Protein AF-0000000072903191 (afdb_homodimer)

Foldseek 3Di:
DQPLQVVVCVLPVHRDPVLVVCCVVPVVSSVVLSVLCCVLLPDDLHHNLLLLLLQLLLCLLVLNQPSNQSSLVVNVVVPDDLVNSVLSQCLSCLRRNPSSLVSSLSNSVSNCVVVVHDDDDDPDPDDDSLRSLVRSLVSCVPHDSPLSVVLSVVVVVVPPVVSNDSSLDDDVDHNLSSLLSVLLNCLLVLVLVVSLVSVVVSVVRPDDLRSLVSSQSSSCSVRNVSSNVSSVVNRDDD/DQPLQVVVCVLPVHRDPVLVVCCVVPVVSSVVLSVLCCVLLPDDLHHNLLLLLLQLLLCLLVLNQPSNQSSLVVNVVVPDDLVNSVLSQCLSCLRRNPSSLVSSLVNSVSNCVVVVHDDDDDPDPDDDSLRSLVRSLVSCVPHDSPLSVVLSVVVVVVPPVVSNVSSLDDDVDHNLSSLLSVLLNCLLVLVLVVSLVSVVVSVVRPDDLRSLVSSQSSSCSVRNVSSNVSSVVNRDDD

Radius of gyration: 23.2 Å; Cα contacts (8 Å, |Δi|>4): 721; chains: 2; bounding box: 51×61×58 Å

Organism: NCBI:txid1402861

Secondary structure (DSSP, 8-state):
--HHHHHHHHHHSS--HHHHHHHHH-HHHHHHHHHHHHHHHSSSSS-HHHHHHHHHHHHHHHT-HHHHHHHHHHHHHTT--HHHHHHHHHTTHHHHHHHHHHHHHHHHHHHHHHHT--------SS--HHHHHHHHHHHTTTS--HHHHHHHHHHHHT-HHHHHHHHTS-SSS-HHHHHHHHHHHHHHTT-HHHHHHHHHHHHHTT--HHHHHHHHHHHHHHH-HHHHHHHHTTPPP-/--HHHHHHHHHHSS--HHHHHHHHH-HHHHHHHHHHHHHHHSSSSS-HHHHHHHHHHHHHHHT-HHHHHHHHHHHHHTT--HHHHHHHHHTTHHHHHHHHHHHHHHHHHHHHHHHT--------SS--HHHHHHHHHHHTTTS--HHHHHHHHHHHHT-HHHHHHHHTS-SSS-HHHHHHHHHHHHHHTT-HHHHHHHHHHHHHTT--HHHHHHHHHHHHHHH-HHHHHHHHTTPPP-

Nearest PDB structures (foldseek):
  4g9q-assembly1_A  TM=7.150E-01  e=7.291E-06  Sinorhizobium meliloti 1021
  5dik-assembly1_A  TM=8.479E-01  e=5.073E-02  Legionella pneumophila
  1p8c-assembly1_B  TM=8.306E-01  e=2.037E-01  Thermotoga maritima
  1vke-assembly1_A  TM=7.966E-01  e=4.349E-01  Thermotoga maritima MSB8
  5crv-assembly1_A  TM=1.616E-01  e=3.575E+00  Homo sapiens

Structure (mmCIF, N/CA/C/O backbone):
data_AF-0000000072903191-model_v1
#
loop_
_entity.id
_entity.type
_entity.pdbx_description
1 polymer 'Carboxymuconolactone decarboxylase'
#
loop_
_atom_site.group_PDB
_atom_site.id
_atom_site.type_symbol
_atom_site.label_atom_id
_atom_site.label_alt_id
_atom_site.label_comp_id
_atom_site.label_asym_id
_atom_site.label_entity_id
_atom_site.label_seq_id
_atom_site.pdbx_PDB_ins_code
_atom_site.Cartn_x
_atom_site.Cartn_y
_atom_site.Cartn_z
_atom_site.occupancy
_atom_site.B_iso_or_equiv
_atom_site.auth_seq_id
_atom_site.auth_comp_id
_atom_site.auth_asym_id
_atom_site.auth_atom_id
_atom_site.pdbx_PDB_model_num
ATOM 1 N N . MET A 1 1 ? 23.125 4.395 -19.391 1 66.5 1 MET A N 1
ATOM 2 C CA . MET A 1 1 ? 21.812 4.219 -18.766 1 66.5 1 MET A CA 1
ATOM 3 C C . MET A 1 1 ? 21.969 3.854 -17.297 1 66.5 1 MET A C 1
ATOM 5 O O . MET A 1 1 ? 22.891 3.129 -16.922 1 66.5 1 MET A O 1
ATOM 9 N N . SER A 1 2 ? 21.25 4.594 -16.547 1 80 2 SER A N 1
ATOM 10 C CA . SER A 1 2 ? 21.375 4.332 -15.109 1 80 2 SER A CA 1
ATOM 11 C C . SER A 1 2 ? 21.109 2.865 -14.789 1 80 2 SER A C 1
ATOM 13 O O . SER A 1 2 ? 20.453 2.164 -15.57 1 80 2 SER A O 1
ATOM 15 N N . LYS A 1 3 ? 21.719 2.281 -13.875 1 85.38 3 LYS A N 1
ATOM 16 C CA . LYS A 1 3 ? 21.562 0.898 -13.438 1 85.38 3 LYS A CA 1
ATOM 17 C C . LYS A 1 3 ? 20.078 0.523 -13.328 1 85.38 3 LYS A C 1
ATOM 19 O O . LYS A 1 3 ? 19.688 -0.574 -13.727 1 85.38 3 LYS A O 1
ATOM 24 N N . GLY A 1 4 ? 19.312 1.479 -12.922 1 90.19 4 GLY A N 1
ATOM 25 C CA . GLY A 1 4 ? 17.891 1.23 -12.789 1 90.19 4 GLY A CA 1
ATOM 26 C C . GLY A 1 4 ? 17.188 1.052 -14.117 1 90.19 4 GLY A C 1
ATOM 27 O O . GLY A 1 4 ? 16.391 0.132 -14.289 1 90.19 4 GLY A O 1
ATOM 28 N N . LEU A 1 5 ? 17.516 1.91 -15.078 1 92.88 5 LEU A N 1
ATOM 29 C CA . LEU A 1 5 ? 16.891 1.827 -16.391 1 92.88 5 LEU A CA 1
ATOM 30 C C . LEU A 1 5 ? 17.25 0.522 -17.094 1 92.88 5 LEU A C 1
ATOM 32 O O . LEU A 1 5 ? 16.391 -0.139 -17.672 1 92.88 5 LEU A O 1
ATOM 36 N N . THR A 1 6 ? 18.5 0.123 -16.969 1 91.75 6 THR A N 1
ATOM 37 C CA . THR A 1 6 ? 18.969 -1.109 -17.594 1 91.75 6 THR A CA 1
ATOM 38 C C . THR A 1 6 ? 18.297 -2.324 -16.969 1 91.75 6 THR A C 1
ATOM 40 O O . THR A 1 6 ? 17.875 -3.238 -17.672 1 91.75 6 THR A O 1
ATOM 43 N N . TYR A 1 7 ? 18.141 -2.293 -15.695 1 90.62 7 TYR A N 1
ATOM 44 C CA . TYR A 1 7 ? 17.516 -3.389 -14.961 1 90.62 7 TYR A CA 1
ATOM 45 C C . TYR A 1 7 ? 16.078 -3.609 -15.43 1 90.62 7 TYR A C 1
ATOM 47 O O . TYR A 1 7 ? 15.695 -4.73 -15.766 1 90.62 7 TYR A O 1
ATOM 55 N N . PHE A 1 8 ? 15.328 -2.582 -15.523 1 92.19 8 PHE A N 1
ATOM 56 C CA . PHE A 1 8 ? 13.914 -2.727 -15.828 1 92.19 8 PHE A CA 1
ATOM 57 C C . PHE A 1 8 ? 13.703 -2.996 -17.312 1 92.19 8 PHE A C 1
ATOM 59 O O . PHE A 1 8 ? 12.734 -3.641 -17.703 1 92.19 8 PHE A O 1
ATOM 66 N N . LYS A 1 9 ? 14.641 -2.52 -18.125 1 90.44 9 LYS A N 1
ATOM 67 C CA . LYS A 1 9 ? 14.602 -2.906 -19.531 1 90.44 9 LYS A CA 1
ATOM 68 C C . LYS A 1 9 ? 14.781 -4.414 -19.703 1 90.44 9 LYS A C 1
ATOM 70 O O . LYS A 1 9 ? 14.125 -5.035 -20.531 1 90.44 9 LYS A O 1
ATOM 75 N N . GLU A 1 10 ? 15.625 -4.941 -18.906 1 86.56 10 GLU A N 1
ATOM 76 C CA . GLU A 1 10 ? 15.844 -6.383 -18.953 1 86.56 10 GLU A CA 1
ATOM 77 C C . GLU A 1 10 ? 14.617 -7.145 -18.453 1 86.56 10 GLU A C 1
ATOM 79 O O . GLU A 1 10 ? 14.258 -8.18 -19.016 1 86.56 10 GLU A O 1
ATOM 84 N N . VAL A 1 11 ? 13.977 -6.625 -17.469 1 83.94 11 VAL A N 1
ATOM 85 C CA . VAL A 1 11 ? 12.852 -7.297 -16.828 1 83.94 11 VAL A CA 1
ATOM 86 C C . VAL A 1 11 ? 11.625 -7.223 -17.75 1 83.94 11 VAL A C 1
ATOM 88 O O . VAL A 1 11 ? 10.875 -8.188 -17.875 1 83.94 11 VAL A O 1
ATOM 91 N N . TYR A 1 12 ? 11.445 -6.09 -18.469 1 87.06 12 TYR A N 1
ATOM 92 C CA . TYR A 1 12 ? 10.18 -5.859 -19.156 1 87.06 12 TYR A CA 1
ATOM 93 C C . TYR A 1 12 ? 10.398 -5.758 -20.672 1 87.06 12 TYR A C 1
ATOM 95 O O . TYR A 1 12 ? 9.461 -5.504 -21.422 1 87.06 12 TYR A O 1
ATOM 103 N N . ASP A 1 13 ? 11.648 -5.863 -21.125 1 86.81 13 ASP A N 1
ATOM 104 C CA . ASP A 1 13 ? 12.055 -5.801 -22.516 1 86.81 13 ASP A CA 1
ATOM 105 C C . ASP A 1 13 ? 12.047 -4.359 -23.031 1 86.81 13 ASP A C 1
ATOM 107 O O . ASP A 1 13 ? 12.617 -4.066 -24.078 1 86.81 13 ASP A O 1
ATOM 111 N N . VAL A 1 14 ? 11.328 -3.48 -22.391 1 91.25 14 VAL A N 1
ATOM 112 C CA . VAL A 1 14 ? 11.32 -2.043 -22.641 1 91.25 14 VAL A CA 1
ATOM 113 C C . VAL A 1 14 ? 11.352 -1.288 -21.312 1 91.25 14 VAL A C 1
ATOM 115 O O . VAL A 1 14 ? 11.086 -1.865 -20.25 1 91.25 14 VAL A O 1
ATOM 118 N N . VAL A 1 15 ? 11.742 -0.031 -21.375 1 93.5 15 VAL A N 1
ATOM 119 C CA . VAL A 1 15 ? 11.641 0.789 -20.172 1 93.5 15 VAL A CA 1
ATOM 120 C C . VAL A 1 15 ? 10.203 1.271 -20 1 93.5 15 VAL A C 1
ATOM 122 O O . VAL A 1 15 ? 9.734 2.131 -20.75 1 93.5 15 VAL A O 1
ATOM 125 N N . PRO A 1 16 ? 9.602 0.774 -19 1 93.75 16 PRO A N 1
ATOM 126 C CA . PRO A 1 16 ? 8.234 1.249 -18.781 1 93.75 16 PRO A CA 1
ATOM 127 C C . PRO A 1 16 ? 8.164 2.742 -18.469 1 93.75 16 PRO A C 1
ATOM 129 O O . PRO A 1 16 ? 9.117 3.303 -17.922 1 93.75 16 PRO A O 1
ATOM 132 N N . GLY A 1 17 ? 7.066 3.41 -18.797 1 94.19 17 GLY A N 1
ATOM 133 C CA . GLY A 1 17 ? 6.887 4.836 -18.562 1 94.19 17 GLY A CA 1
ATOM 134 C C . GLY A 1 17 ? 7.09 5.234 -17.109 1 94.19 17 GLY A C 1
ATOM 135 O O . GLY A 1 17 ? 7.691 6.27 -16.828 1 94.19 17 GLY A O 1
ATOM 136 N N . TRP A 1 18 ? 6.562 4.418 -16.172 1 95.38 18 TRP A N 1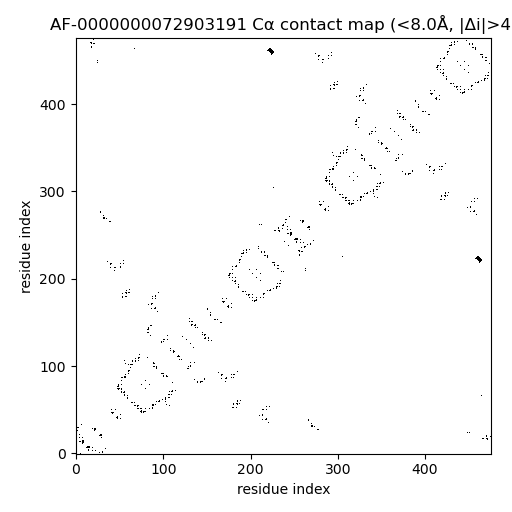
ATOM 137 C CA . TRP A 1 18 ? 6.672 4.738 -14.758 1 95.38 18 TRP A CA 1
ATOM 138 C C . TRP A 1 18 ? 8.125 4.711 -14.305 1 95.38 18 TRP A C 1
ATOM 140 O O . TRP A 1 18 ? 8.523 5.457 -13.406 1 95.38 18 TRP A O 1
ATOM 150 N N . VAL A 1 19 ? 8.969 3.832 -14.898 1 96.44 19 VAL A N 1
ATOM 151 C CA . VAL A 1 19 ? 10.398 3.781 -14.586 1 96.44 19 VAL A CA 1
ATOM 152 C C . VAL A 1 19 ? 11.086 5.047 -15.094 1 96.44 19 VAL A C 1
ATOM 154 O O . VAL A 1 19 ? 11.875 5.66 -14.375 1 96.44 19 VAL A O 1
ATOM 157 N N . GLN A 1 20 ? 10.773 5.402 -16.328 1 95.5 20 GLN A N 1
ATOM 158 C CA . GLN A 1 20 ? 11.352 6.609 -16.922 1 95.5 20 GLN A CA 1
ATOM 159 C C . GLN A 1 20 ? 11.016 7.84 -16.078 1 95.5 20 GLN A C 1
ATOM 161 O O . GLN A 1 20 ? 11.875 8.695 -15.852 1 95.5 20 GLN A O 1
ATOM 166 N N . LYS A 1 21 ? 9.766 7.922 -15.656 1 96.31 21 LYS A N 1
ATOM 167 C CA . LYS A 1 21 ? 9.344 9.062 -14.844 1 96.31 21 LYS A CA 1
ATOM 168 C C . LYS A 1 21 ? 10.078 9.078 -13.5 1 96.31 21 LYS A C 1
ATOM 170 O O . LYS A 1 21 ? 10.477 10.141 -13.023 1 96.31 21 LYS A O 1
ATOM 175 N N . MET A 1 22 ? 10.18 7.926 -12.875 1 96.62 22 MET A N 1
ATOM 176 C CA . MET A 1 22 ? 10.93 7.855 -11.625 1 96.62 22 MET A CA 1
ATOM 177 C C . MET A 1 22 ? 12.352 8.383 -11.812 1 96.62 22 MET A C 1
ATOM 179 O O . MET A 1 22 ? 12.836 9.172 -11 1 96.62 22 MET A O 1
ATOM 183 N N . HIS A 1 23 ? 13.008 7.938 -12.844 1 96 23 HIS A N 1
ATOM 184 C CA . HIS A 1 23 ? 14.367 8.367 -13.156 1 96 23 HIS A CA 1
ATOM 185 C C . HIS A 1 23 ? 14.43 9.867 -13.414 1 96 23 HIS A C 1
ATOM 187 O O . HIS A 1 23 ? 15.336 10.547 -12.938 1 96 23 HIS A O 1
ATOM 193 N N . ASP A 1 24 ? 13.492 10.352 -14.211 1 95.81 24 ASP A N 1
ATOM 194 C CA . ASP A 1 24 ? 13.5 11.758 -14.602 1 95.81 24 ASP A CA 1
ATOM 195 C C . ASP A 1 24 ? 13.375 12.672 -13.375 1 95.81 24 ASP A C 1
ATOM 197 O O . ASP A 1 24 ? 14.016 13.727 -13.32 1 95.81 24 ASP A O 1
ATOM 201 N N . TYR A 1 25 ? 12.609 12.297 -12.43 1 95.88 25 TYR A N 1
ATOM 202 C CA . TYR A 1 25 ? 12.375 13.156 -11.273 1 95.88 25 TYR A CA 1
ATOM 203 C C . TYR A 1 25 ? 13.43 12.914 -10.195 1 95.88 25 TYR A C 1
ATOM 205 O O . TYR A 1 25 ? 13.758 13.82 -9.422 1 95.88 25 TYR A O 1
ATOM 213 N N . SER A 1 26 ? 13.945 11.672 -10.164 1 96.56 26 SER A N 1
ATOM 214 C CA . SER A 1 26 ? 15.039 11.391 -9.242 1 96.56 26 SER A CA 1
ATOM 215 C C . SER A 1 26 ? 15.781 10.117 -9.625 1 96.56 26 SER A C 1
ATOM 217 O O . SER A 1 26 ? 15.375 9.016 -9.258 1 96.56 26 SER A O 1
ATOM 219 N N . PRO A 1 27 ? 16.891 10.211 -10.258 1 96.75 27 PRO A N 1
ATOM 220 C CA . PRO A 1 27 ? 17.688 9.016 -10.562 1 96.75 27 PRO A CA 1
ATOM 221 C C . PRO A 1 27 ? 18.094 8.242 -9.312 1 96.75 27 PRO A C 1
ATOM 223 O O . PRO A 1 27 ? 18.203 7.012 -9.359 1 96.75 27 PRO A O 1
ATOM 226 N N . ASN A 1 28 ? 18.328 8.953 -8.219 1 97 28 ASN A N 1
ATOM 227 C CA . ASN A 1 28 ? 18.719 8.297 -6.977 1 97 28 ASN A CA 1
ATOM 228 C C . ASN A 1 28 ? 17.594 7.426 -6.426 1 97 28 ASN A C 1
ATOM 230 O O . ASN A 1 28 ? 17.844 6.312 -5.953 1 97 28 ASN A O 1
ATOM 234 N N . VAL A 1 29 ? 16.359 7.926 -6.461 1 97.88 29 VAL A N 1
ATOM 235 C CA . VAL A 1 29 ? 15.211 7.148 -5.984 1 97.88 29 VAL A CA 1
ATOM 236 C C . VAL A 1 29 ? 15.07 5.879 -6.816 1 97.88 29 VAL A C 1
ATOM 238 O O . VAL A 1 29 ? 14.852 4.793 -6.273 1 97.88 29 VAL A O 1
ATOM 241 N N . LEU A 1 30 ? 15.25 6.008 -8.164 1 97.75 30 LEU A N 1
ATOM 242 C CA . LEU A 1 30 ? 15.18 4.82 -9.008 1 97.75 30 LEU A CA 1
ATOM 243 C C . LEU A 1 30 ? 16.25 3.812 -8.617 1 97.75 30 LEU A C 1
ATOM 245 O O . LEU A 1 30 ? 15.977 2.613 -8.516 1 97.75 30 LEU A O 1
ATOM 249 N N . ASN A 1 31 ? 17.453 4.281 -8.383 1 97.38 31 ASN A N 1
ATOM 250 C CA . ASN A 1 31 ? 18.562 3.398 -8.023 1 97.38 31 ASN A CA 1
ATOM 251 C C . ASN A 1 31 ? 18.312 2.68 -6.703 1 97.38 31 ASN A C 1
ATOM 253 O O . ASN A 1 31 ? 18.547 1.475 -6.59 1 97.38 31 ASN A O 1
ATOM 257 N N . HIS A 1 32 ? 17.875 3.412 -5.668 1 97.69 32 HIS A N 1
ATOM 258 C CA . HIS A 1 32 ? 17.609 2.814 -4.363 1 97.69 32 HIS A CA 1
ATOM 259 C C . HIS A 1 32 ? 16.453 1.82 -4.441 1 97.69 32 HIS A C 1
ATOM 261 O O . HIS A 1 32 ? 16.516 0.756 -3.82 1 97.69 32 HIS A O 1
ATOM 267 N N . TYR A 1 33 ? 15.398 2.164 -5.234 1 98.25 33 TYR A N 1
ATOM 268 C CA . TYR A 1 33 ? 14.273 1.244 -5.383 1 98.25 33 TYR A CA 1
ATOM 269 C C . TYR A 1 33 ? 14.711 -0.033 -6.094 1 98.25 33 TYR A C 1
ATOM 271 O O . TYR A 1 33 ? 14.297 -1.132 -5.719 1 98.25 33 TYR A O 1
ATOM 279 N N . THR A 1 34 ? 15.445 0.132 -7.16 1 97.38 34 THR A N 1
ATOM 280 C CA . THR A 1 34 ? 15.945 -1.009 -7.918 1 97.38 34 THR A CA 1
ATOM 281 C C . THR A 1 34 ? 16.75 -1.943 -7.02 1 97.38 34 THR A C 1
ATOM 283 O O . THR A 1 34 ? 16.594 -3.164 -7.082 1 97.38 34 THR A O 1
ATOM 286 N N . SER A 1 35 ? 17.625 -1.386 -6.156 1 97.31 35 SER A N 1
ATOM 287 C CA . SER A 1 35 ? 18.438 -2.189 -5.242 1 97.31 35 SER A CA 1
ATOM 288 C C . SER A 1 35 ? 17.562 -2.922 -4.23 1 97.31 35 SER A C 1
ATOM 290 O O . SER A 1 35 ? 17.797 -4.098 -3.939 1 97.31 35 SER A O 1
ATOM 292 N N . LEU A 1 36 ? 16.578 -2.24 -3.674 1 98.31 36 LEU A N 1
ATOM 293 C CA . LEU A 1 36 ? 15.648 -2.838 -2.723 1 98.31 36 LEU A CA 1
ATOM 294 C C . LEU A 1 36 ? 14.891 -4 -3.361 1 98.31 36 LEU A C 1
ATOM 296 O O . LEU A 1 36 ? 14.859 -5.102 -2.809 1 98.31 36 LEU A O 1
ATOM 300 N N . ARG A 1 37 ? 14.289 -3.748 -4.531 1 98 37 ARG A N 1
ATOM 301 C CA . ARG A 1 37 ? 13.508 -4.758 -5.242 1 98 37 ARG A CA 1
ATOM 302 C C . ARG A 1 37 ? 14.383 -5.953 -5.621 1 98 37 ARG A C 1
ATOM 304 O O . ARG A 1 37 ? 13.961 -7.102 -5.477 1 98 37 ARG A O 1
ATOM 311 N N . SER A 1 38 ? 15.594 -5.656 -6.16 1 96.44 38 SER A N 1
ATOM 312 C CA . SER A 1 38 ? 16.5 -6.723 -6.574 1 96.44 38 SER A CA 1
ATOM 313 C C . SER A 1 38 ? 16.828 -7.648 -5.406 1 96.44 38 SER A C 1
ATOM 315 O O . SER A 1 38 ? 16.859 -8.867 -5.562 1 96.44 38 SER A O 1
ATOM 317 N N . ASP A 1 39 ? 17.094 -7.055 -4.266 1 97.25 39 ASP A N 1
ATOM 318 C CA . ASP A 1 39 ? 17.438 -7.859 -3.098 1 97.25 39 ASP A CA 1
ATOM 319 C C . ASP A 1 39 ? 16.234 -8.68 -2.625 1 97.25 39 ASP A C 1
ATOM 321 O O . ASP A 1 39 ? 16.375 -9.859 -2.301 1 97.25 39 ASP A O 1
ATOM 325 N N . ILE A 1 40 ? 15.086 -8.133 -2.586 1 98.5 40 ILE A N 1
ATOM 326 C CA . ILE A 1 40 ? 13.891 -8.789 -2.072 1 98.5 40 ILE A CA 1
ATOM 327 C C . ILE A 1 40 ? 13.469 -9.914 -3.018 1 98.5 40 ILE A C 1
ATOM 329 O O . ILE A 1 40 ? 13.047 -10.984 -2.57 1 98.5 40 ILE A O 1
ATOM 333 N N . MET A 1 41 ? 13.664 -9.703 -4.324 1 97.81 41 MET A N 1
ATOM 334 C CA . MET A 1 41 ? 13.117 -10.648 -5.305 1 97.81 41 MET A CA 1
ATOM 335 C C . MET A 1 41 ? 14.117 -11.758 -5.602 1 97.81 41 MET A C 1
ATOM 337 O O . MET A 1 41 ? 13.789 -12.734 -6.273 1 97.81 41 MET A O 1
ATOM 341 N N . GLN A 1 42 ? 15.305 -11.609 -5.047 1 95.56 42 GLN A N 1
ATOM 342 C CA . GLN A 1 42 ? 16.297 -12.648 -5.293 1 95.56 42 GLN A CA 1
ATOM 343 C C . GLN A 1 42 ? 15.898 -13.953 -4.598 1 95.56 42 GLN A C 1
ATOM 345 O O . GLN A 1 42 ? 15.094 -13.945 -3.668 1 95.56 42 GLN A O 1
ATOM 350 N N . GLU A 1 43 ? 16.453 -15.047 -5.055 1 96.38 43 GLU A N 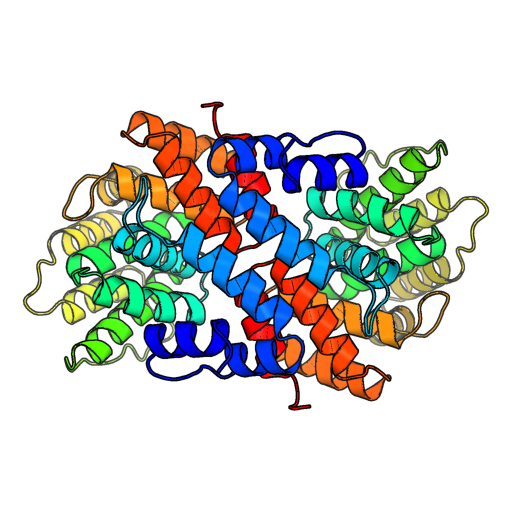1
ATOM 351 C CA . GLU A 1 43 ? 16.203 -16.359 -4.453 1 96.38 43 GLU A CA 1
ATOM 352 C C . GLU A 1 43 ? 16.609 -16.375 -2.982 1 96.38 43 GLU A C 1
ATOM 354 O O . GLU A 1 43 ? 17.672 -15.859 -2.621 1 96.38 43 GLU A O 1
ATOM 359 N N . GLY A 1 44 ? 15.797 -16.844 -2.133 1 96.25 44 GLY A N 1
ATOM 360 C CA . GLY A 1 44 ? 15.984 -17.047 -0.706 1 96.25 44 GLY A CA 1
ATOM 361 C C . GLY A 1 44 ? 15.227 -18.25 -0.162 1 96.25 44 GLY A C 1
ATOM 362 O O . GLY A 1 44 ? 15.344 -19.359 -0.69 1 96.25 44 GLY A O 1
ATOM 363 N N . ALA A 1 45 ? 14.484 -18.062 0.931 1 98.19 45 ALA A N 1
ATOM 364 C CA . ALA A 1 45 ? 13.633 -19.141 1.416 1 98.19 45 ALA A CA 1
ATOM 365 C C . ALA A 1 45 ? 12.531 -19.469 0.412 1 98.19 45 ALA A C 1
ATOM 367 O O . ALA A 1 45 ? 12.039 -20.594 0.36 1 98.19 45 ALA A O 1
ATOM 368 N N . LEU A 1 46 ? 12.164 -18.453 -0.336 1 98.75 46 LEU A N 1
ATOM 369 C CA . LEU A 1 46 ? 11.297 -18.609 -1.498 1 98.75 46 LEU A CA 1
ATOM 370 C C . LEU A 1 46 ? 12.062 -18.344 -2.789 1 98.75 46 LEU A C 1
ATOM 372 O O . LEU A 1 46 ? 12.93 -17.469 -2.836 1 98.75 46 LEU A O 1
ATOM 376 N N . THR A 1 47 ? 11.75 -19.109 -3.807 1 98.62 47 THR A N 1
ATOM 377 C CA . THR A 1 47 ? 12.352 -18.859 -5.113 1 98.62 47 THR A CA 1
ATOM 378 C C . THR A 1 47 ? 11.781 -17.594 -5.742 1 98.62 47 THR A C 1
ATOM 380 O O . THR A 1 47 ? 10.734 -17.094 -5.309 1 98.62 47 THR A O 1
ATOM 383 N N . ARG A 1 48 ? 12.469 -17.078 -6.75 1 98 48 ARG A N 1
ATOM 384 C CA . ARG A 1 48 ? 11.969 -15.914 -7.473 1 98 48 ARG A CA 1
ATOM 385 C C . ARG A 1 48 ? 10.602 -16.203 -8.094 1 98 48 ARG A C 1
ATOM 387 O O . ARG A 1 48 ? 9.711 -15.359 -8.055 1 98 48 ARG A O 1
ATOM 394 N N . LYS A 1 49 ? 10.43 -17.391 -8.656 1 98.38 49 LYS A N 1
ATOM 395 C CA . LYS A 1 49 ? 9.148 -17.797 -9.234 1 98.38 49 LYS A CA 1
ATOM 396 C C . LYS A 1 49 ? 8.039 -17.766 -8.18 1 98.38 49 LYS A C 1
ATOM 398 O O . LYS A 1 49 ? 6.961 -17.219 -8.422 1 98.38 49 LYS A O 1
ATOM 403 N N . GLU A 1 50 ? 8.359 -18.312 -6.988 1 98.88 50 GLU A N 1
ATOM 404 C CA . GLU A 1 50 ? 7.375 -18.359 -5.91 1 98.88 50 GLU A CA 1
ATOM 405 C C . GLU A 1 50 ? 7 -16.953 -5.453 1 98.88 50 GLU A C 1
ATOM 407 O O . GLU A 1 50 ? 5.824 -16.656 -5.211 1 98.88 50 GLU A O 1
ATOM 412 N N . LYS A 1 51 ? 7.988 -16.062 -5.359 1 98.88 51 LYS A N 1
ATOM 413 C CA . LYS A 1 51 ? 7.711 -14.688 -4.965 1 98.88 51 LYS A CA 1
ATOM 414 C C . LYS A 1 51 ? 6.82 -13.992 -5.992 1 98.88 51 LYS A C 1
ATOM 416 O O . LYS A 1 51 ? 5.844 -13.336 -5.629 1 98.88 51 LYS A O 1
ATOM 421 N N . ASP A 1 52 ? 7.066 -14.172 -7.254 1 98.69 52 ASP A N 1
ATOM 422 C CA . ASP A 1 52 ? 6.254 -13.562 -8.305 1 98.69 52 ASP A CA 1
ATOM 423 C C . ASP A 1 52 ? 4.832 -14.117 -8.289 1 98.69 52 ASP A C 1
ATOM 425 O O . ASP A 1 52 ? 3.863 -13.352 -8.359 1 98.69 52 ASP A O 1
ATOM 429 N N . ILE A 1 53 ? 4.719 -15.43 -8.18 1 98.88 53 ILE A N 1
ATOM 430 C CA . ILE A 1 53 ? 3.391 -16.016 -8.352 1 98.88 53 ILE A CA 1
ATOM 431 C C . ILE A 1 53 ? 2.549 -15.758 -7.105 1 98.88 53 ILE A C 1
ATOM 433 O O . ILE A 1 53 ? 1.33 -15.594 -7.191 1 98.88 53 ILE A O 1
ATOM 437 N N . LEU A 1 54 ? 3.186 -15.609 -5.883 1 98.94 54 LEU A N 1
ATOM 438 C CA . LEU A 1 54 ? 2.484 -15.156 -4.688 1 98.94 54 LEU A CA 1
ATOM 439 C C . LEU A 1 54 ? 1.934 -13.742 -4.887 1 98.94 54 LEU A C 1
ATOM 441 O O . LEU A 1 54 ? 0.783 -13.469 -4.539 1 98.94 54 LEU A O 1
ATOM 445 N N . LEU A 1 55 ? 2.73 -12.875 -5.516 1 98.94 55 LEU A N 1
ATOM 446 C CA . LEU A 1 55 ? 2.299 -11.508 -5.77 1 98.94 55 LEU A CA 1
ATOM 447 C C . LEU A 1 55 ? 1.129 -11.477 -6.746 1 98.94 55 LEU A C 1
ATOM 449 O O . LEU A 1 55 ? 0.251 -10.617 -6.648 1 98.94 55 LEU A O 1
ATOM 453 N N . VAL A 1 56 ? 1.074 -12.453 -7.691 1 98.94 56 VAL A N 1
ATOM 454 C CA . VAL A 1 56 ? -0.08 -12.578 -8.57 1 98.94 56 VAL A CA 1
ATOM 455 C C . VAL A 1 56 ? -1.34 -12.828 -7.75 1 98.94 56 VAL A C 1
ATOM 457 O O . VAL A 1 56 ? -2.332 -12.109 -7.887 1 98.94 56 VAL A O 1
ATOM 460 N N . GLY A 1 57 ? -1.261 -13.805 -6.875 1 98.94 57 GLY A N 1
ATOM 461 C CA . GLY A 1 57 ? -2.412 -14.141 -6.055 1 98.94 57 GLY A CA 1
ATOM 462 C C . GLY A 1 57 ? -2.838 -13.008 -5.137 1 98.94 57 GLY A C 1
ATOM 463 O O . GLY A 1 57 ? -4.035 -12.742 -4.98 1 98.94 57 GLY A O 1
ATOM 464 N N . MET A 1 58 ? -1.853 -12.312 -4.52 1 98.94 58 MET A N 1
ATOM 465 C CA . MET A 1 58 ? -2.15 -11.195 -3.627 1 98.94 58 MET A CA 1
ATOM 466 C C . MET A 1 58 ? -2.881 -10.086 -4.371 1 98.94 58 MET A C 1
ATOM 468 O O . MET A 1 58 ? -3.85 -9.516 -3.863 1 98.94 58 MET A O 1
ATOM 472 N N . ASN A 1 59 ? -2.422 -9.773 -5.555 1 98.88 59 ASN A N 1
ATOM 473 C CA . ASN A 1 59 ? -3.021 -8.672 -6.309 1 98.88 59 ASN A CA 1
ATOM 474 C C . ASN A 1 59 ? -4.383 -9.062 -6.879 1 98.88 59 ASN A C 1
ATOM 476 O O . ASN A 1 59 ? -5.262 -8.211 -7.035 1 98.88 59 ASN A O 1
ATOM 480 N N . ALA A 1 60 ? -4.613 -10.391 -7.164 1 98.88 60 ALA A N 1
ATOM 481 C CA . ALA A 1 60 ? -5.961 -10.852 -7.492 1 98.88 60 ALA A CA 1
ATOM 482 C C . ALA A 1 60 ? -6.922 -10.609 -6.328 1 98.88 60 ALA A C 1
ATOM 484 O O . ALA A 1 60 ? -8.031 -10.117 -6.527 1 98.88 60 ALA A O 1
ATOM 485 N N . ALA A 1 61 ? -6.488 -10.922 -5.109 1 98.88 61 ALA A N 1
ATOM 486 C CA . ALA A 1 61 ? -7.309 -10.742 -3.914 1 98.88 61 ALA A CA 1
ATOM 487 C C . ALA A 1 61 ? -7.629 -9.266 -3.689 1 98.88 61 ALA A C 1
ATOM 489 O O . ALA A 1 61 ? -8.742 -8.922 -3.291 1 98.88 61 ALA A O 1
ATOM 490 N N . ARG A 1 62 ? -6.617 -8.391 -4.004 1 97.69 62 ARG A N 1
ATOM 491 C CA . ARG A 1 62 ? -6.754 -6.957 -3.764 1 97.69 62 ARG A CA 1
ATOM 492 C C . ARG A 1 62 ? -7.449 -6.27 -4.934 1 97.69 62 ARG A C 1
ATOM 494 O O . ARG A 1 62 ? -7.73 -5.07 -4.879 1 97.69 62 ARG A O 1
ATOM 501 N N . LEU A 1 63 ? -7.754 -7.055 -6 1 98.19 63 LEU A N 1
ATOM 502 C CA . LEU A 1 63 ? -8.43 -6.586 -7.211 1 98.19 63 LEU A CA 1
ATOM 503 C C . LEU A 1 63 ? -7.59 -5.531 -7.926 1 98.19 63 LEU A C 1
ATOM 505 O O . LEU A 1 63 ? -8.125 -4.527 -8.398 1 98.19 63 LEU A O 1
ATOM 509 N N . TYR A 1 64 ? -6.262 -5.695 -7.895 1 98.25 64 TYR A N 1
ATOM 510 C CA . TYR A 1 64 ? -5.371 -4.77 -8.586 1 98.25 64 TYR A CA 1
ATOM 511 C C . TYR A 1 64 ? -4.707 -5.441 -9.781 1 98.25 64 TYR A C 1
ATOM 513 O O . TYR A 1 64 ? -3.615 -6 -9.664 1 98.25 64 TYR A O 1
ATOM 521 N N . GLU A 1 65 ? -5.234 -5.223 -10.969 1 97.75 65 GLU A N 1
ATOM 522 C CA . GLU A 1 65 ? -4.926 -5.961 -12.188 1 97.75 65 GLU A CA 1
ATOM 523 C C . GLU A 1 65 ? -3.531 -5.617 -12.703 1 97.75 65 GLU A C 1
ATOM 525 O O . GLU A 1 65 ? -2.801 -6.496 -13.164 1 97.75 65 GLU A O 1
ATOM 530 N N . ARG A 1 66 ? -3.096 -4.398 -12.625 1 96.94 66 ARG A N 1
ATOM 531 C CA . ARG A 1 66 ? -1.874 -3.939 -13.281 1 96.94 66 ARG A CA 1
ATOM 532 C C . ARG A 1 66 ? -0.655 -4.676 -12.734 1 96.94 66 ARG A C 1
ATOM 534 O O . ARG A 1 66 ? 0.143 -5.219 -13.508 1 96.94 66 ARG A O 1
ATOM 541 N N . SER A 1 67 ? -0.48 -4.66 -11.414 1 97.75 67 SER A N 1
ATOM 542 C CA . SER A 1 67 ? 0.635 -5.395 -10.82 1 97.75 67 SER A CA 1
ATOM 543 C C . SER A 1 67 ? 0.482 -6.895 -11.039 1 97.75 67 SER A C 1
ATOM 545 O O . SER A 1 67 ? 1.475 -7.609 -11.211 1 97.75 67 SER A O 1
ATOM 547 N N . MET A 1 68 ? -0.823 -7.363 -10.984 1 98.5 68 MET A N 1
ATOM 548 C CA . MET A 1 68 ? -1.088 -8.789 -11.188 1 98.5 68 MET A CA 1
ATOM 549 C C . MET A 1 68 ? -0.537 -9.266 -12.523 1 98.5 68 MET A C 1
ATOM 551 O O . MET A 1 68 ? 0.138 -10.289 -12.594 1 98.5 68 MET A O 1
ATOM 555 N N . VAL A 1 69 ? -0.732 -8.492 -13.523 1 97.25 69 VAL A N 1
ATOM 556 C CA . VAL A 1 69 ? -0.334 -8.914 -14.867 1 97.25 69 VAL A CA 1
ATOM 557 C C . VAL A 1 69 ? 1.187 -8.852 -14.992 1 97.25 69 VAL A C 1
ATOM 559 O O . VAL A 1 69 ? 1.798 -9.727 -15.617 1 97.25 69 VAL A O 1
ATOM 562 N N . TYR A 1 70 ? 1.878 -7.82 -14.422 1 96 70 TYR A N 1
ATOM 563 C CA . TYR A 1 70 ? 3.336 -7.762 -14.43 1 96 70 TYR A CA 1
ATOM 564 C C . TYR A 1 70 ? 3.938 -9 -13.773 1 96 70 TYR A C 1
ATOM 566 O O . TYR A 1 70 ? 4.867 -9.602 -14.312 1 96 70 TYR A O 1
ATOM 574 N N . HIS A 1 71 ? 3.393 -9.391 -12.688 1 98.19 71 HIS A N 1
ATOM 575 C CA . HIS A 1 71 ? 3.959 -10.516 -11.953 1 98.19 71 HIS A CA 1
ATOM 576 C C . HIS A 1 71 ? 3.557 -11.844 -12.586 1 98.19 71 HIS A C 1
ATOM 578 O O . HIS A 1 71 ? 4.238 -12.859 -12.398 1 98.19 71 HIS A O 1
ATOM 584 N N . THR A 1 72 ? 2.393 -11.844 -13.328 1 98.69 72 THR A N 1
ATOM 585 C CA . THR A 1 72 ? 2.066 -13.023 -14.117 1 98.69 72 THR A CA 1
ATOM 586 C C . THR A 1 72 ? 3.178 -13.32 -15.125 1 98.69 72 THR A C 1
ATOM 588 O O . THR A 1 72 ? 3.641 -14.461 -15.219 1 98.69 72 THR A O 1
ATOM 591 N N . LYS A 1 73 ? 3.637 -12.305 -15.836 1 97.94 73 LYS A N 1
ATOM 592 C CA . LYS A 1 73 ? 4.746 -12.484 -16.766 1 97.94 73 LYS A CA 1
ATOM 593 C C . LYS A 1 73 ? 5.992 -12.984 -16.047 1 97.94 73 LYS A C 1
ATOM 595 O O . LYS A 1 73 ? 6.684 -13.883 -16.531 1 97.94 73 LYS A O 1
ATOM 600 N N . GLY A 1 74 ? 6.309 -12.328 -14.867 1 97.06 74 GLY A N 1
ATOM 601 C CA . GLY A 1 74 ? 7.465 -12.75 -14.094 1 97.06 74 GLY A CA 1
ATOM 602 C C . GLY A 1 74 ? 7.395 -14.203 -13.672 1 97.06 74 GLY A C 1
ATOM 603 O O . GLY A 1 74 ? 8.391 -14.93 -13.734 1 97.06 74 GLY A O 1
ATOM 604 N N . ALA A 1 75 ? 6.215 -14.648 -13.234 1 98.44 75 ALA A N 1
ATOM 605 C CA . ALA A 1 75 ? 6.023 -16.031 -12.797 1 98.44 75 ALA A CA 1
ATOM 606 C C . ALA A 1 75 ? 6.223 -17 -13.961 1 98.44 75 ALA A C 1
ATOM 608 O O . ALA A 1 75 ? 6.887 -18.031 -13.805 1 98.44 75 ALA A O 1
ATOM 609 N N . LEU A 1 76 ? 5.637 -16.703 -15.094 1 98.19 76 LEU A N 1
ATOM 610 C CA . LEU A 1 76 ? 5.77 -17.547 -16.266 1 98.19 76 LEU A CA 1
ATOM 611 C C . LEU A 1 76 ? 7.219 -17.609 -16.734 1 98.19 76 LEU A C 1
ATOM 613 O O . LEU A 1 76 ? 7.723 -18.688 -17.078 1 98.19 76 LEU A O 1
ATOM 617 N N . ASP A 1 77 ? 7.867 -16.422 -16.781 1 96.81 77 ASP A N 1
ATOM 618 C CA . ASP A 1 77 ? 9.281 -16.375 -17.125 1 96.81 77 ASP A CA 1
ATOM 619 C C . ASP A 1 77 ? 10.109 -17.266 -16.188 1 96.81 77 ASP A C 1
ATOM 621 O O . ASP A 1 77 ? 11.125 -17.828 -16.594 1 96.81 77 ASP A O 1
ATOM 625 N N . GLY A 1 78 ? 9.641 -17.359 -14.945 1 97.19 78 GLY A N 1
ATOM 626 C CA . GLY A 1 78 ? 10.328 -18.156 -13.945 1 97.19 78 GLY A CA 1
ATOM 627 C C . GLY A 1 78 ? 9.977 -19.625 -14.016 1 97.19 78 GLY A C 1
ATOM 628 O O . GLY A 1 78 ? 10.523 -20.438 -13.273 1 97.19 78 GLY A O 1
ATOM 629 N N . GLY A 1 79 ? 8.977 -20.031 -14.867 1 98.12 79 GLY A N 1
ATOM 630 C CA . GLY A 1 79 ? 8.711 -21.438 -15.102 1 98.12 79 GLY A CA 1
ATOM 631 C C . GLY A 1 79 ? 7.359 -21.891 -14.578 1 98.12 79 GLY A C 1
ATOM 632 O O . GLY A 1 79 ? 7.035 -23.078 -14.609 1 98.12 79 GLY A O 1
ATOM 633 N N . ALA A 1 80 ? 6.57 -21 -14.125 1 98.44 80 ALA A N 1
ATOM 634 C CA . ALA A 1 80 ? 5.25 -21.391 -13.633 1 98.44 80 ALA A CA 1
ATOM 635 C C . ALA A 1 80 ? 4.391 -21.953 -14.766 1 98.44 80 ALA A C 1
ATOM 637 O O . ALA A 1 80 ? 4.426 -21.438 -15.891 1 98.44 80 ALA A O 1
ATOM 638 N N . THR A 1 81 ? 3.656 -23.016 -14.445 1 98.31 81 THR A N 1
ATOM 639 C CA . THR A 1 81 ? 2.729 -23.578 -15.414 1 98.31 81 THR A CA 1
ATOM 640 C C . THR A 1 81 ? 1.345 -22.953 -15.273 1 98.31 81 THR A C 1
ATOM 642 O O . THR A 1 81 ? 1.059 -22.281 -14.281 1 98.31 81 THR A O 1
ATOM 645 N N . LEU A 1 82 ? 0.504 -23.141 -16.297 1 98.38 82 LEU A N 1
ATOM 646 C CA . LEU A 1 82 ? -0.843 -22.578 -16.266 1 98.38 82 LEU A CA 1
ATOM 647 C C . LEU A 1 82 ? -1.656 -23.188 -15.125 1 98.38 82 LEU A C 1
ATOM 649 O O . LEU A 1 82 ? -2.338 -22.484 -14.391 1 98.38 82 LEU A O 1
ATOM 653 N N . PRO A 1 83 ? -1.603 -24.531 -14.875 1 98.44 83 PRO A N 1
ATOM 654 C CA . PRO A 1 83 ? -2.35 -25.094 -13.75 1 98.44 83 PRO A CA 1
ATOM 655 C C . PRO A 1 83 ? -1.882 -24.562 -12.398 1 98.44 83 PRO A C 1
ATOM 657 O O . PRO A 1 83 ? -2.703 -24.312 -11.516 1 98.44 83 PRO A O 1
ATOM 660 N N . GLU A 1 84 ? -0.534 -24.328 -12.289 1 98.56 84 GLU A N 1
ATOM 661 C CA . GLU A 1 84 ? -0.008 -23.719 -11.078 1 98.56 84 GLU A CA 1
ATOM 662 C C . GLU A 1 84 ? -0.584 -22.312 -10.867 1 98.56 84 GLU A C 1
ATOM 664 O O . GLU A 1 84 ? -1.02 -21.984 -9.766 1 98.56 84 GLU A O 1
ATOM 669 N N . LEU A 1 85 ? -0.546 -21.531 -11.922 1 98.88 85 LEU A N 1
ATOM 670 C CA . LEU A 1 85 ? -1.065 -20.172 -11.891 1 98.88 85 LEU A CA 1
ATOM 671 C C . LEU A 1 85 ? -2.525 -20.156 -11.445 1 98.88 85 LEU A C 1
ATOM 673 O O . LEU A 1 85 ? -2.91 -19.359 -10.594 1 98.88 85 LEU A O 1
ATOM 677 N N . VAL A 1 86 ? -3.297 -21.047 -11.938 1 98.81 86 VAL A N 1
ATOM 678 C CA . VAL A 1 86 ? -4.73 -21.062 -11.68 1 98.81 86 VAL A CA 1
ATOM 679 C C . VAL A 1 86 ? -4.984 -21.344 -10.195 1 98.81 86 VAL A C 1
ATOM 681 O O . VAL A 1 86 ? -5.891 -20.766 -9.594 1 98.81 86 VAL A O 1
ATOM 684 N N . GLU A 1 87 ? -4.215 -22.281 -9.586 1 98.88 87 GLU A N 1
ATOM 685 C CA . GLU A 1 87 ? -4.387 -22.547 -8.164 1 98.88 87 GLU A CA 1
ATOM 686 C C . GLU A 1 87 ? -4.145 -21.281 -7.332 1 98.88 87 GLU A C 1
ATOM 688 O O . GLU A 1 87 ? -4.902 -21 -6.402 1 98.88 87 GLU A O 1
ATOM 693 N N . TYR A 1 88 ? -3.15 -20.469 -7.688 1 98.94 88 TYR A N 1
ATOM 694 C CA . TYR A 1 88 ? -2.867 -19.219 -6.98 1 98.94 88 TYR A CA 1
ATOM 695 C C . TYR A 1 88 ? -3.963 -18.188 -7.23 1 98.94 88 TYR A C 1
ATOM 697 O O . TYR A 1 88 ? -4.168 -17.281 -6.422 1 98.94 88 TYR A O 1
ATOM 705 N N . LEU A 1 89 ? -4.68 -18.328 -8.344 1 98.94 89 LEU A N 1
ATOM 706 C CA . LEU A 1 89 ? -5.734 -17.391 -8.688 1 98.94 89 LEU A CA 1
ATOM 707 C C . LEU A 1 89 ? -7.059 -17.781 -8.039 1 98.94 89 LEU A C 1
ATOM 709 O O . LEU A 1 89 ? -7.984 -16.969 -7.965 1 98.94 89 LEU A O 1
ATOM 713 N N . ILE A 1 90 ? -7.184 -19.031 -7.555 1 98.94 90 ILE A N 1
ATOM 714 C CA . ILE A 1 90 ? -8.414 -19.5 -6.93 1 98.94 90 ILE A CA 1
ATOM 715 C C . ILE A 1 90 ? -8.352 -19.266 -5.422 1 98.94 90 ILE A C 1
ATOM 717 O O . ILE A 1 90 ? -9.359 -18.953 -4.793 1 98.94 90 ILE A O 1
ATOM 721 N N . VAL A 1 91 ? -7.18 -19.297 -4.82 1 98.94 91 VAL A N 1
ATOM 722 C CA . VAL A 1 91 ? -7.008 -19.125 -3.381 1 98.94 91 VAL A CA 1
ATOM 723 C C . VAL A 1 91 ? -7.574 -17.766 -2.949 1 98.94 91 VAL A C 1
ATOM 725 O O . VAL A 1 91 ? -8.273 -17.672 -1.941 1 98.94 91 VAL A O 1
ATOM 728 N N . PRO A 1 92 ? -7.402 -16.672 -3.748 1 98.94 92 PRO A N 1
ATOM 729 C CA . PRO A 1 92 ? -7.926 -15.359 -3.361 1 98.94 92 PRO A CA 1
ATOM 730 C C . PRO A 1 92 ? -9.445 -15.336 -3.256 1 98.94 92 PRO A C 1
ATOM 732 O O . PRO A 1 92 ? -10.016 -14.43 -2.635 1 98.94 92 PRO A O 1
ATOM 735 N N . TYR A 1 93 ? -10.094 -16.391 -3.846 1 98.81 93 TYR A N 1
ATOM 736 C CA . TYR A 1 93 ? -11.539 -16.516 -3.705 1 98.81 93 TYR A CA 1
ATOM 737 C C . TYR A 1 93 ? -11.938 -16.594 -2.236 1 98.81 93 TYR A C 1
ATOM 739 O O . TYR A 1 93 ? -13 -16.109 -1.849 1 98.81 93 TYR A O 1
ATOM 747 N N . LEU A 1 94 ? -11.125 -17.141 -1.402 1 98.75 94 LEU A N 1
ATOM 748 C CA . LEU A 1 94 ? -11.398 -17.312 0.019 1 98.75 94 LEU A CA 1
ATOM 749 C C . LEU A 1 94 ? -11.406 -15.977 0.744 1 98.75 94 LEU A C 1
ATOM 751 O O . LEU A 1 94 ? -11.906 -15.875 1.868 1 98.75 94 LEU A O 1
ATOM 755 N N . TYR A 1 95 ? -10.867 -14.93 0.148 1 98.75 95 TYR A N 1
ATOM 756 C CA . TYR A 1 95 ? -10.797 -13.617 0.779 1 98.75 95 TYR A CA 1
ATOM 757 C C . TYR A 1 95 ? -11.852 -12.68 0.198 1 98.75 95 TYR A C 1
ATOM 759 O O . TYR A 1 95 ? -12.602 -12.047 0.941 1 98.75 95 TYR A O 1
ATOM 767 N N . ASN A 1 96 ? -11.844 -12.562 -1.198 1 98.56 96 ASN A N 1
ATOM 768 C CA . ASN A 1 96 ? -12.672 -11.539 -1.83 1 98.56 96 ASN A CA 1
ATOM 769 C C . ASN A 1 96 ? -13.688 -12.156 -2.787 1 98.56 96 ASN A C 1
ATOM 771 O O . ASN A 1 96 ? -14.188 -11.477 -3.686 1 98.56 96 ASN A O 1
ATOM 775 N N . GLY A 1 97 ? -13.938 -13.414 -2.725 1 98.06 97 GLY A N 1
ATOM 776 C CA . GLY A 1 97 ? -15.023 -14.094 -3.398 1 98.06 97 GLY A CA 1
ATOM 777 C C . GLY A 1 97 ? -14.961 -13.977 -4.91 1 98.06 97 GLY A C 1
ATOM 778 O O . GLY A 1 97 ? -13.883 -14.062 -5.5 1 98.06 97 GLY A O 1
ATOM 779 N N . THR A 1 98 ? -16.109 -13.797 -5.441 1 98.06 98 THR A N 1
ATOM 780 C CA . THR A 1 98 ? -16.297 -13.836 -6.887 1 98.06 98 THR A CA 1
ATOM 781 C C . THR A 1 98 ? -15.5 -12.719 -7.562 1 98.06 98 THR A C 1
ATOM 783 O O . THR A 1 98 ? -14.984 -12.898 -8.664 1 98.06 98 THR A O 1
ATOM 786 N N . GLN A 1 99 ? -15.336 -11.602 -6.922 1 97.88 99 GLN A N 1
ATOM 787 C CA . GLN A 1 99 ? -14.617 -10.477 -7.508 1 97.88 99 GLN A CA 1
ATOM 788 C C . GLN A 1 99 ? -13.141 -10.805 -7.688 1 97.88 99 GLN A C 1
ATOM 790 O O . GLN A 1 99 ? -12.523 -10.398 -8.68 1 97.88 99 GLN A O 1
ATOM 795 N N . ALA A 1 100 ? -12.586 -11.516 -6.719 1 98.5 100 ALA A N 1
ATOM 796 C CA . ALA A 1 100 ? -11.195 -11.938 -6.84 1 98.5 100 ALA A CA 1
ATOM 797 C C . ALA A 1 100 ? -11.016 -12.914 -8 1 98.5 100 ALA A C 1
ATOM 799 O O . ALA A 1 100 ? -10.016 -12.844 -8.727 1 98.5 100 ALA A O 1
ATOM 800 N N . LEU A 1 101 ? -11.945 -13.828 -8.117 1 98.12 101 LEU A N 1
ATOM 801 C CA . LEU A 1 101 ? -11.891 -14.789 -9.211 1 98.12 101 LEU A CA 1
ATOM 802 C C . LEU A 1 101 ? -11.977 -14.086 -10.562 1 98.12 101 LEU A C 1
ATOM 804 O O . LEU A 1 101 ? -11.258 -14.43 -11.5 1 98.12 101 LEU A O 1
ATOM 808 N N . LYS A 1 102 ? -12.875 -13.148 -10.633 1 97.44 102 LYS A N 1
ATOM 809 C CA . LYS A 1 102 ? -13.031 -12.375 -11.859 1 97.44 102 LYS A CA 1
ATOM 810 C C . LYS A 1 102 ? -11.727 -11.664 -12.227 1 97.44 102 LYS A C 1
ATOM 812 O O . LYS A 1 102 ? -11.312 -11.68 -13.383 1 97.44 102 LYS A O 1
ATOM 817 N N . THR A 1 103 ? -11.109 -11.031 -11.242 1 97.62 103 THR A N 1
ATOM 818 C CA . THR A 1 103 ? -9.82 -10.383 -11.453 1 97.62 103 THR A CA 1
ATOM 819 C C . THR A 1 103 ? -8.773 -11.406 -11.891 1 97.62 103 THR A C 1
ATOM 821 O O . THR A 1 103 ? -7.988 -11.141 -12.805 1 97.62 103 THR A O 1
ATOM 824 N N . GLY A 1 104 ? -8.773 -12.562 -11.258 1 98.31 104 GLY A N 1
ATOM 825 C CA . GLY A 1 104 ? -7.809 -13.609 -11.547 1 98.31 104 GLY A CA 1
ATOM 826 C C . GLY A 1 104 ? -7.914 -14.141 -12.969 1 98.31 104 GLY A C 1
ATOM 827 O O . GLY A 1 104 ? -6.906 -14.492 -13.586 1 98.31 104 GLY A O 1
ATOM 828 N N . VAL A 1 105 ? -9.117 -14.188 -13.484 1 97.5 105 VAL A N 1
ATOM 829 C CA . VAL A 1 105 ? -9.344 -14.656 -14.852 1 97.5 105 VAL A CA 1
ATOM 830 C C . VAL A 1 105 ? -8.539 -13.805 -15.828 1 97.5 105 VAL A C 1
ATOM 832 O O . VAL A 1 105 ? -7.992 -14.32 -16.812 1 97.5 105 VAL A O 1
ATOM 835 N N . LYS A 1 106 ? -8.383 -12.531 -15.562 1 97.38 106 LYS A N 1
ATOM 836 C CA . LYS A 1 106 ? -7.617 -11.641 -16.422 1 97.38 106 LYS A CA 1
ATOM 837 C C . LYS A 1 106 ? -6.141 -12.023 -16.453 1 97.38 106 LYS A C 1
ATOM 839 O O . LYS A 1 106 ? -5.469 -11.867 -17.469 1 97.38 106 LYS A O 1
ATOM 844 N N . SER A 1 107 ? -5.648 -12.422 -15.312 1 98.38 107 SER A N 1
ATOM 845 C CA . SER A 1 107 ? -4.277 -12.922 -15.258 1 98.38 107 SER A CA 1
ATOM 846 C C . SER A 1 107 ? -4.102 -14.156 -16.125 1 98.38 107 SER A C 1
ATOM 848 O O . SER A 1 107 ? -3.115 -14.273 -16.859 1 98.38 107 SER A O 1
ATOM 850 N N . LEU A 1 108 ? -5.043 -15.086 -16.016 1 98.31 108 LEU A N 1
ATOM 851 C CA . LEU A 1 108 ? -4.973 -16.312 -16.797 1 98.31 108 LEU A CA 1
ATOM 852 C C . LEU A 1 108 ? -5.055 -16 -18.297 1 98.31 108 LEU A C 1
ATOM 854 O O . LEU A 1 108 ? -4.309 -16.578 -19.094 1 98.31 108 LEU A O 1
ATOM 858 N N . GLU A 1 109 ? -5.957 -15.133 -18.688 1 97.25 109 GLU A N 1
ATOM 859 C CA . GLU A 1 109 ? -6.059 -14.711 -20.078 1 97.25 109 GLU A CA 1
ATOM 860 C C . GLU A 1 109 ? -4.758 -14.086 -20.562 1 97.25 109 GLU A C 1
ATOM 862 O O . GLU A 1 109 ? -4.301 -14.367 -21.672 1 97.25 109 GLU A O 1
ATOM 867 N N . TYR A 1 110 ? -4.164 -13.242 -19.734 1 97.88 110 TYR A N 1
ATOM 868 C CA . TYR A 1 110 ? -2.895 -12.617 -20.094 1 97.88 110 TYR A CA 1
ATOM 869 C C . TYR A 1 110 ? -1.802 -13.664 -20.281 1 97.88 110 TYR A C 1
ATOM 871 O O . TYR A 1 110 ? -0.99 -13.562 -21.203 1 97.88 110 TYR A O 1
ATOM 879 N N . ALA A 1 111 ? -1.778 -14.609 -19.406 1 98.31 111 ALA A N 1
ATOM 880 C CA . ALA A 1 111 ? -0.809 -15.703 -19.516 1 98.31 111 ALA A CA 1
ATOM 881 C C . ALA A 1 111 ? -0.938 -16.406 -20.859 1 98.31 111 ALA A C 1
ATOM 883 O O . ALA A 1 111 ? 0.067 -16.734 -21.5 1 98.31 111 ALA A O 1
ATOM 884 N N . LEU A 1 112 ? -2.197 -16.688 -21.266 1 97.88 112 LEU A N 1
ATOM 885 C CA . LEU A 1 112 ? -2.426 -17.344 -22.547 1 97.88 112 LEU A CA 1
ATOM 886 C C . LEU A 1 112 ? -1.921 -16.484 -23.703 1 97.88 112 LEU A C 1
ATOM 888 O O . LEU A 1 112 ? -1.331 -17 -24.656 1 97.88 112 LEU A O 1
ATOM 892 N N . THR A 1 113 ? -2.16 -15.18 -23.594 1 97.5 113 THR A N 1
ATOM 893 C CA . THR A 1 113 ? -1.651 -14.25 -24.594 1 97.5 113 THR A CA 1
ATOM 894 C C . THR A 1 113 ? -0.13 -14.328 -24.688 1 97.5 113 THR A C 1
ATOM 896 O O . THR A 1 113 ? 0.433 -14.359 -25.781 1 97.5 113 THR A O 1
ATOM 899 N N . LEU A 1 114 ? 0.572 -14.383 -23.578 1 96.69 114 LEU A N 1
ATOM 900 C CA . LEU A 1 114 ? 2.029 -14.461 -23.547 1 96.69 114 LEU A CA 1
ATOM 901 C C . LEU A 1 114 ? 2.521 -15.75 -24.188 1 96.69 114 LEU A C 1
ATOM 903 O O . LEU A 1 114 ? 3.594 -15.781 -24.797 1 96.69 114 LEU A O 1
ATOM 907 N N . LYS A 1 115 ? 1.692 -16.781 -24.125 1 96.12 115 LYS A N 1
ATOM 908 C CA . LYS A 1 115 ? 2.084 -18.078 -24.656 1 96.12 115 LYS A CA 1
ATOM 909 C C . LYS A 1 115 ? 1.644 -18.234 -26.109 1 96.12 115 LYS A C 1
ATOM 911 O O . LYS A 1 115 ? 1.946 -19.25 -26.75 1 96.12 115 LYS A O 1
ATOM 916 N N . GLY A 1 116 ? 0.92 -17.266 -26.641 1 96.25 116 GLY A N 1
ATOM 917 C CA . GLY A 1 116 ? 0.454 -17.312 -28.016 1 96.25 116 GLY A CA 1
ATOM 918 C C . GLY A 1 116 ? -0.725 -18.25 -28.219 1 96.25 116 GLY A C 1
ATOM 919 O O . GLY A 1 116 ? -0.912 -18.797 -29.297 1 96.25 116 GLY A O 1
ATOM 920 N N . ILE A 1 117 ? -1.424 -18.516 -27.156 1 96.5 117 ILE A N 1
ATOM 921 C CA . ILE A 1 117 ? -2.586 -19.391 -27.234 1 96.5 117 ILE A CA 1
ATOM 922 C C . ILE A 1 117 ? -3.85 -18.562 -27.453 1 96.5 117 ILE A C 1
ATOM 924 O O . ILE A 1 117 ? -4.105 -17.609 -26.719 1 96.5 117 ILE A O 1
ATOM 928 N N . GLU A 1 118 ? -4.637 -18.891 -28.422 1 94.88 118 GLU A N 1
ATOM 929 C CA . GLU A 1 118 ? -5.887 -18.203 -28.688 1 94.88 118 GLU A CA 1
ATOM 930 C C . GLU A 1 118 ? -6.977 -18.609 -27.703 1 94.88 118 GLU A C 1
ATOM 932 O O . GLU A 1 118 ? -7.039 -19.766 -27.281 1 94.88 118 GLU A O 1
ATOM 937 N N . PHE A 1 119 ? -7.77 -17.641 -27.344 1 94.31 119 PHE A N 1
ATOM 938 C CA . PHE A 1 119 ? -8.883 -17.891 -26.438 1 94.31 119 PHE A CA 1
ATOM 939 C C . PHE A 1 119 ? -10.016 -16.891 -26.672 1 94.31 119 PHE A C 1
ATOM 941 O O . PHE A 1 119 ? -9.828 -15.891 -27.359 1 94.31 119 PHE A O 1
ATOM 948 N N . GLN A 1 120 ? -11.219 -17.281 -26.188 1 90.5 120 GLN A N 1
ATOM 949 C CA . GLN A 1 120 ? -12.344 -16.359 -26.203 1 90.5 120 GLN A CA 1
ATOM 950 C C . GLN A 1 120 ? -12.438 -15.586 -24.891 1 90.5 120 GLN A C 1
ATOM 952 O O . GLN A 1 120 ? -12.531 -16.188 -23.812 1 90.5 120 GLN A O 1
ATOM 957 N N . GLU A 1 121 ? -12.359 -14.258 -25.031 1 87.12 121 GLU A N 1
ATOM 958 C CA . GLU A 1 121 ? -12.414 -13.414 -23.828 1 87.12 121 GLU A CA 1
ATOM 959 C C . GLU A 1 121 ? -13.789 -13.477 -23.172 1 87.12 121 GLU A C 1
ATOM 961 O O . GLU A 1 121 ? -14.797 -13.68 -23.859 1 87.12 121 GLU A O 1
ATOM 966 N N . LEU A 1 122 ? -13.734 -13.273 -21.891 1 77.06 122 LEU A N 1
ATOM 967 C CA . LEU A 1 122 ? -14.969 -13.234 -21.109 1 77.06 122 LEU A CA 1
ATOM 968 C C . LEU A 1 122 ? -15.688 -11.898 -21.297 1 77.06 122 LEU A C 1
ATOM 970 O O . LEU A 1 122 ? -15.078 -10.836 -21.141 1 77.06 122 LEU A O 1
ATOM 974 N N . ASN A 1 123 ? -16.672 -11.758 -22.062 1 67.5 123 ASN A N 1
ATOM 975 C CA . ASN A 1 123 ? -17.297 -10.484 -22.391 1 67.5 123 ASN A CA 1
ATOM 976 C C . ASN A 1 123 ? -18.438 -10.156 -21.422 1 67.5 123 ASN A C 1
ATOM 978 O O . ASN A 1 123 ? -19.266 -9.297 -21.703 1 67.5 123 ASN A O 1
ATOM 982 N N . GLU A 1 124 ? -18.438 -10.758 -20.281 1 69.94 124 GLU A N 1
ATOM 983 C CA . GLU A 1 124 ? -19.609 -10.43 -19.469 1 69.94 124 GLU A CA 1
ATOM 984 C C . GLU A 1 124 ? -19.203 -9.891 -18.094 1 69.94 124 GLU A C 1
ATOM 986 O O . GLU A 1 124 ? -18.297 -10.43 -17.469 1 69.94 124 GLU A O 1
ATOM 991 N N . ASP A 1 125 ? -19.875 -8.805 -17.75 1 73.62 125 ASP A N 1
ATOM 992 C CA . ASP A 1 125 ? -19.578 -8.117 -16.5 1 73.62 125 ASP A CA 1
ATOM 993 C C . ASP A 1 125 ? -20.188 -8.867 -15.305 1 73.62 125 ASP A C 1
ATOM 995 O O . ASP A 1 125 ? -19.656 -8.797 -14.195 1 73.62 125 ASP A O 1
ATOM 999 N N . ASP A 1 126 ? -21.234 -9.555 -15.57 1 84.56 126 ASP A N 1
ATOM 1000 C CA . ASP A 1 126 ? -21.938 -10.133 -14.43 1 84.56 126 ASP A CA 1
ATOM 1001 C C . ASP A 1 126 ? -21.906 -11.656 -14.484 1 84.56 126 ASP A C 1
ATOM 1003 O O . ASP A 1 126 ? -22.875 -12.289 -14.898 1 84.56 126 ASP A O 1
ATOM 1007 N N . MET A 1 127 ? -20.797 -12.195 -14.102 1 92 127 MET A N 1
ATOM 1008 C CA . MET A 1 127 ? -20.672 -13.648 -14.086 1 92 127 MET A CA 1
ATOM 1009 C C . MET A 1 127 ? -20.688 -14.188 -12.656 1 92 127 MET A C 1
ATOM 1011 O O . MET A 1 127 ? -20.172 -13.547 -11.742 1 92 127 MET A O 1
ATOM 1015 N N . THR A 1 128 ? -21.312 -15.352 -12.586 1 95.62 128 THR A N 1
ATOM 1016 C CA . THR A 1 128 ? -21.328 -16.047 -11.305 1 95.62 128 THR A CA 1
ATOM 1017 C C . THR A 1 128 ? -19.984 -16.734 -11.062 1 95.62 128 THR A C 1
ATOM 1019 O O . THR A 1 128 ? -19.172 -16.859 -11.977 1 95.62 128 THR A O 1
ATOM 1022 N N . THR A 1 129 ? -19.781 -17.156 -9.82 1 97.75 129 THR A N 1
ATOM 1023 C CA . THR A 1 129 ? -18.578 -17.906 -9.469 1 97.75 129 THR A CA 1
ATOM 1024 C C . THR A 1 129 ? -18.469 -19.156 -10.344 1 97.75 129 THR A C 1
ATOM 1026 O O . THR A 1 129 ? -17.375 -19.453 -10.859 1 97.75 129 THR A O 1
ATOM 1029 N N . GLU A 1 130 ? -19.562 -19.875 -10.562 1 97.56 130 GLU A N 1
ATOM 1030 C CA . GLU A 1 130 ? -19.578 -21.109 -11.352 1 97.56 130 GLU A CA 1
ATOM 1031 C C . GLU A 1 130 ? -19.188 -20.828 -12.805 1 97.56 130 GLU A C 1
ATOM 1033 O O . GLU A 1 130 ? -18.406 -21.578 -13.391 1 97.56 130 GLU A O 1
ATOM 1038 N N . GLU A 1 131 ? -19.703 -19.797 -13.336 1 96.88 131 GLU A N 1
ATOM 1039 C CA . GLU A 1 131 ? -19.406 -19.438 -14.719 1 96.88 131 GLU A CA 1
ATOM 1040 C C . GLU A 1 131 ? -17.938 -19.094 -14.898 1 96.88 131 GLU A C 1
ATOM 1042 O O . GLU A 1 131 ? -17.328 -19.422 -15.922 1 96.88 131 GLU A O 1
ATOM 1047 N N . LEU A 1 132 ? -17.375 -18.359 -13.922 1 97.94 132 LEU A N 1
ATOM 1048 C CA . LEU A 1 132 ? -15.969 -17.984 -13.977 1 97.94 132 LEU A CA 1
ATOM 1049 C C . LEU A 1 132 ? -15.07 -19.219 -13.898 1 97.94 132 LEU A C 1
ATOM 1051 O O . LEU A 1 132 ? -14.086 -19.312 -14.633 1 97.94 132 LEU A O 1
ATOM 1055 N N . LEU A 1 133 ? -15.414 -20.156 -13.008 1 98.06 133 LEU A N 1
ATOM 1056 C CA . LEU A 1 133 ? -14.641 -21.375 -12.891 1 98.06 133 LEU A CA 1
ATOM 1057 C C . LEU A 1 133 ? -14.734 -22.203 -14.164 1 98.06 133 LEU A C 1
ATOM 1059 O O . LEU A 1 133 ? -13.742 -22.781 -14.609 1 98.06 133 LEU A O 1
ATOM 1063 N N . LEU A 1 134 ? -15.914 -22.281 -14.727 1 96.88 134 LEU A N 1
ATOM 1064 C CA . LEU A 1 134 ? -16.078 -22.984 -15.992 1 96.88 134 LEU A CA 1
ATOM 1065 C C . LEU A 1 134 ? -15.242 -22.328 -17.094 1 96.88 134 LEU A C 1
ATOM 1067 O O . LEU A 1 134 ? -14.656 -23.031 -17.922 1 96.88 134 LEU A O 1
ATOM 1071 N N . HIS A 1 135 ? -15.25 -21.031 -17.125 1 96.75 135 HIS A N 1
ATOM 1072 C CA . HIS A 1 135 ? -14.438 -20.312 -18.094 1 96.75 135 HIS A CA 1
ATOM 1073 C C . HIS A 1 135 ? -12.953 -20.625 -17.906 1 96.75 135 HIS A C 1
ATOM 1075 O O . HIS A 1 135 ? -12.227 -20.828 -18.891 1 96.75 135 HIS A O 1
ATOM 1081 N N . MET A 1 136 ? -12.453 -20.672 -16.656 1 97.44 136 MET A N 1
ATOM 1082 C CA . MET A 1 136 ? -11.062 -21.016 -16.391 1 97.44 136 MET A CA 1
ATOM 1083 C C . MET A 1 136 ? -10.734 -22.422 -16.891 1 97.44 136 MET A C 1
ATOM 1085 O O . MET A 1 136 ? -9.672 -22.641 -17.469 1 97.44 136 MET A O 1
ATOM 1089 N N . ILE A 1 137 ? -11.695 -23.344 -16.656 1 97.62 137 ILE A N 1
ATOM 1090 C CA . ILE A 1 137 ? -11.516 -24.703 -17.125 1 97.62 137 ILE A CA 1
ATOM 1091 C C . ILE A 1 137 ? -11.391 -24.734 -18.641 1 97.62 137 ILE A C 1
ATOM 1093 O O . ILE A 1 137 ? -10.531 -25.422 -19.203 1 97.62 137 ILE A O 1
ATOM 1097 N N . LYS A 1 138 ? -12.203 -23.922 -19.297 1 96.5 138 LYS A N 1
ATOM 1098 C CA . LYS A 1 138 ? -12.156 -23.828 -20.766 1 96.5 138 LYS A CA 1
ATOM 1099 C C . LYS A 1 138 ? -10.82 -23.266 -21.234 1 96.5 138 LYS A C 1
ATOM 1101 O O . LYS A 1 138 ? -10.258 -23.719 -22.234 1 96.5 138 LYS A O 1
ATOM 1106 N N . LEU A 1 139 ? -10.305 -22.25 -20.531 1 97 139 LEU A N 1
ATOM 1107 C CA . LEU A 1 139 ? -9.055 -21.594 -20.891 1 97 139 LEU A CA 1
ATOM 1108 C C . LEU A 1 139 ? -7.875 -22.547 -20.719 1 97 139 LEU A C 1
ATOM 1110 O O . LEU A 1 139 ? -6.871 -22.438 -21.422 1 97 139 LEU A O 1
ATOM 1114 N N . LEU A 1 140 ? -7.977 -23.469 -19.766 1 94.75 140 LEU A N 1
ATOM 1115 C CA . LEU A 1 140 ? -6.91 -24.422 -19.484 1 94.75 140 LEU A CA 1
ATOM 1116 C C . LEU A 1 140 ? -6.926 -25.562 -20.5 1 94.75 140 LEU A C 1
ATOM 1118 O O . LEU A 1 140 ? -6.305 -26.594 -20.281 1 94.75 140 LEU A O 1
ATOM 1122 N N . ASP A 1 141 ? -7.391 -25.359 -21.625 1 85.62 141 ASP A N 1
ATOM 1123 C CA . ASP A 1 141 ? -7.543 -26.391 -22.656 1 85.62 141 ASP A CA 1
ATOM 1124 C C . ASP A 1 141 ? -6.293 -27.266 -22.75 1 85.62 141 ASP A C 1
ATOM 1126 O O . ASP A 1 141 ? -5.18 -26.75 -22.891 1 85.62 141 ASP A O 1
ATOM 1130 N N . MET A 1 142 ? -6.32 -28.562 -22.531 1 89.12 142 MET A N 1
ATOM 1131 C CA . MET A 1 142 ? -5.301 -29.594 -22.672 1 89.12 142 MET A CA 1
ATOM 1132 C C . MET A 1 142 ? -4.43 -29.656 -21.422 1 89.12 142 MET A C 1
ATOM 1134 O O . MET A 1 142 ? -3.424 -30.375 -21.391 1 89.12 142 MET A O 1
ATOM 1138 N N . GLU A 1 143 ? -4.648 -28.703 -20.438 1 95.31 143 GLU A N 1
ATOM 1139 C CA . GLU A 1 143 ? -3.945 -28.75 -19.156 1 95.31 143 GLU A CA 1
ATOM 1140 C C . GLU A 1 143 ? -4.746 -29.531 -18.109 1 95.31 143 GLU A C 1
ATOM 1142 O O . GLU A 1 143 ? -5.91 -29.859 -18.344 1 95.31 143 GLU A O 1
ATOM 1147 N N . ASP A 1 144 ? -4.102 -29.859 -17.047 1 95.88 144 ASP A N 1
ATOM 1148 C CA . ASP A 1 144 ? -4.785 -30.5 -15.93 1 95.88 144 ASP A CA 1
ATOM 1149 C C . ASP A 1 144 ? -5.805 -29.562 -15.297 1 95.88 144 ASP A C 1
ATOM 1151 O O . ASP A 1 144 ? -5.445 -28.5 -14.797 1 95.88 144 ASP A O 1
ATOM 1155 N N . THR A 1 145 ? -7.07 -29.938 -15.281 1 97.62 145 THR A N 1
ATOM 1156 C CA . THR A 1 145 ? -8.133 -29.094 -14.742 1 97.62 145 THR A CA 1
ATOM 1157 C C . THR A 1 145 ? -8.75 -29.734 -13.5 1 97.62 145 THR A C 1
ATOM 1159 O O . THR A 1 145 ? -9.797 -29.281 -13.023 1 97.62 145 THR A O 1
ATOM 1162 N N . THR A 1 146 ? -8.125 -30.75 -12.984 1 97.88 146 THR A N 1
ATOM 1163 C CA . THR A 1 146 ? -8.688 -31.531 -11.891 1 97.88 146 THR A CA 1
ATOM 1164 C C . THR A 1 146 ? -8.977 -30.641 -10.688 1 97.88 146 THR A C 1
ATOM 1166 O O . THR A 1 146 ? -10.062 -30.703 -10.109 1 97.88 146 THR A O 1
ATOM 1169 N N . PHE A 1 147 ? -8.039 -29.844 -10.336 1 98.44 147 PHE A N 1
ATOM 1170 C CA . PHE A 1 147 ? -8.195 -28.984 -9.18 1 98.44 147 PHE A CA 1
ATOM 1171 C C . PHE A 1 147 ? -9.375 -28.031 -9.359 1 98.44 147 PHE A C 1
ATOM 1173 O O . PHE A 1 147 ? -10.234 -27.922 -8.492 1 98.44 147 PHE A O 1
ATOM 1180 N N . THR A 1 148 ? -9.469 -27.312 -10.492 1 98.44 148 THR A N 1
ATOM 1181 C CA . THR A 1 148 ? -10.5 -26.328 -10.758 1 98.44 148 THR A CA 1
ATOM 1182 C C . THR A 1 148 ? -11.875 -26.984 -10.859 1 98.44 148 THR A C 1
ATOM 1184 O O . THR A 1 148 ? -12.867 -26.422 -10.391 1 98.44 148 THR A O 1
ATOM 1187 N N . THR A 1 149 ? -11.914 -28.172 -11.438 1 98.12 149 THR A N 1
ATOM 1188 C CA . THR A 1 149 ? -13.164 -28.922 -11.57 1 98.12 149 THR A CA 1
ATOM 1189 C C . THR A 1 149 ? -13.703 -29.312 -10.195 1 98.12 149 THR A C 1
ATOM 1191 O O . THR A 1 149 ? -14.914 -29.219 -9.953 1 98.12 149 THR A O 1
ATOM 1194 N N . ASN A 1 150 ? -12.797 -29.75 -9.32 1 98.25 150 ASN A N 1
ATOM 1195 C CA . ASN A 1 150 ? -13.227 -30.109 -7.973 1 98.25 150 ASN A CA 1
ATOM 1196 C C . ASN A 1 150 ? -13.688 -28.891 -7.188 1 98.25 150 ASN A C 1
ATOM 1198 O O . ASN A 1 150 ? -14.641 -28.969 -6.41 1 98.25 150 ASN A O 1
ATOM 1202 N N . VAL A 1 151 ? -13.016 -27.75 -7.387 1 98.69 151 VAL A N 1
ATOM 1203 C CA . VAL A 1 151 ? -13.461 -26.516 -6.75 1 98.69 151 VAL A CA 1
ATOM 1204 C C . VAL A 1 151 ? -14.867 -26.172 -7.219 1 98.69 151 VAL A C 1
ATOM 1206 O O . VAL A 1 151 ? -15.727 -25.797 -6.414 1 98.69 151 VAL A O 1
ATOM 1209 N N . LEU A 1 152 ? -15.133 -26.297 -8.562 1 98.38 152 LEU A N 1
ATOM 1210 C CA . LEU A 1 152 ? -16.438 -26.016 -9.133 1 98.38 152 LEU A CA 1
ATOM 1211 C C . LEU A 1 152 ? -17.516 -26.891 -8.492 1 98.38 152 LEU A C 1
ATOM 1213 O O . LEU A 1 152 ? -18.594 -26.406 -8.133 1 98.38 152 LEU A O 1
ATOM 1217 N N . LYS A 1 153 ? -17.203 -28.172 -8.312 1 98.06 153 LYS A N 1
ATOM 1218 C CA . LYS A 1 153 ? -18.156 -29.094 -7.684 1 98.06 153 LYS A CA 1
ATOM 1219 C C . LYS A 1 153 ? -18.469 -28.672 -6.254 1 98.06 153 LYS A C 1
ATOM 1221 O O . LYS A 1 153 ? -19.625 -28.719 -5.832 1 98.06 153 LYS A O 1
ATOM 1226 N N . LEU A 1 154 ? -17.438 -28.297 -5.531 1 98.19 154 LEU A N 1
ATOM 1227 C CA . LEU A 1 154 ? -17.609 -27.922 -4.133 1 98.19 154 LEU A CA 1
ATOM 1228 C C . LEU A 1 154 ? -18.359 -26.609 -4.008 1 98.19 154 LEU A C 1
ATOM 1230 O O . LEU A 1 154 ? -19.125 -26.406 -3.061 1 98.19 154 LEU A O 1
ATOM 1234 N N . VAL A 1 155 ? -18.109 -25.672 -4.945 1 98.12 155 VAL A N 1
ATOM 1235 C CA . VAL A 1 155 ? -18.875 -24.422 -4.973 1 98.12 155 VAL A CA 1
ATOM 1236 C C . VAL A 1 155 ? -20.359 -24.734 -5.16 1 98.12 155 VAL A C 1
ATOM 1238 O O . VAL A 1 155 ? -21.203 -24.141 -4.488 1 98.12 155 VAL A O 1
ATOM 1241 N N . LYS A 1 156 ? -20.703 -25.656 -6.012 1 97.19 156 LYS A N 1
ATOM 1242 C CA . LYS A 1 156 ? -22.078 -26.031 -6.305 1 97.19 156 LYS A CA 1
ATOM 1243 C C . LYS A 1 156 ? -22.734 -26.703 -5.102 1 97.19 156 LYS A C 1
ATOM 1245 O O . LYS A 1 156 ? -23.953 -26.578 -4.895 1 97.19 156 LYS A O 1
ATOM 1250 N N . SER A 1 157 ? -21.938 -27.312 -4.293 1 95.88 157 SER A N 1
ATOM 1251 C CA . SER A 1 157 ? -22.469 -28.031 -3.139 1 95.88 157 SER A CA 1
ATOM 1252 C C . SER A 1 157 ? -22.75 -27.078 -1.977 1 95.88 157 SER A C 1
ATOM 1254 O O . SER A 1 157 ? -23.422 -27.438 -1.018 1 95.88 157 SER A O 1
ATOM 1256 N N . ARG A 1 158 ? -22.281 -25.859 -1.991 1 91.94 158 ARG A N 1
ATOM 1257 C CA . ARG A 1 158 ? -22.484 -24.797 -1.004 1 91.94 158 ARG A CA 1
ATOM 1258 C C . ARG A 1 158 ? -21.938 -25.219 0.359 1 91.94 158 ARG A C 1
ATOM 1260 O O . ARG A 1 158 ? -22.484 -24.812 1.396 1 91.94 158 ARG A O 1
ATOM 1267 N N . ASN A 1 159 ? -20.969 -26.141 0.322 1 93.12 159 ASN A N 1
ATOM 1268 C CA . ASN A 1 159 ? -20.266 -26.5 1.547 1 93.12 159 ASN A CA 1
ATOM 1269 C C . ASN A 1 159 ? -19 -25.672 1.731 1 93.12 159 ASN A C 1
ATOM 1271 O O . ASN A 1 159 ? -17.922 -26.047 1.279 1 93.12 159 ASN A O 1
ATOM 1275 N N . GLU A 1 160 ? -19.062 -24.688 2.486 1 95 160 GLU A N 1
ATOM 1276 C CA . GLU A 1 160 ? -18 -23.688 2.596 1 95 160 GLU A CA 1
ATOM 1277 C C . GLU A 1 160 ? -16.781 -24.25 3.316 1 95 160 GLU A C 1
ATOM 1279 O O . GLU A 1 160 ? -15.641 -23.922 2.971 1 95 160 GLU A O 1
ATOM 1284 N N . GLU A 1 161 ? -17 -25.031 4.316 1 96.44 161 GLU A N 1
ATOM 1285 C CA . GLU A 1 161 ? -15.906 -25.594 5.086 1 96.44 161 GLU A CA 1
ATOM 1286 C C . GLU A 1 161 ? -15.062 -26.531 4.227 1 96.44 161 GLU A C 1
ATOM 1288 O O . GLU A 1 161 ? -13.828 -26.438 4.211 1 96.44 161 GLU A O 1
ATOM 1293 N N . LEU A 1 162 ? -15.695 -27.422 3.514 1 97.5 162 LEU A N 1
ATOM 1294 C CA . LEU A 1 162 ? -15 -28.359 2.646 1 97.5 162 LEU A CA 1
ATOM 1295 C C . LEU A 1 162 ? -14.32 -27.641 1.493 1 97.5 162 LEU A C 1
ATOM 1297 O O . LEU A 1 162 ? -13.25 -28.062 1.036 1 97.5 162 LEU A O 1
ATOM 1301 N N . LEU A 1 163 ? -14.969 -26.594 0.988 1 98.44 163 LEU A N 1
ATOM 1302 C CA . LEU A 1 163 ? -14.398 -25.781 -0.091 1 98.44 163 LEU A CA 1
ATOM 1303 C C . LEU A 1 163 ? -13.078 -25.156 0.338 1 98.44 163 LEU A C 1
ATOM 1305 O O . LEU A 1 163 ? -12.078 -25.266 -0.374 1 98.44 163 LEU A O 1
ATOM 1309 N N . THR A 1 164 ? -13.102 -24.516 1.544 1 98.56 164 THR A N 1
ATOM 1310 C CA . THR A 1 164 ? -11.898 -23.875 2.066 1 98.56 164 THR A CA 1
ATOM 1311 C C . THR A 1 164 ? -10.797 -24.906 2.281 1 98.56 164 THR A C 1
ATOM 1313 O O . THR A 1 164 ? -9.648 -24.688 1.896 1 98.56 164 THR A O 1
ATOM 1316 N N . GLU A 1 165 ? -11.133 -26.047 2.832 1 98.38 165 GLU A N 1
ATOM 1317 C CA . GLU A 1 165 ? -10.172 -27.109 3.088 1 98.38 165 GLU A CA 1
ATOM 1318 C C . GLU A 1 165 ? -9.547 -27.625 1.789 1 98.38 165 GLU A C 1
ATOM 1320 O O . GLU A 1 165 ? -8.336 -27.844 1.721 1 98.38 165 GLU A O 1
ATOM 1325 N N . TYR A 1 166 ? -10.367 -27.766 0.813 1 98.75 166 TYR A N 1
ATOM 1326 C CA . TYR A 1 166 ? -9.859 -28.297 -0.448 1 98.75 166 TYR A CA 1
ATOM 1327 C C . TYR A 1 166 ? -8.977 -27.281 -1.153 1 98.75 166 TYR A C 1
ATOM 1329 O O . TYR A 1 166 ? -7.906 -27.625 -1.665 1 98.75 166 TYR A O 1
ATOM 1337 N N . ILE A 1 167 ? -9.414 -26.047 -1.213 1 98.88 167 ILE A N 1
ATOM 1338 C CA . ILE A 1 167 ? -8.664 -25 -1.885 1 98.88 167 ILE A CA 1
ATOM 1339 C C . ILE A 1 167 ? -7.262 -24.891 -1.279 1 98.88 167 ILE A C 1
ATOM 1341 O O . ILE A 1 167 ? -6.281 -24.688 -1.999 1 98.88 167 ILE A O 1
ATOM 1345 N N . LEU A 1 168 ? -7.176 -25.109 0.05 1 98.88 168 LEU A N 1
ATOM 1346 C CA . LEU A 1 168 ? -5.906 -24.922 0.738 1 98.88 168 LEU A CA 1
ATOM 1347 C C . LEU A 1 168 ? -5.152 -26.25 0.869 1 98.88 168 LEU A C 1
ATOM 1349 O O . LEU A 1 168 ? -4.098 -26.297 1.5 1 98.88 168 LEU A O 1
ATOM 1353 N N . SER A 1 169 ? -5.664 -27.328 0.209 1 98.69 169 SER A N 1
ATOM 1354 C CA . SER A 1 169 ? -5.023 -28.641 0.292 1 98.69 169 SER A CA 1
ATOM 1355 C C . SER A 1 169 ? -3.896 -28.766 -0.728 1 98.69 169 SER A C 1
ATOM 1357 O O . SER A 1 169 ? -3.734 -27.906 -1.595 1 98.69 169 SER A O 1
ATOM 1359 N N . ASP A 1 170 ? -3.084 -29.828 -0.645 1 98.44 170 ASP A N 1
ATOM 1360 C CA . ASP A 1 170 ? -2.002 -30.125 -1.58 1 98.44 170 ASP A CA 1
ATOM 1361 C C . ASP A 1 170 ? -2.549 -30.484 -2.957 1 98.44 170 ASP A C 1
ATOM 1363 O O . ASP A 1 170 ? -3.533 -31.219 -3.062 1 98.44 170 ASP A O 1
ATOM 1367 N N . SER A 1 171 ? -2.027 -29.953 -3.916 1 98 171 SER A N 1
ATOM 1368 C CA . SER A 1 171 ? -2.217 -30.297 -5.32 1 98 171 SER A CA 1
ATOM 1369 C C . SER A 1 171 ? -0.958 -30.016 -6.133 1 98 171 SER A C 1
ATOM 1371 O O . SER A 1 171 ? 0.145 -30.391 -5.734 1 98 171 SER A O 1
ATOM 1373 N N . ILE A 1 172 ? -1.049 -29.328 -7.266 1 97.81 172 ILE A N 1
ATOM 1374 C CA . ILE A 1 172 ? 0.152 -28.922 -7.984 1 97.81 172 ILE A CA 1
ATOM 1375 C C . ILE A 1 172 ? 0.948 -27.922 -7.137 1 97.81 172 ILE A C 1
ATOM 1377 O O . ILE A 1 172 ? 2.18 -27.984 -7.09 1 97.81 172 ILE A O 1
ATOM 1381 N N . VAL A 1 173 ? 0.208 -27.062 -6.477 1 98.62 173 VAL A N 1
ATOM 1382 C CA . VAL A 1 173 ? 0.79 -26.125 -5.516 1 98.62 173 VAL A CA 1
ATOM 1383 C C . VAL A 1 173 ? 0.687 -26.703 -4.105 1 98.62 173 VAL A C 1
ATOM 1385 O O . VAL A 1 173 ? -0.355 -27.234 -3.725 1 98.62 173 VAL A O 1
ATOM 1388 N N . SER A 1 174 ? 1.754 -26.672 -3.369 1 98.81 174 SER A N 1
ATOM 1389 C CA . SER A 1 174 ? 1.772 -27.25 -2.027 1 98.81 174 SER A CA 1
ATOM 1390 C C . SER A 1 174 ? 0.862 -26.469 -1.082 1 98.81 174 SER A C 1
ATOM 1392 O O . SER A 1 174 ? 0.66 -25.266 -1.257 1 98.81 174 SER A O 1
ATOM 1394 N N . LYS A 1 175 ? 0.408 -27.188 -0.102 1 98.5 175 LYS A N 1
ATOM 1395 C CA . LYS A 1 175 ? -0.379 -26.578 0.97 1 98.5 175 LYS A CA 1
ATOM 1396 C C . LYS A 1 175 ? 0.377 -25.422 1.628 1 98.5 175 LYS A C 1
ATOM 1398 O O . LYS A 1 175 ? -0.203 -24.375 1.91 1 98.5 175 LYS A O 1
ATOM 1403 N N . THR A 1 176 ? 1.621 -25.547 1.802 1 98.88 176 THR A N 1
ATOM 1404 C CA . THR A 1 176 ? 2.461 -24.547 2.447 1 98.88 176 THR A CA 1
ATOM 1405 C C . THR A 1 176 ? 2.43 -23.234 1.669 1 98.88 176 THR A C 1
ATOM 1407 O O . THR A 1 176 ? 2.229 -22.156 2.25 1 98.88 176 THR A O 1
ATOM 1410 N N . LEU A 1 177 ? 2.543 -23.266 0.38 1 98.94 177 LEU A N 1
ATOM 1411 C CA . LEU A 1 177 ? 2.578 -22.062 -0.45 1 98.94 177 LEU A CA 1
ATOM 1412 C C . LEU A 1 177 ? 1.207 -21.391 -0.497 1 98.94 177 LEU A C 1
ATOM 1414 O O . LEU A 1 177 ? 1.112 -20.172 -0.569 1 98.94 177 LEU A O 1
ATOM 1418 N N . LYS A 1 178 ? 0.159 -22.203 -0.416 1 98.94 178 LYS A N 1
ATOM 1419 C CA . LYS A 1 178 ? -1.186 -21.641 -0.416 1 98.94 178 LYS A CA 1
ATOM 1420 C C . LYS A 1 178 ? -1.473 -20.906 0.89 1 98.94 178 LYS A C 1
ATOM 1422 O O . LYS A 1 178 ? -2.111 -19.859 0.887 1 98.94 178 LYS A O 1
ATOM 1427 N N . TYR A 1 179 ? -0.967 -21.453 2.016 1 98.94 179 TYR A N 1
ATOM 1428 C CA . TYR A 1 179 ? -1.104 -20.75 3.289 1 98.94 179 TYR A CA 1
ATOM 1429 C C . TYR A 1 179 ? -0.262 -19.484 3.307 1 98.94 179 TYR A C 1
ATOM 1431 O O . TYR A 1 179 ? -0.679 -18.453 3.859 1 98.94 179 TYR A O 1
ATOM 1439 N N . LEU A 1 180 ? 0.939 -19.5 2.699 1 98.94 180 LEU A N 1
ATOM 1440 C CA . LEU A 1 180 ? 1.759 -18.297 2.59 1 98.94 180 LEU A CA 1
ATOM 1441 C C . LEU A 1 180 ? 1.05 -17.219 1.764 1 98.94 180 LEU A C 1
ATOM 1443 O O . LEU A 1 180 ? 1.173 -16.031 2.047 1 98.94 180 LEU A O 1
ATOM 1447 N N . LEU A 1 181 ? 0.293 -17.656 0.751 1 99 181 LEU A N 1
ATOM 1448 C CA . LEU A 1 181 ? -0.477 -16.703 -0.039 1 99 181 LEU A CA 1
ATOM 1449 C C . LEU A 1 181 ? -1.545 -16.031 0.815 1 99 181 LEU A C 1
ATOM 1451 O O . LEU A 1 181 ? -1.727 -14.805 0.741 1 99 181 LEU A O 1
ATOM 1455 N N . MET A 1 182 ? -2.219 -16.812 1.664 1 98.94 182 MET A N 1
ATOM 1456 C CA . MET A 1 182 ? -3.225 -16.234 2.551 1 98.94 182 MET A CA 1
ATOM 1457 C C . MET A 1 182 ? -2.594 -15.219 3.5 1 98.94 182 MET A C 1
ATOM 1459 O O . MET A 1 182 ? -3.164 -14.148 3.744 1 98.94 182 MET A O 1
ATOM 1463 N N . VAL A 1 183 ? -1.386 -15.562 4.031 1 98.94 183 VAL A N 1
ATOM 1464 C CA . VAL A 1 183 ? -0.653 -14.617 4.871 1 98.94 183 VAL A CA 1
ATOM 1465 C C . VAL A 1 183 ? -0.434 -13.312 4.105 1 98.94 183 VAL A C 1
ATOM 1467 O O . VAL A 1 183 ? -0.762 -12.234 4.605 1 98.94 183 VAL A O 1
ATOM 1470 N N . GLY A 1 184 ? 0.09 -13.383 2.873 1 98.94 184 GLY A N 1
ATOM 1471 C CA . GLY A 1 184 ? 0.39 -12.203 2.078 1 98.94 184 GLY A CA 1
ATOM 1472 C C . GLY A 1 184 ? -0.833 -11.352 1.786 1 98.94 184 GLY A C 1
ATOM 1473 O O . GLY A 1 184 ? -0.755 -10.125 1.792 1 98.94 184 GLY A O 1
ATOM 1474 N N . ILE A 1 185 ? -1.971 -12.039 1.559 1 98.94 185 ILE A N 1
ATOM 1475 C CA . ILE A 1 185 ? -3.213 -11.336 1.257 1 98.94 185 ILE A CA 1
ATOM 1476 C C . ILE A 1 185 ? -3.617 -10.469 2.445 1 98.94 185 ILE A C 1
ATOM 1478 O O . ILE A 1 185 ? -3.873 -9.273 2.289 1 98.94 185 ILE A O 1
ATOM 1482 N N . PHE A 1 186 ? -3.607 -11.016 3.613 1 98.94 186 PHE A N 1
ATOM 1483 C CA . PHE A 1 186 ? -4.051 -10.273 4.785 1 98.94 186 PHE A CA 1
ATOM 1484 C C . PHE A 1 186 ? -3.027 -9.211 5.172 1 98.94 186 PHE A C 1
ATOM 1486 O O . PHE A 1 186 ? -3.389 -8.141 5.66 1 98.94 186 PHE A O 1
ATOM 1493 N N . VAL A 1 187 ? -1.716 -9.453 4.949 1 98.88 187 VAL A N 1
ATOM 1494 C CA . VAL A 1 187 ? -0.666 -8.484 5.23 1 98.88 187 VAL A CA 1
ATOM 1495 C C . VAL A 1 187 ? -0.82 -7.277 4.309 1 98.88 187 VAL A C 1
ATOM 1497 O O . VAL A 1 187 ? -0.805 -6.133 4.77 1 98.88 187 VAL A O 1
ATOM 1500 N N . THR A 1 188 ? -1.03 -7.484 2.994 1 98.81 188 THR A N 1
ATOM 1501 C CA . THR A 1 188 ? -1.102 -6.395 2.027 1 98.81 188 THR A CA 1
ATOM 1502 C C . THR A 1 188 ? -2.387 -5.594 2.211 1 98.81 188 THR A C 1
ATOM 1504 O O . THR A 1 188 ? -2.455 -4.426 1.829 1 98.81 188 THR A O 1
ATOM 1507 N N . GLU A 1 189 ? -3.363 -6.23 2.865 1 98.44 189 GLU A N 1
ATOM 1508 C CA . GLU A 1 189 ? -4.617 -5.547 3.152 1 98.44 189 GLU A CA 1
ATOM 1509 C C . GLU A 1 189 ? -4.594 -4.902 4.535 1 98.44 189 GLU A C 1
ATOM 1511 O O . GLU A 1 189 ? -5.609 -4.391 5.008 1 98.44 189 GLU A O 1
ATOM 1516 N N . LEU A 1 190 ? -3.494 -4.953 5.211 1 98.31 190 LEU A N 1
ATOM 1517 C CA . LEU A 1 190 ? -3.193 -4.309 6.484 1 98.31 190 LEU A CA 1
ATOM 1518 C C . LEU A 1 190 ? -4.145 -4.789 7.574 1 98.31 190 LEU A C 1
ATOM 1520 O O . LEU A 1 190 ? -4.625 -3.992 8.383 1 98.31 190 LEU A O 1
ATOM 1524 N N . LYS A 1 191 ? -4.508 -6.047 7.473 1 98.25 191 LYS A N 1
ATOM 1525 C CA . LYS A 1 191 ? -5.277 -6.73 8.508 1 98.25 191 LYS A CA 1
ATOM 1526 C C . LYS A 1 191 ? -4.367 -7.555 9.414 1 98.25 191 LYS A C 1
ATOM 1528 O O . LYS A 1 191 ? -4.375 -8.781 9.359 1 98.25 191 LYS A O 1
ATOM 1533 N N . GLY A 1 192 ? -3.648 -6.906 10.266 1 97.75 192 GLY A N 1
ATOM 1534 C CA . GLY A 1 192 ? -2.541 -7.449 11.039 1 97.75 192 GLY A CA 1
ATOM 1535 C C . GLY A 1 192 ? -2.951 -8.586 11.953 1 97.75 192 GLY A C 1
ATOM 1536 O O . GLY A 1 192 ? -2.26 -9.609 12.031 1 97.75 192 GLY A O 1
ATOM 1537 N N . LYS A 1 193 ? -4.062 -8.43 12.672 1 98 193 LYS A N 1
ATOM 1538 C CA . LYS A 1 193 ? -4.516 -9.484 13.578 1 98 193 LYS A CA 1
ATOM 1539 C C . LYS A 1 193 ? -4.781 -10.781 12.82 1 98 193 LYS A C 1
ATOM 1541 O O . LYS A 1 193 ? -4.316 -11.852 13.227 1 98 193 LYS A O 1
ATOM 1546 N N . GLN A 1 194 ? -5.516 -10.695 11.711 1 98.69 194 GLN A N 1
ATOM 1547 C CA . GLN A 1 194 ? -5.809 -11.867 10.891 1 98.69 194 GLN A CA 1
ATOM 1548 C C . GLN A 1 194 ? -4.547 -12.406 10.227 1 98.69 194 GLN A C 1
ATOM 1550 O O . GLN A 1 194 ? -4.387 -13.617 10.086 1 98.69 194 GLN A O 1
ATOM 1555 N N . ALA A 1 195 ? -3.641 -11.492 9.789 1 98.75 195 ALA A N 1
ATOM 1556 C CA . ALA A 1 195 ? -2.365 -11.922 9.227 1 98.75 195 ALA A CA 1
ATOM 1557 C C . ALA A 1 195 ? -1.594 -12.797 10.211 1 98.75 195 ALA A C 1
ATOM 1559 O O . ALA A 1 195 ? -1.007 -13.812 9.828 1 98.75 195 ALA A O 1
ATOM 1560 N N . GLY A 1 196 ? -1.577 -12.367 11.469 1 98.75 196 GLY A N 1
ATOM 1561 C CA . GLY A 1 196 ? -0.924 -13.164 12.492 1 98.75 196 GLY A CA 1
ATOM 1562 C C . GLY A 1 196 ? -1.519 -14.547 12.641 1 98.75 196 GLY A C 1
ATOM 1563 O O . GLY A 1 196 ? -0.789 -15.531 12.812 1 98.75 196 GLY A O 1
ATOM 1564 N N . GLU A 1 197 ? -2.832 -14.664 12.562 1 98.81 197 GLU A N 1
ATOM 1565 C CA . GLU A 1 197 ? -3.508 -15.961 12.625 1 98.81 197 GLU A CA 1
ATOM 1566 C C . GLU A 1 197 ? -3.125 -16.844 11.445 1 98.81 197 GLU A C 1
ATOM 1568 O O . GLU A 1 197 ? -2.873 -18.031 11.617 1 98.81 197 GLU A O 1
ATOM 1573 N N . TRP A 1 198 ? -3.07 -16.266 10.32 1 98.88 198 TRP A N 1
ATOM 1574 C CA . TRP A 1 198 ? -2.709 -17.016 9.133 1 98.88 198 TRP A CA 1
ATOM 1575 C C . TRP A 1 198 ? -1.241 -17.438 9.18 1 98.88 198 TRP A C 1
ATOM 1577 O O . TRP A 1 198 ? -0.874 -18.5 8.664 1 98.88 198 TRP A O 1
ATOM 1587 N N . MET A 1 199 ? -0.373 -16.609 9.758 1 98.81 199 MET A N 1
ATOM 1588 C CA . MET A 1 199 ? 1.028 -16.984 9.914 1 98.81 199 MET A CA 1
ATOM 1589 C C . MET A 1 199 ? 1.162 -18.203 10.82 1 98.81 199 MET A C 1
ATOM 1591 O O . MET A 1 199 ? 1.959 -19.109 10.539 1 98.81 199 MET A O 1
ATOM 1595 N N . GLU A 1 200 ? 0.382 -18.203 11.852 1 98.75 200 GLU A N 1
ATOM 1596 C CA . GLU A 1 200 ? 0.384 -19.391 12.719 1 98.75 200 GLU A CA 1
ATOM 1597 C C . GLU A 1 200 ? -0.063 -20.625 11.969 1 98.75 200 GLU A C 1
ATOM 1599 O O . GLU A 1 200 ? 0.537 -21.703 12.109 1 98.75 200 GLU A O 1
ATOM 1604 N N . GLU A 1 201 ? -1.149 -20.516 11.188 1 98.75 201 GLU A N 1
ATOM 1605 C CA . GLU A 1 201 ? -1.628 -21.641 10.391 1 98.75 201 GLU A CA 1
ATOM 1606 C C . GLU A 1 201 ? -0.579 -22.078 9.375 1 98.75 201 GLU A C 1
ATOM 1608 O O . GLU A 1 201 ? -0.405 -23.266 9.133 1 98.75 201 GLU A O 1
ATOM 1613 N N . ALA A 1 202 ? 0.087 -21.109 8.758 1 98.88 202 ALA A N 1
ATOM 1614 C CA . ALA A 1 202 ? 1.142 -21.438 7.805 1 98.88 202 ALA A CA 1
ATOM 1615 C C . ALA A 1 202 ? 2.254 -22.234 8.477 1 98.88 202 ALA A C 1
ATOM 1617 O O . ALA A 1 202 ? 2.752 -23.203 7.906 1 98.88 202 ALA A O 1
ATOM 1618 N N . ARG A 1 203 ? 2.65 -21.812 9.68 1 98.69 203 ARG A N 1
ATOM 1619 C CA . ARG A 1 203 ? 3.656 -22.547 10.445 1 98.69 203 ARG A CA 1
ATOM 1620 C C . ARG A 1 203 ? 3.223 -23.984 10.68 1 98.69 203 ARG A C 1
ATOM 1622 O O . ARG A 1 203 ? 4.008 -24.906 10.477 1 98.69 203 ARG A O 1
ATOM 1629 N N . LYS A 1 204 ? 1.985 -24.156 11.078 1 98.5 204 LYS A N 1
ATOM 1630 C CA . LYS A 1 204 ? 1.443 -25.484 11.336 1 98.5 204 LYS A CA 1
ATOM 1631 C C . LYS A 1 204 ? 1.458 -26.344 10.078 1 98.5 204 LYS A C 1
ATOM 1633 O O . LYS A 1 204 ? 1.491 -27.562 10.156 1 98.5 204 LYS A O 1
ATOM 1638 N N . ASN A 1 205 ? 1.493 -25.688 8.938 1 98.44 205 ASN A N 1
ATOM 1639 C CA . ASN A 1 205 ? 1.44 -26.406 7.672 1 98.44 205 ASN A CA 1
ATOM 1640 C C . ASN A 1 205 ? 2.781 -26.359 6.945 1 98.44 205 ASN A C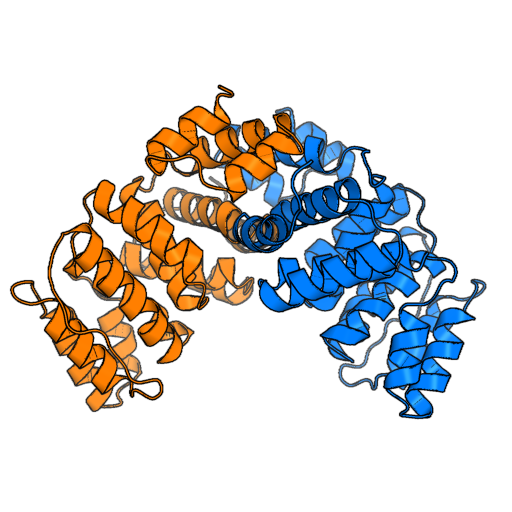 1
ATOM 1642 O O . ASN A 1 205 ? 2.826 -26.406 5.715 1 98.44 205 ASN A O 1
ATOM 1646 N N . GLY A 1 206 ? 3.863 -26.062 7.699 1 98.38 206 GLY A N 1
ATOM 1647 C CA . GLY A 1 206 ? 5.195 -26.359 7.191 1 98.38 206 GLY A CA 1
ATOM 1648 C C . GLY A 1 206 ? 5.969 -25.125 6.797 1 98.38 206 GLY A C 1
ATOM 1649 O O . GLY A 1 206 ? 7.125 -25.203 6.375 1 98.38 206 GLY A O 1
ATOM 1650 N N . ALA A 1 207 ? 5.434 -23.969 6.957 1 98.69 207 ALA A N 1
ATOM 1651 C CA . ALA A 1 207 ? 6.148 -22.75 6.574 1 98.69 207 ALA A CA 1
ATOM 1652 C C . ALA A 1 207 ? 7.254 -22.422 7.574 1 98.69 207 ALA A C 1
ATOM 1654 O O . ALA A 1 207 ? 7.043 -22.5 8.789 1 98.69 207 ALA A O 1
ATOM 1655 N N . SER A 1 208 ? 8.438 -22.094 7.074 1 98.38 208 SER A N 1
ATOM 1656 C CA . SER A 1 208 ? 9.531 -21.641 7.922 1 98.38 208 SER A CA 1
ATOM 1657 C C . SER A 1 208 ? 9.422 -20.141 8.211 1 98.38 208 SER A C 1
ATOM 1659 O O . SER A 1 208 ? 8.727 -19.422 7.492 1 98.38 208 SER A O 1
ATOM 1661 N N . GLU A 1 209 ? 10.133 -19.703 9.227 1 98 209 GLU A N 1
ATOM 1662 C CA . GLU A 1 209 ? 10.156 -18.281 9.539 1 98 209 GLU A CA 1
ATOM 1663 C C . GLU A 1 209 ? 10.781 -17.484 8.398 1 98 209 GLU A C 1
ATOM 1665 O O . GLU A 1 209 ? 10.375 -16.344 8.141 1 98 209 GLU A O 1
ATOM 1670 N N . ALA A 1 210 ? 11.773 -18.047 7.781 1 97.88 210 ALA A N 1
ATOM 1671 C CA . ALA A 1 210 ? 12.438 -17.375 6.664 1 97.88 210 ALA A CA 1
ATOM 1672 C C . ALA A 1 210 ? 11.477 -17.188 5.496 1 97.88 210 ALA A C 1
ATOM 1674 O O . ALA A 1 210 ? 11.516 -16.156 4.816 1 97.88 210 ALA A O 1
ATOM 1675 N N . GLN A 1 211 ? 10.609 -18.156 5.223 1 98.81 211 GLN A N 1
ATOM 1676 C CA . GLN A 1 211 ? 9.594 -18.016 4.188 1 98.81 211 GLN A CA 1
ATOM 1677 C C . GLN A 1 211 ? 8.602 -16.906 4.539 1 98.81 211 GLN A C 1
ATOM 1679 O O . GLN A 1 211 ? 8.227 -16.109 3.678 1 98.81 211 GLN A O 1
ATOM 1684 N N . LEU A 1 212 ? 8.211 -16.891 5.809 1 98.88 212 LEU A N 1
ATOM 1685 C CA . LEU A 1 212 ? 7.289 -15.859 6.266 1 98.88 212 LEU A CA 1
ATOM 1686 C C . LEU A 1 212 ? 7.914 -14.477 6.145 1 98.88 212 LEU A C 1
ATOM 1688 O O . LEU A 1 212 ? 7.242 -13.516 5.762 1 98.88 212 LEU A O 1
ATOM 1692 N N . ALA A 1 213 ? 9.195 -14.359 6.438 1 98.56 213 ALA A N 1
ATOM 1693 C CA . ALA A 1 213 ? 9.898 -13.086 6.277 1 98.56 213 ALA A CA 1
ATOM 1694 C C . ALA A 1 213 ? 9.945 -12.672 4.809 1 98.56 213 ALA A C 1
ATOM 1696 O O . ALA A 1 213 ? 9.742 -11.5 4.484 1 98.56 213 ALA A O 1
ATOM 1697 N N . ASP A 1 214 ? 10.219 -13.617 3.926 1 98.81 214 ASP A N 1
ATOM 1698 C CA . ASP A 1 214 ? 10.219 -13.336 2.494 1 98.81 214 ASP A CA 1
ATOM 1699 C C . ASP A 1 214 ? 8.859 -12.805 2.041 1 98.81 214 ASP A C 1
ATOM 1701 O O . ASP A 1 214 ? 8.789 -11.875 1.235 1 98.81 214 ASP A O 1
ATOM 1705 N N . VAL A 1 215 ? 7.766 -13.398 2.566 1 98.94 215 VAL A N 1
ATOM 1706 C CA . VAL A 1 215 ? 6.426 -12.922 2.24 1 98.94 215 VAL A CA 1
ATOM 1707 C C . VAL A 1 215 ? 6.27 -11.477 2.699 1 98.94 215 VAL A C 1
ATOM 1709 O O . VAL A 1 215 ? 5.754 -10.633 1.957 1 98.94 215 VAL A O 1
ATOM 1712 N N . GLY A 1 216 ? 6.746 -11.195 3.9 1 98.88 216 GLY A N 1
ATOM 1713 C CA . GLY A 1 216 ? 6.691 -9.828 4.395 1 98.88 216 GLY A CA 1
ATOM 1714 C C . GLY A 1 216 ? 7.426 -8.844 3.502 1 98.88 216 GLY A C 1
ATOM 1715 O O . GLY A 1 216 ? 6.941 -7.738 3.254 1 98.88 216 GLY A O 1
ATOM 1716 N N . PHE A 1 217 ? 8.578 -9.25 2.99 1 98.81 217 PHE A N 1
ATOM 1717 C CA . PHE A 1 217 ? 9.398 -8.367 2.174 1 98.81 217 PHE A CA 1
ATOM 1718 C C . PHE A 1 217 ? 8.734 -8.102 0.83 1 98.81 217 PHE A C 1
ATOM 1720 O O . PHE A 1 217 ? 8.75 -6.965 0.342 1 98.81 217 PHE A O 1
ATOM 1727 N N . ILE A 1 218 ? 8.125 -9.094 0.211 1 98.88 218 ILE A N 1
ATOM 1728 C CA . ILE A 1 218 ? 7.48 -8.82 -1.07 1 98.88 218 ILE A CA 1
ATOM 1729 C C . ILE A 1 218 ? 6.207 -8.016 -0.85 1 98.88 218 ILE A C 1
ATOM 1731 O O . ILE A 1 218 ? 5.828 -7.199 -1.692 1 98.88 218 ILE A O 1
ATOM 1735 N N . CYS A 1 219 ? 5.559 -8.172 0.361 1 98.94 219 CYS A N 1
ATOM 1736 C CA . CYS A 1 219 ? 4.414 -7.34 0.701 1 98.94 219 CYS A CA 1
ATOM 1737 C C . CYS A 1 219 ? 4.828 -5.883 0.854 1 98.94 219 CYS A C 1
ATOM 1739 O O . CYS A 1 219 ? 4.07 -4.977 0.5 1 98.94 219 CYS A O 1
ATOM 1741 N N . LEU A 1 220 ? 6.039 -5.617 1.358 1 98.81 220 LEU A N 1
ATOM 1742 C CA . LEU A 1 220 ? 6.586 -4.27 1.458 1 98.81 220 LEU A CA 1
ATOM 1743 C C . LEU A 1 220 ? 6.66 -3.609 0.085 1 98.81 220 LEU A C 1
ATOM 1745 O O . LEU A 1 220 ? 6.293 -2.443 -0.068 1 98.81 220 LEU A O 1
ATOM 1749 N N . LEU A 1 221 ? 7.062 -4.348 -0.948 1 98.62 221 LEU A N 1
ATOM 1750 C CA . LEU A 1 221 ? 7.188 -3.809 -2.299 1 98.62 221 LEU A CA 1
ATOM 1751 C C . LEU A 1 221 ? 5.824 -3.414 -2.854 1 98.62 221 LEU A C 1
ATOM 1753 O O . LEU A 1 221 ? 5.688 -2.375 -3.502 1 98.62 221 LEU A O 1
ATOM 1757 N N . THR A 1 222 ? 4.809 -4.223 -2.543 1 98.5 222 THR A N 1
ATOM 1758 C CA . THR A 1 222 ? 3.545 -4.078 -3.256 1 98.5 222 THR A CA 1
ATOM 1759 C C . THR A 1 222 ? 2.582 -3.188 -2.477 1 98.5 222 THR A C 1
ATOM 1761 O O . THR A 1 222 ? 1.696 -2.562 -3.061 1 98.5 222 THR A O 1
ATOM 1764 N N . ALA A 1 223 ? 2.805 -3.074 -1.092 1 98.75 223 ALA A N 1
ATOM 1765 C CA . ALA A 1 223 ? 1.812 -2.354 -0.298 1 98.75 223 ALA A CA 1
ATOM 1766 C C . ALA A 1 223 ? 2.482 -1.405 0.69 1 98.75 223 ALA A C 1
ATOM 1768 O O . ALA A 1 223 ? 1.834 -0.892 1.606 1 98.75 223 ALA A O 1
ATOM 1769 N N . GLY A 1 224 ? 3.814 -1.195 0.562 1 98.62 224 GLY A N 1
ATOM 1770 C CA . GLY A 1 224 ? 4.516 -0.186 1.342 1 98.62 224 GLY A CA 1
ATOM 1771 C C . GLY A 1 224 ? 4.934 -0.676 2.715 1 98.62 224 GLY A C 1
ATOM 1772 O O . GLY A 1 224 ? 4.672 -1.826 3.074 1 98.62 224 GLY A O 1
ATOM 1773 N N . ILE A 1 225 ? 5.531 0.217 3.516 1 98.56 225 ILE A N 1
ATOM 1774 C CA . ILE A 1 225 ? 6.129 -0.104 4.805 1 98.56 225 ILE A CA 1
ATOM 1775 C C . ILE A 1 225 ? 5.043 -0.562 5.777 1 98.56 225 ILE A C 1
ATOM 1777 O O . ILE A 1 225 ? 5.285 -1.422 6.629 1 98.56 225 ILE A O 1
ATOM 1781 N N . PRO A 1 226 ? 3.758 -0.041 5.746 1 98.62 226 PRO A N 1
ATOM 1782 C CA . PRO A 1 226 ? 2.699 -0.548 6.625 1 98.62 226 PRO A CA 1
ATOM 1783 C C . PRO A 1 226 ? 2.512 -2.059 6.508 1 98.62 226 PRO A C 1
ATOM 1785 O O . PRO A 1 226 ? 2.225 -2.727 7.508 1 98.62 226 PRO A O 1
ATOM 1788 N N . ALA A 1 227 ? 2.695 -2.588 5.285 1 98.81 227 ALA A N 1
ATOM 1789 C CA . ALA A 1 227 ? 2.574 -4.035 5.129 1 98.81 227 ALA A CA 1
ATOM 1790 C C . ALA A 1 227 ? 3.656 -4.766 5.914 1 98.81 227 ALA A C 1
ATOM 1792 O O . ALA A 1 227 ? 3.398 -5.809 6.516 1 98.81 227 ALA A O 1
ATOM 1793 N N . TRP A 1 228 ? 4.844 -4.23 5.918 1 98.69 228 TRP A N 1
ATOM 1794 C CA . TRP A 1 228 ? 5.902 -4.836 6.719 1 98.69 228 TRP A CA 1
ATOM 1795 C C . TRP A 1 228 ? 5.586 -4.738 8.211 1 98.69 228 TRP A C 1
ATOM 1797 O O . TRP A 1 228 ? 5.852 -5.672 8.969 1 98.69 228 TRP A O 1
ATOM 1807 N N . PHE A 1 229 ? 5.004 -3.594 8.695 1 98.12 229 PHE A N 1
ATOM 1808 C CA . PHE A 1 229 ? 4.594 -3.508 10.086 1 98.12 229 PHE A CA 1
ATOM 1809 C C . PHE A 1 229 ? 3.709 -4.688 10.469 1 98.12 229 PHE A C 1
ATOM 1811 O O . PHE A 1 229 ? 3.98 -5.387 11.445 1 98.12 229 PHE A O 1
ATOM 1818 N N . GLU A 1 230 ? 2.725 -4.91 9.609 1 98.06 230 GLU A N 1
ATOM 1819 C CA . GLU A 1 230 ? 1.727 -5.938 9.898 1 98.06 230 GLU A CA 1
ATOM 1820 C C . GLU A 1 230 ? 2.352 -7.328 9.891 1 98.06 230 GLU A C 1
ATOM 1822 O O . GLU A 1 230 ? 1.973 -8.188 10.688 1 98.06 230 GLU A O 1
ATOM 1827 N N . ALA A 1 231 ? 3.275 -7.562 9.008 1 98.38 231 ALA A N 1
ATOM 1828 C CA . ALA A 1 231 ? 3.93 -8.867 8.914 1 98.38 231 ALA A CA 1
ATOM 1829 C C . ALA A 1 231 ? 4.891 -9.078 10.078 1 98.38 231 ALA A C 1
ATOM 1831 O O . ALA A 1 231 ? 4.863 -10.125 10.734 1 98.38 231 ALA A O 1
ATOM 1832 N N . SER A 1 232 ? 5.691 -8.094 10.375 1 97.62 232 SER A N 1
ATOM 1833 C CA . SER A 1 232 ? 6.797 -8.242 11.32 1 97.62 232 SER A CA 1
ATOM 1834 C C . SER A 1 232 ? 6.289 -8.43 12.742 1 97.62 232 SER A C 1
ATOM 1836 O O . SER A 1 232 ? 6.953 -9.062 13.57 1 97.62 232 SER A O 1
ATOM 1838 N N . ASP A 1 233 ? 5.129 -7.953 13.047 1 97 233 ASP A N 1
ATOM 1839 C CA . ASP A 1 233 ? 4.566 -8.062 14.383 1 97 233 ASP A CA 1
ATOM 1840 C C . ASP A 1 233 ? 4.414 -9.523 14.797 1 97 233 ASP A C 1
ATOM 1842 O O . ASP A 1 233 ? 4.488 -9.852 15.984 1 97 233 ASP A O 1
ATOM 1846 N N . SER A 1 234 ? 4.191 -10.414 13.812 1 97.31 234 SER A N 1
ATOM 1847 C CA . SER A 1 234 ? 3.922 -11.805 14.141 1 97.31 234 SER A CA 1
ATOM 1848 C C . SER A 1 234 ? 5.098 -12.703 13.758 1 97.31 234 SER A C 1
ATOM 1850 O O . SER A 1 234 ? 5 -13.93 13.828 1 97.31 234 SER A O 1
ATOM 1852 N N . LEU A 1 235 ? 6.168 -12.078 13.234 1 96.69 235 LEU A N 1
ATOM 1853 C CA . LEU A 1 235 ? 7.371 -12.852 12.961 1 96.69 235 LEU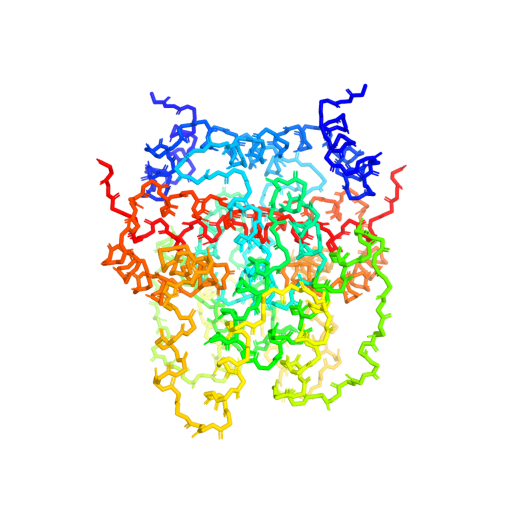 A CA 1
ATOM 1854 C C . LEU A 1 235 ? 8.102 -13.203 14.258 1 96.69 235 LEU A C 1
ATOM 1856 O O . LEU A 1 235 ? 8.188 -12.375 15.164 1 96.69 235 LEU A O 1
ATOM 1860 N N . ILE A 1 236 ? 8.523 -14.312 14.383 1 89.38 236 ILE A N 1
ATOM 1861 C CA . ILE A 1 236 ? 9.25 -14.773 15.555 1 89.38 236 ILE A CA 1
ATOM 1862 C C . ILE A 1 236 ? 10.75 -14.531 15.359 1 89.38 236 ILE A C 1
ATOM 1864 O O . ILE A 1 236 ? 11.25 -14.57 14.234 1 89.38 236 ILE A O 1
ATOM 1868 N N . GLU A 1 237 ? 11.336 -14.133 16.406 1 76.19 237 GLU A N 1
ATOM 1869 C CA . GLU A 1 237 ? 12.766 -13.859 16.359 1 76.19 237 GLU A CA 1
ATOM 1870 C C . GLU A 1 237 ? 13.547 -15.078 15.883 1 76.19 237 GLU A C 1
ATOM 1872 O O . GLU A 1 237 ? 13.188 -16.219 16.188 1 76.19 237 GLU A O 1
ATOM 1877 N N . LYS A 1 238 ? 14.508 -14.805 14.938 1 61.47 238 LYS A N 1
ATOM 1878 C CA . LYS A 1 238 ? 15.422 -15.844 14.492 1 61.47 238 LYS A CA 1
ATOM 1879 C C . LYS A 1 238 ? 16.234 -16.406 15.656 1 61.47 238 LYS A C 1
ATOM 1881 O O . LYS A 1 238 ? 16.688 -15.641 16.516 1 61.47 238 LYS A O 1
ATOM 1886 N N . MET B 1 1 ? 26.703 -0.747 14.586 1 66.31 1 MET B N 1
ATOM 1887 C CA . MET B 1 1 ? 25.297 -0.801 14.234 1 66.31 1 MET B CA 1
ATOM 1888 C C . MET B 1 1 ? 25.094 -0.455 12.758 1 66.31 1 MET B C 1
ATOM 1890 O O . MET B 1 1 ? 25.797 0.394 12.211 1 66.31 1 MET B O 1
ATOM 1894 N N . SER B 1 2 ? 24.344 -1.304 12.141 1 80.5 2 SER B N 1
ATOM 1895 C CA . SER B 1 2 ? 24.141 -1.064 10.719 1 80.5 2 SER B CA 1
ATOM 1896 C C . SER B 1 2 ? 23.594 0.337 10.469 1 80.5 2 SER B C 1
ATOM 1898 O O . SER B 1 2 ? 23.016 0.953 11.359 1 80.5 2 SER B O 1
ATOM 1900 N N . LYS B 1 3 ? 23.938 0.973 9.453 1 85.44 3 LYS B N 1
ATOM 1901 C CA . LYS B 1 3 ? 23.484 2.305 9.062 1 85.44 3 LYS B CA 1
ATOM 1902 C C . LYS B 1 3 ? 21.969 2.445 9.227 1 85.44 3 LYS B C 1
ATOM 1904 O O . LYS B 1 3 ? 21.484 3.475 9.703 1 85.44 3 LYS B O 1
ATOM 1909 N N . GLY B 1 4 ? 21.312 1.386 8.953 1 90.75 4 GLY B N 1
ATOM 1910 C CA . GLY B 1 4 ? 19.875 1.41 9.086 1 90.75 4 GLY B CA 1
ATOM 1911 C C . GLY B 1 4 ? 19.406 1.501 10.523 1 90.75 4 GLY B C 1
ATOM 1912 O O . GLY B 1 4 ? 18.516 2.293 10.844 1 90.75 4 GLY B O 1
ATOM 1913 N N . LEU B 1 5 ? 20.016 0.709 11.406 1 93.19 5 LEU B N 1
ATOM 1914 C CA . LEU B 1 5 ? 19.641 0.717 12.812 1 93.19 5 LEU B CA 1
ATOM 1915 C C . LEU B 1 5 ? 19.922 2.076 13.445 1 93.19 5 LEU B C 1
ATOM 1917 O O . LEU B 1 5 ? 19.094 2.605 14.188 1 93.19 5 LEU B O 1
ATOM 1921 N N . THR B 1 6 ? 21.047 2.65 13.117 1 92 6 THR B N 1
ATOM 1922 C CA . THR B 1 6 ? 21.438 3.951 13.648 1 92 6 THR B CA 1
ATOM 1923 C C . THR B 1 6 ? 20.469 5.039 13.172 1 92 6 THR B C 1
ATOM 1925 O O . THR B 1 6 ? 20.047 5.891 13.961 1 92 6 THR B O 1
ATOM 1928 N N . TYR B 1 7 ? 20.109 4.953 11.938 1 90.88 7 TYR B N 1
ATOM 1929 C CA . TYR B 1 7 ? 19.203 5.926 11.344 1 90.88 7 TYR B CA 1
ATOM 1930 C C . TYR B 1 7 ? 17.859 5.93 12.07 1 90.88 7 TYR B C 1
ATOM 1932 O O . TYR B 1 7 ? 17.359 6.984 12.477 1 90.88 7 TYR B O 1
ATOM 1940 N N . PHE B 1 8 ? 17.312 4.805 12.281 1 92.44 8 PHE B N 1
ATOM 1941 C CA . PHE B 1 8 ? 15.961 4.734 12.844 1 92.44 8 PHE B CA 1
ATOM 1942 C C . PHE B 1 8 ? 15.984 4.992 14.344 1 92.44 8 PHE B C 1
ATOM 1944 O O . PHE B 1 8 ? 15.008 5.48 14.914 1 92.44 8 PHE B O 1
ATOM 1951 N N . LYS B 1 9 ? 17.109 4.691 14.969 1 90.75 9 LYS B N 1
ATOM 1952 C CA . LYS B 1 9 ? 17.266 5.09 16.359 1 90.75 9 LYS B CA 1
ATOM 1953 C C . LYS B 1 9 ? 17.219 6.609 16.5 1 90.75 9 LYS B C 1
ATOM 1955 O O . LYS B 1 9 ? 16.641 7.137 17.453 1 90.75 9 LYS B O 1
ATOM 1960 N N . GLU B 1 10 ? 17.812 7.25 15.586 1 86.88 10 GLU B N 1
ATOM 1961 C CA . GLU B 1 10 ? 17.812 8.711 15.594 1 86.88 10 GLU B CA 1
ATOM 1962 C C . GLU B 1 10 ? 16.406 9.266 15.336 1 86.88 10 GLU B C 1
ATOM 1964 O O . GLU B 1 10 ? 16 10.234 15.969 1 86.88 10 GLU B O 1
ATOM 1969 N N . VAL B 1 11 ? 15.695 8.633 14.484 1 84.25 11 VAL B N 1
ATOM 1970 C CA . VAL B 1 11 ? 14.375 9.109 14.07 1 84.25 11 VAL B CA 1
ATOM 1971 C C . VAL B 1 11 ? 13.367 8.852 15.188 1 84.25 11 VAL B C 1
ATOM 1973 O O . VAL B 1 11 ? 12.508 9.695 15.453 1 84.25 11 VAL B O 1
ATOM 1976 N N . TYR B 1 12 ? 13.5 7.723 15.898 1 87.5 12 TYR B N 1
ATOM 1977 C CA . TYR B 1 12 ? 12.438 7.309 16.812 1 87.5 12 TYR B CA 1
ATOM 1978 C C . TYR B 1 12 ? 12.938 7.266 18.25 1 87.5 12 TYR B C 1
ATOM 1980 O O . TYR B 1 12 ? 12.195 6.879 19.156 1 87.5 12 TYR B O 1
ATOM 1988 N N . ASP B 1 13 ? 14.203 7.586 18.484 1 87.56 13 ASP B N 1
ATOM 1989 C CA . ASP B 1 13 ? 14.852 7.609 19.781 1 87.56 13 ASP B CA 1
ATOM 1990 C C . ASP B 1 13 ? 15.172 6.195 20.266 1 87.56 13 ASP B C 1
ATOM 1992 O O . ASP B 1 13 ? 15.961 6.012 21.203 1 87.56 13 ASP B O 1
ATOM 1996 N N . VAL B 1 14 ? 14.5 5.195 19.766 1 91.69 14 VAL B N 1
ATOM 1997 C CA . VAL B 1 14 ? 14.773 3.779 20 1 91.69 14 VAL B CA 1
ATOM 1998 C C . VAL B 1 14 ? 14.672 3.016 18.672 1 91.69 14 VAL B C 1
ATOM 2000 O O . VAL B 1 14 ? 14.117 3.523 17.703 1 91.69 14 VAL B O 1
ATOM 2003 N N . VAL B 1 15 ? 15.258 1.843 18.656 1 93.69 15 VAL B N 1
ATOM 2004 C CA . VAL B 1 15 ? 15.07 0.998 17.484 1 93.69 15 VAL B CA 1
ATOM 2005 C C . VAL B 1 15 ? 13.719 0.297 17.562 1 93.69 15 VAL B C 1
ATOM 2007 O O . VAL B 1 15 ? 13.531 -0.614 18.375 1 93.69 15 VAL B O 1
ATOM 2010 N N . PRO B 1 16 ? 12.867 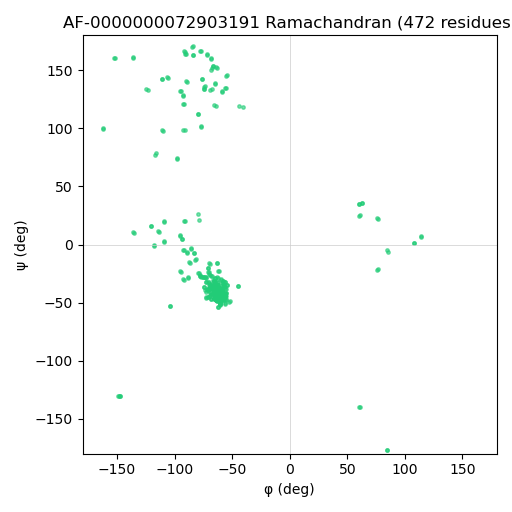0.675 16.688 1 93.88 16 PRO B N 1
ATOM 2011 C CA . PRO B 1 16 ? 11.578 -0.012 16.719 1 93.88 16 PRO B CA 1
ATOM 2012 C C . PRO B 1 16 ? 11.695 -1.502 16.406 1 93.88 16 PRO B C 1
ATOM 2014 O O . PRO B 1 16 ? 12.609 -1.919 15.695 1 93.88 16 PRO B O 1
ATOM 2017 N N . GLY B 1 17 ? 10.781 -2.326 16.922 1 94.38 17 GLY B N 1
ATOM 2018 C CA . GLY B 1 17 ? 10.789 -3.766 16.703 1 94.38 17 GLY B CA 1
ATOM 2019 C C . GLY B 1 17 ? 10.789 -4.156 15.242 1 94.38 17 GLY B C 1
ATOM 2020 O O . GLY B 1 17 ? 11.484 -5.094 14.844 1 94.38 17 GLY B O 1
ATOM 2021 N N . TRP B 1 18 ? 9.984 -3.453 14.414 1 95.5 18 TRP B N 1
ATOM 2022 C CA . TRP B 1 18 ? 9.883 -3.777 13 1 95.5 18 TRP B CA 1
ATOM 2023 C C . TRP B 1 18 ? 11.211 -3.533 12.289 1 95.5 18 TRP B C 1
ATOM 2025 O O . TRP B 1 18 ? 11.547 -4.223 11.32 1 95.5 18 TRP B O 1
ATOM 2035 N N . VAL B 1 19 ? 12.008 -2.523 12.742 1 96.5 19 VAL B N 1
ATOM 2036 C CA . VAL B 1 19 ? 13.336 -2.26 12.18 1 96.5 19 VAL B CA 1
ATOM 2037 C C . VAL B 1 19 ? 14.281 -3.396 12.547 1 96.5 19 VAL B C 1
ATOM 2039 O O . VAL B 1 19 ? 15.023 -3.891 11.695 1 96.5 19 VAL B O 1
ATOM 2042 N N . GLN B 1 20 ? 14.258 -3.77 13.82 1 95.5 20 GLN B N 1
ATOM 2043 C CA . GLN B 1 20 ? 15.109 -4.859 14.281 1 95.5 20 GLN B CA 1
ATOM 2044 C C . GLN B 1 20 ? 14.828 -6.145 13.508 1 95.5 20 GLN B C 1
ATOM 2046 O O . GLN B 1 20 ? 15.758 -6.859 13.117 1 95.5 20 GLN B O 1
ATOM 2051 N N . LYS B 1 21 ? 13.555 -6.426 13.312 1 96.31 21 LYS B N 1
ATOM 2052 C CA . LYS B 1 21 ? 13.18 -7.629 12.578 1 96.31 21 LYS B CA 1
ATOM 2053 C C . LYS B 1 21 ? 13.648 -7.562 11.125 1 96.31 21 LYS B C 1
ATOM 2055 O O . LYS B 1 21 ? 14.117 -8.562 10.57 1 96.31 21 LYS B O 1
ATOM 2060 N N . MET B 1 22 ? 13.461 -6.422 10.5 1 96.62 22 MET B N 1
ATOM 2061 C CA . MET B 1 22 ? 13.953 -6.262 9.133 1 96.62 22 MET B CA 1
ATOM 2062 C C . MET B 1 22 ? 15.445 -6.559 9.055 1 96.62 22 MET B C 1
ATOM 2064 O O . MET B 1 22 ? 15.898 -7.285 8.164 1 96.62 22 MET B O 1
ATOM 2068 N N . HIS B 1 23 ? 16.203 -6 9.969 1 96 23 HIS B N 1
ATOM 2069 C CA . HIS B 1 23 ? 17.641 -6.215 10.023 1 96 23 HIS B CA 1
ATOM 2070 C C . HIS B 1 23 ? 17.969 -7.688 10.242 1 96 23 HIS B C 1
ATOM 2072 O O . HIS B 1 23 ? 18.875 -8.227 9.602 1 96 23 HIS B O 1
ATOM 2078 N N . ASP B 1 24 ? 17.281 -8.297 11.188 1 95.81 24 ASP B N 1
ATOM 2079 C CA . ASP B 1 24 ? 17.578 -9.68 11.555 1 95.81 24 ASP B CA 1
ATOM 2080 C C . ASP B 1 24 ? 17.375 -10.617 10.367 1 95.81 24 ASP B C 1
ATOM 2082 O O . ASP B 1 24 ? 18.141 -11.562 10.18 1 95.81 24 ASP B O 1
ATOM 2086 N N . TYR B 1 25 ? 16.391 -10.375 9.57 1 95.81 25 TYR B N 1
ATOM 2087 C CA . TYR B 1 25 ? 16.094 -11.281 8.469 1 95.81 25 TYR B CA 1
ATOM 2088 C C . TYR B 1 25 ? 16.875 -10.898 7.219 1 95.81 25 TYR B C 1
ATOM 2090 O O . TYR B 1 25 ? 17.188 -11.758 6.395 1 95.81 25 TYR B O 1
ATOM 2098 N N . SER B 1 26 ? 17.188 -9.602 7.109 1 96.62 26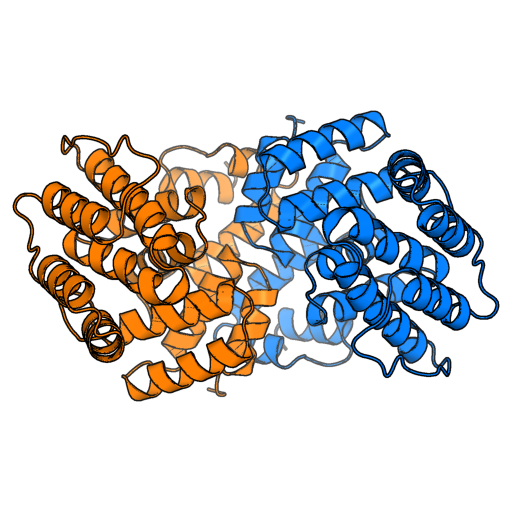 SER B N 1
ATOM 2099 C CA . SER B 1 26 ? 18.031 -9.18 5.996 1 96.62 26 SER B CA 1
ATOM 2100 C C . SER B 1 26 ? 18.641 -7.801 6.254 1 96.62 26 SER B C 1
ATOM 2102 O O . SER B 1 26 ? 18.016 -6.777 5.969 1 96.62 26 SER B O 1
ATOM 2104 N N . PRO B 1 27 ? 19.844 -7.707 6.676 1 96.75 27 PRO B N 1
ATOM 2105 C CA . PRO B 1 27 ? 20.5 -6.402 6.848 1 96.75 27 PRO B CA 1
ATOM 2106 C C . PRO B 1 27 ? 20.547 -5.594 5.555 1 96.75 27 PRO B C 1
ATOM 2108 O O . PRO B 1 27 ? 20.469 -4.363 5.59 1 96.75 27 PRO B O 1
ATOM 2111 N N . ASN B 1 28 ? 20.672 -6.277 4.43 1 97 28 ASN B N 1
ATOM 2112 C CA . ASN B 1 28 ? 20.734 -5.586 3.146 1 97 28 ASN B CA 1
ATOM 2113 C C . ASN B 1 28 ? 19.406 -4.906 2.816 1 97 28 ASN B C 1
ATOM 2115 O O . ASN B 1 28 ? 19.391 -3.779 2.318 1 97 28 ASN B O 1
ATOM 2119 N N . VAL B 1 29 ? 18.281 -5.598 3.07 1 97.88 29 VAL B N 1
ATOM 2120 C CA . VAL B 1 29 ? 16.969 -5.012 2.818 1 97.88 29 VAL B CA 1
ATOM 2121 C C . VAL B 1 29 ? 16.781 -3.764 3.678 1 97.88 29 VAL B C 1
ATOM 2123 O O . VAL B 1 29 ? 16.312 -2.734 3.193 1 97.88 29 VAL B O 1
ATOM 2126 N N . LEU B 1 30 ? 17.234 -3.83 4.969 1 97.75 30 LEU B N 1
ATOM 2127 C CA . LEU B 1 30 ? 17.125 -2.654 5.828 1 97.75 30 LEU B CA 1
ATOM 2128 C C . LEU B 1 30 ? 17.953 -1.499 5.262 1 97.75 30 LEU B C 1
ATOM 2130 O O . LEU B 1 30 ? 17.484 -0.358 5.23 1 97.75 30 LEU B O 1
ATOM 2134 N N . ASN B 1 31 ? 19.141 -1.786 4.797 1 97.44 31 ASN B N 1
ATOM 2135 C CA . ASN B 1 31 ? 20.016 -0.749 4.258 1 97.44 31 ASN B CA 1
ATOM 2136 C C . ASN B 1 31 ? 19.422 -0.098 3.016 1 97.44 31 ASN B C 1
ATOM 2138 O O . ASN B 1 31 ? 19.438 1.126 2.879 1 97.44 31 ASN B O 1
ATOM 2142 N N . HIS B 1 32 ? 18.938 -0.904 2.068 1 97.75 32 HIS B N 1
ATOM 2143 C CA . HIS B 1 32 ? 18.344 -0.375 0.844 1 97.75 32 HIS B CA 1
ATOM 2144 C C . HIS B 1 32 ? 17.078 0.428 1.141 1 97.75 32 HIS B C 1
ATOM 2146 O O . HIS B 1 32 ? 16.859 1.478 0.536 1 97.75 32 HIS B O 1
ATOM 2152 N N . TYR B 1 33 ? 16.25 -0.071 2.111 1 98.31 33 TYR B N 1
ATOM 2153 C CA . TYR B 1 33 ? 15.047 0.668 2.475 1 98.31 33 TYR B CA 1
ATOM 2154 C C . TYR B 1 33 ? 15.398 2.008 3.109 1 98.31 33 TYR B C 1
ATOM 2156 O O . TYR B 1 33 ? 14.758 3.023 2.83 1 98.31 33 TYR B O 1
ATOM 2164 N N . THR B 1 34 ? 16.328 1.982 4.027 1 97.44 34 THR B N 1
ATOM 2165 C CA . THR B 1 34 ? 16.781 3.199 4.695 1 97.44 34 THR B CA 1
ATOM 2166 C C . THR B 1 34 ? 17.25 4.23 3.678 1 97.44 34 THR B C 1
ATOM 2168 O O . THR B 1 34 ? 16.922 5.414 3.785 1 97.44 34 THR B O 1
ATOM 2171 N N . SER B 1 35 ? 18.031 3.795 2.654 1 97.31 35 SER B N 1
ATOM 2172 C CA . SER B 1 35 ? 18.531 4.695 1.618 1 97.31 35 SER B CA 1
ATOM 2173 C C . SER B 1 35 ? 17.375 5.277 0.799 1 97.31 35 SER B C 1
ATOM 2175 O O . SER B 1 35 ? 17.375 6.469 0.487 1 97.31 35 SER B O 1
ATOM 2177 N N . LEU B 1 36 ? 16.422 4.441 0.434 1 98.31 36 LEU B N 1
ATOM 2178 C CA . LEU B 1 36 ? 15.25 4.879 -0.318 1 98.31 36 LEU B CA 1
ATOM 2179 C C . LEU B 1 36 ? 14.461 5.918 0.466 1 98.31 36 LEU B C 1
ATOM 2181 O O . LEU B 1 36 ? 14.148 6.992 -0.055 1 98.31 36 LEU B O 1
ATOM 2185 N N . ARG B 1 37 ? 14.141 5.598 1.718 1 98 37 ARG B N 1
ATOM 2186 C CA . ARG B 1 37 ? 13.359 6.488 2.574 1 98 37 ARG B CA 1
ATOM 2187 C C . ARG B 1 37 ? 14.094 7.809 2.801 1 98 37 ARG B C 1
ATOM 2189 O O . ARG B 1 37 ? 13.477 8.875 2.762 1 98 37 ARG B O 1
ATOM 2196 N N . SER B 1 38 ? 15.414 7.715 3.105 1 96.56 38 SER B N 1
ATOM 2197 C CA . SER B 1 38 ? 16.203 8.914 3.359 1 96.56 38 SER B CA 1
ATOM 2198 C C . SER B 1 38 ? 16.172 9.859 2.164 1 96.56 38 SER B C 1
ATOM 2200 O O . SER B 1 38 ? 16.047 11.078 2.332 1 96.56 38 SER B O 1
ATOM 2202 N N . ASP B 1 39 ? 16.297 9.289 0.987 1 97.25 39 ASP B N 1
ATOM 2203 C CA . ASP B 1 39 ? 16.281 10.125 -0.213 1 97.25 39 ASP B CA 1
ATOM 2204 C C . ASP B 1 39 ? 14.914 10.742 -0.443 1 97.25 39 ASP B C 1
ATOM 2206 O O . ASP B 1 39 ? 14.805 11.93 -0.772 1 97.25 39 ASP B O 1
ATOM 2210 N N . ILE B 1 40 ? 13.883 10.023 -0.273 1 98.5 40 ILE B N 1
ATOM 2211 C CA . ILE B 1 40 ? 12.523 10.484 -0.552 1 98.5 40 ILE B CA 1
ATOM 2212 C C . ILE B 1 40 ? 12.109 11.539 0.471 1 98.5 40 ILE B C 1
ATOM 2214 O O . ILE B 1 40 ? 11.453 12.523 0.126 1 98.5 40 ILE B O 1
ATOM 2218 N N . MET B 1 41 ? 12.562 11.383 1.722 1 97.88 41 MET B N 1
ATOM 2219 C CA . MET B 1 41 ? 12.07 12.234 2.797 1 97.88 41 MET B CA 1
ATOM 2220 C C . MET B 1 41 ? 12.922 13.492 2.928 1 97.88 41 MET B C 1
ATOM 2222 O O . MET B 1 41 ? 12.562 14.422 3.662 1 97.88 41 MET B O 1
ATOM 2226 N N . GLN B 1 42 ? 14 13.516 2.176 1 95.69 42 GLN B N 1
ATOM 2227 C CA . GLN B 1 42 ? 14.844 14.711 2.258 1 95.69 42 GLN B CA 1
ATOM 2228 C C . GLN B 1 42 ? 14.141 15.922 1.656 1 95.69 42 GLN B C 1
ATOM 2230 O O . GLN B 1 42 ? 13.188 15.773 0.88 1 95.69 42 GLN B O 1
ATOM 2235 N N . GLU B 1 43 ? 14.586 17.094 2.006 1 96.38 43 GLU B N 1
ATOM 2236 C CA . GLU B 1 43 ? 14.039 18.344 1.473 1 96.38 43 GLU B CA 1
ATOM 2237 C C . GLU B 1 43 ? 14.164 18.391 -0.047 1 96.38 43 GLU B C 1
ATOM 2239 O O . GLU B 1 43 ? 15.211 18.031 -0.6 1 96.38 43 GLU B O 1
ATOM 2244 N N . GLY B 1 44 ? 13.141 18.719 -0.735 1 96.25 44 GLY B N 1
ATOM 2245 C CA . GLY B 1 44 ? 13.039 18.922 -2.172 1 96.25 44 GLY B CA 1
ATOM 2246 C C . GLY B 1 44 ? 12.031 19.984 -2.555 1 96.25 44 GLY B C 1
ATOM 2247 O O . GLY B 1 44 ? 12.078 21.109 -2.051 1 96.25 44 GLY B O 1
ATOM 2248 N N . ALA B 1 45 ? 11.133 19.688 -3.494 1 98.25 45 ALA B N 1
ATOM 2249 C CA . ALA B 1 45 ? 10.055 20.625 -3.801 1 98.25 45 ALA B CA 1
ATOM 2250 C C . ALA B 1 45 ? 9.117 20.797 -2.609 1 98.25 45 ALA B C 1
ATOM 2252 O O . ALA B 1 45 ? 8.477 21.828 -2.453 1 98.25 45 ALA B O 1
ATOM 2253 N N . LEU B 1 46 ? 9.055 19.734 -1.822 1 98.75 46 LEU B N 1
ATOM 2254 C CA . LEU B 1 46 ? 8.391 19.766 -0.521 1 98.75 46 LEU B CA 1
ATOM 2255 C C . LEU B 1 46 ? 9.414 19.656 0.606 1 98.75 46 LEU B C 1
ATOM 2257 O O . LEU B 1 46 ? 10.398 18.922 0.483 1 98.75 46 LEU B O 1
ATOM 2261 N N . THR B 1 47 ? 9.18 20.375 1.676 1 98.62 47 THR B N 1
ATOM 2262 C CA . THR B 1 47 ? 10.039 20.234 2.846 1 98.62 47 THR B CA 1
ATOM 2263 C C . THR B 1 47 ? 9.789 18.906 3.551 1 98.62 47 THR B C 1
ATOM 2265 O O . THR B 1 47 ? 8.773 18.25 3.312 1 98.62 47 THR B O 1
ATOM 2268 N N . ARG B 1 48 ? 10.727 18.516 4.41 1 98 48 ARG B N 1
ATOM 2269 C CA . ARG B 1 48 ? 10.547 17.297 5.195 1 98 48 ARG B CA 1
ATOM 2270 C C . ARG B 1 48 ? 9.289 17.375 6.059 1 98 48 ARG B C 1
ATOM 2272 O O . ARG B 1 48 ? 8.539 16.406 6.172 1 98 48 ARG B O 1
ATOM 2279 N N . LYS B 1 49 ? 9.039 18.547 6.664 1 98.38 49 LYS B N 1
ATOM 2280 C CA . LYS B 1 49 ? 7.84 18.75 7.465 1 98.38 49 LYS B CA 1
ATOM 2281 C C . LYS B 1 49 ? 6.582 18.531 6.633 1 98.38 49 LYS B C 1
ATOM 2283 O O . LYS B 1 49 ? 5.66 17.844 7.062 1 98.38 49 LYS B O 1
ATOM 2288 N N . GLU B 1 50 ? 6.59 19.125 5.414 1 98.88 50 GLU B N 1
ATOM 2289 C CA . GLU B 1 50 ? 5.43 19 4.539 1 98.88 50 GLU B CA 1
ATOM 2290 C C . GLU B 1 50 ? 5.199 17.547 4.137 1 98.88 50 GLU B C 1
ATOM 2292 O O . GLU B 1 50 ? 4.059 17.078 4.113 1 98.88 50 GLU B O 1
ATOM 2297 N N . LYS B 1 51 ? 6.273 16.812 3.85 1 98.88 51 LYS B N 1
ATOM 2298 C CA . LYS B 1 51 ? 6.141 15.406 3.494 1 98.88 51 LYS B CA 1
ATOM 2299 C C . LYS B 1 51 ? 5.57 14.602 4.656 1 98.88 51 LYS B C 1
ATOM 2301 O O . LYS B 1 51 ? 4.648 13.797 4.469 1 98.88 51 LYS B O 1
ATOM 2306 N N . ASP B 1 52 ? 6.012 14.82 5.855 1 98.69 52 ASP B N 1
ATOM 2307 C CA . ASP B 1 52 ? 5.508 14.109 7.027 1 98.69 52 ASP B CA 1
ATOM 2308 C C . ASP B 1 52 ? 4.035 14.438 7.273 1 98.69 52 ASP B C 1
ATOM 2310 O O . ASP B 1 52 ? 3.225 13.539 7.508 1 98.69 52 ASP B O 1
ATOM 2314 N N . ILE B 1 53 ? 3.707 15.727 7.219 1 98.88 53 ILE B N 1
ATOM 2315 C CA . ILE B 1 53 ? 2.361 16.094 7.637 1 98.88 53 ILE B CA 1
ATOM 2316 C C . ILE B 1 53 ? 1.356 15.703 6.559 1 98.88 53 ILE B C 1
ATOM 2318 O O . ILE B 1 53 ? 0.213 15.359 6.867 1 98.88 53 ILE B O 1
ATOM 2322 N N . LEU B 1 54 ? 1.777 15.648 5.234 1 98.94 54 LEU B N 1
ATOM 2323 C CA . LEU B 1 54 ? 0.948 15.07 4.18 1 98.94 54 LEU B CA 1
ATOM 2324 C C . LEU B 1 54 ? 0.664 13.602 4.457 1 98.94 54 LEU B C 1
ATOM 2326 O O . LEU B 1 54 ? -0.475 13.148 4.32 1 98.94 54 LEU B O 1
ATOM 2330 N N . LEU B 1 55 ? 1.682 12.867 4.914 1 98.94 55 LEU B N 1
ATOM 2331 C CA . LEU B 1 55 ? 1.519 11.453 5.223 1 98.94 55 LEU B CA 1
ATOM 2332 C C . LEU B 1 55 ? 0.565 11.258 6.398 1 98.94 55 LEU B C 1
ATOM 2334 O O . LEU B 1 55 ? -0.173 10.273 6.445 1 98.94 55 LEU B O 1
ATOM 2338 N N . VAL B 1 56 ? 0.537 12.227 7.348 1 98.94 56 VAL B N 1
ATOM 2339 C CA . VAL B 1 56 ? -0.442 12.18 8.43 1 98.94 56 VAL B CA 1
ATOM 2340 C C . VAL B 1 56 ? -1.854 12.227 7.852 1 98.94 56 VAL B C 1
ATOM 2342 O O . VAL B 1 56 ? -2.684 11.359 8.156 1 98.94 56 VAL B O 1
ATOM 2345 N N . GLY B 1 57 ? -2.092 13.195 6.992 1 98.94 57 GLY B N 1
ATOM 2346 C CA . GLY B 1 57 ? -3.412 13.336 6.398 1 98.94 57 GLY B CA 1
ATOM 2347 C C . GLY B 1 57 ? -3.816 12.141 5.555 1 98.94 57 GLY B C 1
ATOM 2348 O O . GLY B 1 57 ? -4.965 11.695 5.613 1 98.94 57 GLY B O 1
ATOM 2349 N N . MET B 1 58 ? -2.859 11.594 4.762 1 98.94 58 MET B N 1
ATOM 2350 C CA . MET B 1 58 ? -3.139 10.43 3.922 1 98.94 58 MET B CA 1
ATOM 2351 C C . MET B 1 58 ? -3.541 9.234 4.77 1 98.94 58 MET B C 1
ATOM 2353 O O . MET B 1 58 ? -4.492 8.523 4.438 1 98.94 58 MET B O 1
ATOM 2357 N N . ASN B 1 59 ? -2.832 9.008 5.844 1 98.88 59 ASN B N 1
ATOM 2358 C CA . ASN B 1 59 ? -3.107 7.844 6.676 1 98.88 59 ASN B CA 1
ATOM 2359 C C . ASN B 1 59 ? -4.387 8.023 7.488 1 98.88 59 ASN B C 1
ATOM 2361 O O . ASN B 1 59 ? -5.078 7.051 7.793 1 98.88 59 ASN B O 1
ATOM 2365 N N . ALA B 1 60 ? -4.766 9.305 7.832 1 98.88 60 ALA B N 1
ATOM 2366 C CA . ALA B 1 60 ? -6.086 9.547 8.406 1 98.88 60 ALA B CA 1
ATOM 2367 C C . ALA B 1 60 ? -7.191 9.148 7.434 1 98.88 60 ALA B C 1
ATOM 2369 O O . ALA B 1 60 ? -8.156 8.492 7.82 1 98.88 60 ALA B O 1
ATOM 2370 N N . ALA B 1 61 ? -7.039 9.508 6.16 1 98.88 61 ALA B N 1
ATOM 2371 C CA . ALA B 1 61 ? -8.023 9.188 5.129 1 98.88 61 ALA B CA 1
ATOM 2372 C C . ALA B 1 61 ? -8.156 7.68 4.945 1 98.88 61 ALA B C 1
ATOM 2374 O O . ALA B 1 61 ? -9.258 7.164 4.75 1 98.88 61 ALA B O 1
ATOM 2375 N N . ARG B 1 62 ? -6.984 6.965 5.062 1 97.69 62 ARG B N 1
ATOM 2376 C CA . ARG B 1 62 ? -6.941 5.527 4.832 1 97.69 62 ARG B CA 1
ATOM 2377 C C . ARG B 1 62 ? -7.301 4.758 6.102 1 97.69 62 ARG B C 1
ATOM 2379 O O . ARG B 1 62 ? -7.406 3.531 6.082 1 97.69 62 ARG B O 1
ATOM 2386 N N . LEU B 1 63 ? -7.516 5.5 7.215 1 98.19 63 LEU B N 1
ATOM 2387 C CA . LEU B 1 63 ? -7.879 4.953 8.516 1 98.19 63 LEU B CA 1
ATOM 2388 C C . LEU B 1 63 ? -6.77 4.055 9.055 1 98.19 63 LEU B C 1
ATOM 2390 O O . LEU B 1 63 ? -7.047 2.988 9.609 1 98.19 63 LEU B O 1
ATOM 2394 N N . TYR B 1 64 ? -5.512 4.414 8.781 1 98.31 64 TYR B N 1
ATOM 2395 C CA . TYR B 1 64 ? -4.379 3.646 9.281 1 98.31 64 TYR B CA 1
ATOM 2396 C C . TYR B 1 64 ? -3.623 4.43 10.352 1 98.31 64 TYR B C 1
ATOM 2398 O O . TYR B 1 64 ? -2.67 5.148 10.047 1 98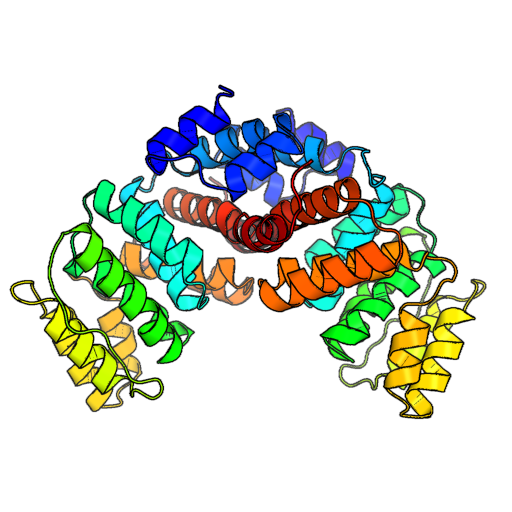.31 64 TYR B O 1
ATOM 2406 N N . GLU B 1 65 ? -3.887 4.164 11.609 1 97.81 65 GLU B N 1
ATOM 2407 C CA . GLU B 1 65 ? -3.48 4.957 12.766 1 97.81 65 GLU B CA 1
ATOM 2408 C C . GLU B 1 65 ? -1.98 4.844 13.016 1 97.81 65 GLU B C 1
ATOM 2410 O O . GLU B 1 65 ? -1.323 5.832 13.352 1 97.81 65 GLU B O 1
ATOM 2415 N N . ARG B 1 66 ? -1.39 3.703 12.844 1 96.94 66 ARG B N 1
ATOM 2416 C CA . ARG B 1 66 ? -0.014 3.451 13.258 1 96.94 66 ARG B CA 1
ATOM 2417 C C . ARG B 1 66 ? 0.96 4.359 12.516 1 96.94 66 ARG B C 1
ATOM 2419 O O . ARG B 1 66 ? 1.789 5.027 13.133 1 96.94 66 ARG B O 1
ATOM 2426 N N . SER B 1 67 ? 0.88 4.34 11.18 1 97.81 67 SER B N 1
ATOM 2427 C CA . SER B 1 67 ? 1.743 5.227 10.406 1 97.81 67 SER B CA 1
ATOM 2428 C C . SER B 1 67 ? 1.406 6.691 10.664 1 97.81 67 SER B C 1
ATOM 2430 O O . SER B 1 67 ? 2.293 7.547 10.656 1 97.81 67 SER B O 1
ATOM 2432 N N . MET B 1 68 ? 0.06 6.957 10.852 1 98.5 68 MET B N 1
ATOM 2433 C CA . MET B 1 68 ? -0.378 8.32 11.117 1 98.5 68 MET B CA 1
ATOM 2434 C C . MET B 1 68 ? 0.328 8.891 12.344 1 98.5 68 MET B C 1
ATOM 2436 O O . MET B 1 68 ? 0.84 10.016 12.305 1 98.5 68 MET B O 1
ATOM 2440 N N . VAL B 1 69 ? 0.444 8.125 13.344 1 97.31 69 VAL B N 1
ATOM 2441 C CA . VAL B 1 69 ? 1.015 8.602 14.602 1 97.31 69 VAL B CA 1
ATOM 2442 C C . VAL B 1 69 ? 2.523 8.781 14.445 1 97.31 69 VAL B C 1
ATOM 2444 O O . VAL B 1 69 ? 3.096 9.742 14.953 1 97.31 69 VAL B O 1
ATOM 2447 N N . TYR B 1 70 ? 3.24 7.852 13.742 1 96.12 70 TYR B N 1
ATOM 2448 C CA . TYR B 1 70 ? 4.668 8.016 13.484 1 96.12 70 TYR B CA 1
ATOM 2449 C C . TYR B 1 70 ? 4.941 9.32 12.75 1 96.12 70 TYR B C 1
ATOM 2451 O O . TYR B 1 70 ? 5.852 10.07 13.125 1 96.12 70 TYR B O 1
ATOM 2459 N N . HIS B 1 71 ? 4.16 9.617 11.789 1 98.25 71 HIS B N 1
ATOM 2460 C CA . HIS B 1 71 ? 4.41 10.805 10.977 1 98.25 71 HIS B CA 1
ATOM 2461 C C . HIS B 1 71 ? 3.93 12.062 11.695 1 98.25 71 HIS B C 1
ATOM 2463 O O . HIS B 1 71 ? 4.41 13.164 11.406 1 98.25 71 HIS B O 1
ATOM 2469 N N . THR B 1 72 ? 2.939 11.898 12.641 1 98.75 72 THR B N 1
ATOM 2470 C CA . THR B 1 72 ? 2.588 13.023 13.5 1 98.75 72 THR B CA 1
ATOM 2471 C C . THR B 1 72 ? 3.803 13.508 14.289 1 98.75 72 THR B C 1
ATOM 2473 O O . THR B 1 72 ? 4.098 14.703 14.32 1 98.75 72 THR B O 1
ATOM 2476 N N . LYS B 1 73 ? 4.523 12.57 14.883 1 98 73 LYS B N 1
ATOM 2477 C CA . LYS B 1 73 ? 5.746 12.93 15.602 1 98 73 LYS B CA 1
ATOM 2478 C C . LYS B 1 73 ? 6.75 13.609 14.672 1 98 73 LYS B C 1
ATOM 2480 O O . LYS B 1 73 ? 7.371 14.609 15.039 1 98 73 LYS B O 1
ATOM 2485 N N . GLY B 1 74 ? 6.938 12.984 13.453 1 97.19 74 GLY B N 1
ATOM 2486 C CA . GLY B 1 74 ? 7.852 13.57 12.484 1 97.19 74 GLY B CA 1
ATOM 2487 C C . GLY B 1 74 ? 7.484 14.992 12.102 1 97.19 74 GLY B C 1
ATOM 2488 O O . GLY B 1 74 ? 8.352 15.859 11.992 1 97.19 74 GLY B O 1
ATOM 2489 N N . ALA B 1 75 ? 6.195 15.242 11.891 1 98.44 75 ALA B N 1
ATOM 2490 C CA . ALA B 1 75 ? 5.719 16.562 11.516 1 98.44 75 ALA B CA 1
ATOM 2491 C C . ALA B 1 75 ? 5.977 17.578 12.633 1 98.44 75 ALA B C 1
ATOM 2493 O O . ALA B 1 75 ? 6.438 18.688 12.375 1 98.44 75 ALA B O 1
ATOM 2494 N N . LEU B 1 76 ? 5.672 17.219 13.852 1 98.19 76 LEU B N 1
ATOM 2495 C CA . LEU B 1 76 ? 5.879 18.094 15 1 98.19 76 LEU B CA 1
ATOM 2496 C C . LEU B 1 76 ? 7.363 18.375 15.195 1 98.19 76 LEU B C 1
ATOM 2498 O O . LEU B 1 76 ? 7.75 19.516 15.453 1 98.19 76 LEU B O 1
ATOM 2502 N N . ASP B 1 77 ? 8.172 17.312 15.102 1 96.81 77 ASP B N 1
ATOM 2503 C CA . ASP B 1 77 ? 9.617 17.484 15.18 1 96.81 77 ASP B CA 1
ATOM 2504 C C . ASP B 1 77 ? 10.117 18.469 14.117 1 96.81 77 ASP B C 1
ATOM 2506 O O . ASP B 1 77 ? 11.086 19.188 14.344 1 96.81 77 ASP B O 1
ATOM 2510 N N . GLY B 1 78 ? 9.422 18.469 12.992 1 97.12 78 GLY B N 1
ATOM 2511 C CA . GLY B 1 78 ? 9.789 19.344 11.898 1 97.12 78 GLY B CA 1
ATOM 2512 C C . GLY B 1 78 ? 9.234 20.75 12.055 1 97.12 78 GLY B C 1
ATOM 2513 O O . GLY B 1 78 ? 9.516 21.625 11.234 1 97.12 78 GLY B O 1
ATOM 2514 N N . GLY B 1 79 ? 8.359 21.016 13.062 1 98.12 79 GLY B N 1
ATOM 2515 C CA . GLY B 1 79 ? 7.926 22.359 13.367 1 98.12 79 GLY B CA 1
ATOM 2516 C C . GLY B 1 79 ? 6.449 22.594 13.102 1 98.12 79 GLY B C 1
ATOM 2517 O O . GLY B 1 79 ? 5.961 23.719 13.211 1 98.12 79 GLY B O 1
ATOM 2518 N N . ALA B 1 80 ? 5.738 21.594 12.797 1 98.44 80 ALA B N 1
ATOM 2519 C CA . ALA B 1 80 ? 4.305 21.766 12.562 1 98.44 80 ALA B CA 1
ATOM 2520 C C . ALA B 1 80 ? 3.59 22.203 13.836 1 98.44 80 ALA B C 1
ATOM 2522 O O . ALA B 1 80 ? 3.906 21.719 14.93 1 98.44 80 ALA B O 1
ATOM 2523 N N . THR B 1 81 ? 2.67 23.141 13.672 1 98.31 81 THR B N 1
ATOM 2524 C CA . THR B 1 81 ? 1.858 23.578 14.797 1 98.31 81 THR B CA 1
ATOM 2525 C C . THR B 1 81 ? 0.583 22.75 14.906 1 98.31 81 THR B C 1
ATOM 2527 O O . THR B 1 81 ? 0.225 22.031 13.969 1 98.31 81 THR B O 1
ATOM 2530 N N . LEU B 1 82 ? -0.083 22.812 16.062 1 98.38 82 LEU B N 1
ATOM 2531 C CA . LEU B 1 82 ? -1.314 22.062 16.266 1 98.38 82 LEU B CA 1
ATOM 2532 C C . LEU B 1 82 ? -2.402 22.531 15.305 1 98.38 82 LEU B C 1
ATOM 2534 O O . LEU B 1 82 ? -3.092 21.703 14.695 1 98.38 82 LEU B O 1
ATOM 2538 N N . PRO B 1 83 ? -2.607 23.859 15.07 1 98.44 83 PRO B N 1
ATOM 2539 C CA . PRO B 1 83 ? -3.623 24.281 14.109 1 98.44 83 PRO B CA 1
ATOM 2540 C C . PRO B 1 83 ? -3.332 23.812 12.688 1 98.44 83 PRO B C 1
ATOM 2542 O O . PRO B 1 83 ? -4.254 23.422 11.961 1 98.44 83 PRO B O 1
ATOM 2545 N N . GLU B 1 84 ? -2.002 23.781 12.32 1 98.56 84 GLU B N 1
ATOM 2546 C CA . GLU B 1 84 ? -1.617 23.234 11.023 1 98.56 84 GLU B CA 1
ATOM 2547 C C . GLU B 1 84 ? -2.002 21.766 10.914 1 98.56 84 GLU B C 1
ATOM 2549 O O . GLU B 1 84 ? -2.574 21.344 9.906 1 98.56 84 GLU B O 1
ATOM 2554 N N . LEU B 1 85 ? -1.654 21 11.938 1 98.88 85 LEU B N 1
ATOM 2555 C CA . LEU B 1 85 ? -1.957 19.578 11.977 1 98.88 85 LEU B CA 1
ATOM 2556 C C . LEU B 1 85 ? -3.453 19.344 11.805 1 98.88 85 LEU B C 1
ATOM 2558 O O . LEU B 1 85 ? -3.861 18.469 11.023 1 98.88 85 LEU B O 1
ATOM 2562 N N . VAL B 1 86 ? -4.242 20.109 12.438 1 98.81 86 VAL B N 1
ATOM 2563 C CA . VAL B 1 86 ? -5.688 19.906 12.438 1 98.81 86 VAL B CA 1
ATOM 2564 C C . VAL B 1 86 ? -6.246 20.125 11.031 1 98.81 86 VAL B C 1
ATOM 2566 O O . VAL B 1 86 ? -7.148 19.406 10.602 1 98.81 86 VAL B O 1
ATOM 2569 N N . GLU B 1 87 ? -5.75 21.156 10.305 1 98.88 87 GLU B N 1
ATOM 2570 C CA . GLU B 1 87 ? -6.219 21.375 8.945 1 98.88 87 GLU B CA 1
ATOM 2571 C C . GLU B 1 87 ? -5.949 20.156 8.062 1 98.88 87 GLU B C 1
ATOM 2573 O O . GLU B 1 87 ? -6.809 19.734 7.285 1 98.88 87 GLU B O 1
ATOM 2578 N N . TYR B 1 88 ? -4.789 19.484 8.227 1 98.94 88 TYR B N 1
ATOM 2579 C CA . TYR B 1 88 ? -4.457 18.297 7.461 1 98.94 88 TYR B CA 1
ATOM 2580 C C . TYR B 1 88 ? -5.316 17.109 7.895 1 98.94 88 TYR B C 1
ATOM 2582 O O . TYR B 1 88 ? -5.52 16.172 7.129 1 98.94 88 TYR B O 1
ATOM 2590 N N . LEU B 1 89 ? -5.832 17.156 9.125 1 98.94 89 LEU B N 1
ATOM 2591 C CA . LEU B 1 89 ? -6.648 16.062 9.641 1 98.94 89 LEU B CA 1
ATOM 2592 C C . LEU B 1 89 ? -8.117 16.25 9.258 1 98.94 89 LEU B C 1
ATOM 2594 O O . LEU B 1 89 ? -8.906 15.312 9.336 1 98.94 89 LEU B O 1
ATOM 2598 N N . ILE B 1 90 ? -8.516 17.453 8.812 1 98.94 90 ILE B N 1
ATOM 2599 C CA . ILE B 1 90 ? -9.898 17.734 8.43 1 98.94 90 ILE B CA 1
ATOM 2600 C C . ILE B 1 90 ? -10.07 17.5 6.93 1 98.94 90 ILE B C 1
ATOM 2602 O O . ILE B 1 90 ? -11.117 17.016 6.492 1 98.94 90 ILE B O 1
ATOM 2606 N N . VAL B 1 91 ? -9.047 17.688 6.125 1 98.94 91 VAL B N 1
ATOM 2607 C CA . VAL B 1 91 ? -9.125 17.531 4.676 1 98.94 91 VAL B CA 1
ATOM 2608 C C . VAL B 1 91 ? -9.539 16.094 4.332 1 98.94 91 VAL B C 1
ATOM 2610 O O . VAL B 1 91 ? -10.391 15.891 3.469 1 98.94 91 VAL B O 1
ATOM 2613 N N . PRO B 1 92 ? -9.062 15.047 5.066 1 98.94 92 PRO B N 1
ATOM 2614 C CA . PRO B 1 92 ? -9.438 13.672 4.758 1 98.94 92 PRO B CA 1
ATOM 2615 C C . PRO B 1 92 ? -10.938 13.414 4.934 1 98.94 92 PRO B C 1
ATOM 2617 O O . PRO B 1 92 ? -11.461 12.422 4.414 1 98.94 92 PRO B O 1
ATOM 2620 N N . TYR B 1 93 ? -11.617 14.352 5.648 1 98.81 93 TYR B N 1
ATOM 2621 C CA . TYR B 1 93 ? -13.062 14.258 5.777 1 98.81 93 TYR B CA 1
ATOM 2622 C C . TYR B 1 93 ? -13.734 14.258 4.406 1 98.81 93 TYR B C 1
ATOM 2624 O O . TYR B 1 93 ? -14.758 13.602 4.211 1 98.81 93 TYR B O 1
ATOM 2632 N N . LEU B 1 94 ? -13.18 14.906 3.447 1 98.75 94 LEU B N 1
ATOM 2633 C CA . LEU B 1 94 ? -13.734 15.023 2.104 1 98.75 94 LEU B CA 1
ATOM 2634 C C . LEU B 1 94 ? -13.664 13.688 1.372 1 98.75 94 LEU B C 1
ATOM 2636 O O . LEU B 1 94 ? -14.336 13.5 0.355 1 98.75 94 LEU B O 1
ATOM 2640 N N . TYR B 1 95 ? -12.875 12.75 1.85 1 98.75 95 TYR B N 1
ATOM 2641 C CA . TYR B 1 95 ? -12.719 11.453 1.196 1 98.75 95 TYR B CA 1
ATOM 2642 C C . TYR B 1 95 ? -13.484 10.367 1.943 1 98.75 95 TYR B C 1
ATOM 2644 O O . TYR B 1 95 ? -14.242 9.609 1.34 1 98.75 95 TYR B O 1
ATOM 2652 N N . ASN B 1 96 ? -13.211 10.266 3.312 1 98.62 96 ASN B N 1
ATOM 2653 C CA . ASN B 1 96 ? -13.742 9.141 4.07 1 98.62 96 ASN B CA 1
ATOM 2654 C C . ASN B 1 96 ? -14.641 9.609 5.207 1 98.62 96 ASN B C 1
ATOM 2656 O O . ASN B 1 96 ? -14.859 8.875 6.18 1 98.62 96 ASN B O 1
ATOM 2660 N N . GLY B 1 97 ? -15.094 10.812 5.211 1 98 97 GLY B N 1
ATOM 2661 C CA . GLY B 1 97 ? -16.125 11.336 6.082 1 98 97 GLY B CA 1
ATOM 2662 C C . GLY B 1 97 ? -15.773 11.25 7.555 1 98 97 GLY B C 1
ATOM 2663 O O . GLY B 1 97 ? -14.633 11.516 7.938 1 98 97 GLY B O 1
ATOM 2664 N N . THR B 1 98 ? -16.766 10.906 8.281 1 98 98 THR B N 1
ATOM 2665 C CA . THR B 1 98 ? -16.688 10.938 9.734 1 98 98 THR B CA 1
ATOM 2666 C C . THR B 1 98 ? -15.625 9.961 10.242 1 98 98 THR B C 1
ATOM 2668 O O . THR B 1 98 ? -14.945 10.234 11.234 1 98 98 THR B O 1
ATOM 2671 N N . GLN B 1 99 ? -15.414 8.867 9.562 1 97.81 99 GLN B N 1
ATOM 2672 C CA . GLN B 1 99 ? -14.438 7.871 9.992 1 97.81 99 GLN B CA 1
ATOM 2673 C C . GLN B 1 99 ? -13.016 8.422 9.906 1 97.81 99 GLN B C 1
ATOM 2675 O O . GLN B 1 99 ? -12.18 8.133 10.766 1 97.81 99 GLN B O 1
ATOM 2680 N N . ALA B 1 100 ? -12.766 9.195 8.859 1 98.5 100 ALA B N 1
ATOM 2681 C CA . ALA B 1 100 ? -11.453 9.828 8.734 1 98.5 100 ALA B CA 1
ATOM 2682 C C . ALA B 1 100 ? -11.211 10.836 9.852 1 98.5 100 ALA B C 1
ATOM 2684 O O . ALA B 1 100 ? -10.102 10.93 10.383 1 98.5 100 ALA B O 1
ATOM 2685 N N . LEU B 1 101 ? -12.242 11.609 10.148 1 98.12 101 LEU B N 1
ATOM 2686 C CA . LEU B 1 101 ? -12.133 12.586 11.234 1 98.12 101 LEU B CA 1
ATOM 2687 C C . LEU B 1 101 ? -11.867 11.891 12.562 1 98.12 101 LEU B C 1
ATOM 2689 O O . LEU B 1 101 ? -11.055 12.352 13.359 1 98.12 101 LEU B O 1
ATOM 2693 N N . LYS B 1 102 ? -12.578 10.82 12.789 1 97.44 102 LYS B N 1
ATOM 2694 C CA . LYS B 1 102 ? -12.391 10.047 14.008 1 97.44 102 LYS B CA 1
ATOM 2695 C C . LYS B 1 102 ? -10.953 9.547 14.125 1 97.44 102 LYS B C 1
ATOM 2697 O O . LYS B 1 102 ? -10.344 9.641 15.188 1 97.44 102 LYS B O 1
ATOM 2702 N N . THR B 1 103 ? -10.438 9.008 13.039 1 97.62 103 THR B N 1
ATOM 2703 C CA . THR B 1 103 ? -9.047 8.57 13 1 97.62 103 THR B CA 1
ATOM 2704 C C . THR B 1 103 ? -8.102 9.742 13.258 1 97.62 103 THR B C 1
ATOM 2706 O O . THR B 1 103 ? -7.133 9.617 14.008 1 97.62 103 THR B O 1
ATOM 2709 N N . GLY B 1 104 ? -8.398 10.875 12.648 1 98.31 104 GLY B N 1
ATOM 2710 C CA . GLY B 1 104 ? -7.57 12.07 12.773 1 98.31 104 GLY B CA 1
ATOM 2711 C C . GLY B 1 104 ? -7.496 12.594 14.195 1 98.31 104 GLY B C 1
ATOM 2712 O O . GLY B 1 104 ? -6.457 13.102 14.625 1 98.31 104 GLY B O 1
ATOM 2713 N N . VAL B 1 105 ? -8.57 12.461 14.93 1 97.56 105 VAL B N 1
ATOM 2714 C CA . VAL B 1 105 ? -8.609 12.914 16.312 1 97.56 105 VAL B CA 1
ATOM 2715 C C . VAL B 1 105 ? -7.516 12.211 17.125 1 97.56 105 VAL B C 1
ATOM 2717 O O . VAL B 1 105 ? -6.891 12.812 17.984 1 97.56 105 VAL B O 1
ATOM 2720 N N . LYS B 1 106 ? -7.227 10.969 16.812 1 97.38 106 LYS B N 1
ATOM 2721 C CA . LYS B 1 106 ? -6.191 10.219 17.516 1 97.38 106 LYS B CA 1
ATOM 2722 C C . LYS B 1 106 ? -4.812 10.812 17.266 1 97.38 106 LYS B C 1
ATOM 2724 O O . LYS B 1 106 ? -3.951 10.781 18.156 1 97.38 106 LYS B O 1
ATOM 2729 N N . SER B 1 107 ? -4.605 11.281 16.062 1 98.38 107 SER B N 1
ATOM 2730 C CA . SER B 1 107 ? -3.357 11.977 15.766 1 98.38 107 SER B CA 1
ATOM 2731 C C . SER B 1 107 ? -3.211 13.242 16.609 1 98.38 107 SER B C 1
ATOM 2733 O O . SER B 1 107 ? -2.137 13.508 17.141 1 98.38 107 SER B O 1
ATOM 2735 N N . LEU B 1 108 ? -4.289 14.023 16.688 1 98.31 108 LEU B N 1
ATOM 2736 C CA . LEU B 1 108 ? -4.262 15.25 17.469 1 98.31 108 LEU B CA 1
ATOM 2737 C C . LEU B 1 108 ? -4.027 14.953 18.938 1 98.31 108 LEU B C 1
ATOM 2739 O O . LEU B 1 108 ? -3.24 15.641 19.609 1 98.31 108 LEU B O 1
ATOM 2743 N N . GLU B 1 109 ? -4.688 13.961 19.469 1 97.31 109 GLU B N 1
ATOM 2744 C CA . GLU B 1 109 ? -4.473 13.539 20.859 1 97.31 109 GLU B CA 1
ATOM 2745 C C . GLU B 1 109 ? -3.021 13.125 21.094 1 97.31 109 GLU B C 1
ATOM 2747 O O . GLU B 1 109 ? -2.42 13.492 22.094 1 97.31 109 GLU B O 1
ATOM 2752 N N . TYR B 1 110 ? -2.475 12.375 20.156 1 97.94 110 TYR B N 1
ATOM 2753 C CA . TYR B 1 110 ? -1.082 11.953 20.266 1 97.94 110 TYR B CA 1
ATOM 2754 C C . TYR B 1 110 ? -0.147 13.156 20.266 1 97.94 110 TYR B C 1
ATOM 2756 O O . TYR B 1 110 ? 0.824 13.203 21.016 1 97.94 110 TYR B O 1
ATOM 2764 N N . ALA B 1 111 ? -0.427 14.094 19.422 1 98.38 111 ALA B N 1
ATOM 2765 C CA . ALA B 1 111 ? 0.368 15.32 19.359 1 98.38 111 ALA B CA 1
ATOM 2766 C C . ALA B 1 111 ? 0.38 16.016 20.719 1 98.38 111 ALA B C 1
ATOM 2768 O O . ALA B 1 111 ? 1.424 16.5 21.172 1 98.38 111 ALA B O 1
ATOM 2769 N N . LEU B 1 112 ? -0.816 16.109 21.359 1 97.94 112 LEU B N 1
ATOM 2770 C CA . LEU B 1 112 ? -0.907 16.734 22.672 1 97.94 112 LEU B CA 1
ATOM 2771 C C . LEU B 1 112 ? -0.076 15.977 23.688 1 97.94 112 LEU B C 1
ATOM 2773 O O . LEU B 1 112 ? 0.592 16.578 24.531 1 97.94 112 LEU B O 1
ATOM 2777 N N . THR B 1 113 ? -0.12 14.648 23.609 1 97.5 113 THR B N 1
ATOM 2778 C CA . THR B 1 113 ? 0.697 13.828 24.5 1 97.5 113 THR B CA 1
ATOM 2779 C C . THR B 1 113 ? 2.18 14.141 24.312 1 97.5 113 THR B C 1
ATOM 2781 O O . THR B 1 113 ? 2.92 14.266 25.297 1 97.5 113 THR B O 1
ATOM 2784 N N . LEU B 1 114 ? 2.652 14.273 23.109 1 96.75 114 LEU B N 1
ATOM 2785 C CA . LEU B 1 114 ? 4.047 14.57 22.797 1 96.75 114 LEU B CA 1
ATOM 2786 C C . LEU B 1 114 ? 4.445 15.938 23.359 1 96.75 114 LEU B C 1
ATOM 2788 O O . LEU B 1 114 ? 5.598 16.125 23.766 1 96.75 114 LEU B O 1
ATOM 2792 N N . LYS B 1 115 ? 3.473 16.828 23.469 1 96.12 115 LYS B N 1
ATOM 2793 C CA . LYS B 1 115 ? 3.75 18.188 23.938 1 96.12 115 LYS B CA 1
ATOM 2794 C C . LYS B 1 115 ? 3.562 18.297 25.438 1 96.12 115 LYS B C 1
ATOM 2796 O O . LYS B 1 115 ? 3.814 19.344 26.031 1 96.12 115 LYS B O 1
ATOM 2801 N N . GLY B 1 116 ? 3.104 17.234 26.078 1 96.25 116 GLY B N 1
ATOM 2802 C CA . GLY B 1 116 ? 2.895 17.219 27.516 1 96.25 116 GLY B CA 1
ATOM 2803 C C . GLY B 1 116 ? 1.643 17.969 27.938 1 96.25 116 GLY B C 1
ATOM 2804 O O . GLY B 1 116 ? 1.574 18.484 29.062 1 96.25 116 GLY B O 1
ATOM 2805 N N . ILE B 1 117 ? 0.74 18.109 27.031 1 96.5 117 ILE B N 1
ATOM 2806 C CA . ILE B 1 117 ? -0.513 18.797 27.312 1 96.5 117 ILE B CA 1
ATOM 2807 C C . ILE B 1 117 ? -1.57 17.781 27.75 1 96.5 117 ILE B C 1
ATOM 2809 O O . ILE B 1 117 ? -1.808 16.797 27.062 1 96.5 117 ILE B O 1
ATOM 2813 N N . GLU B 1 118 ? -2.211 18 28.859 1 94.81 118 GLU B N 1
ATOM 2814 C CA . GLU B 1 118 ? -3.268 17.125 29.344 1 94.81 118 GLU B CA 1
ATOM 2815 C C . GLU B 1 118 ? -4.57 17.344 28.578 1 94.81 118 GLU B C 1
ATOM 2817 O O . GLU B 1 118 ? -4.883 18.484 28.203 1 94.81 118 GLU B O 1
ATOM 2822 N N . PHE B 1 119 ? -5.262 16.266 28.344 1 94.25 119 PHE B N 1
ATOM 2823 C CA . PHE B 1 119 ? -6.551 16.344 27.672 1 94.25 119 PHE B CA 1
ATOM 2824 C C . PHE B 1 119 ? -7.453 15.195 28.094 1 94.25 119 PHE B C 1
ATOM 2826 O O . PHE B 1 119 ? -6.992 14.234 28.719 1 94.25 119 PHE B O 1
ATOM 2833 N N . GLN B 1 120 ? -8.758 15.391 27.859 1 90.44 120 GLN B N 1
ATOM 2834 C CA . GLN B 1 120 ? -9.711 14.305 28.062 1 90.44 120 GLN B CA 1
ATOM 2835 C C . GLN B 1 120 ? -9.922 13.508 26.766 1 90.44 120 GLN B C 1
ATOM 2837 O O . GLN B 1 120 ? -10.305 14.07 25.75 1 90.44 120 GLN B O 1
ATOM 2842 N N . GLU B 1 121 ? -9.625 12.211 26.859 1 86.94 121 GLU B N 1
ATOM 2843 C CA . GLU B 1 121 ? -9.766 11.352 25.688 1 86.94 121 GLU B CA 1
ATOM 2844 C C . GLU B 1 121 ? -11.227 11.18 25.297 1 86.94 121 GLU B C 1
ATOM 2846 O O . GLU B 1 121 ? -12.117 11.227 26.156 1 86.94 121 GLU B O 1
ATOM 2851 N N . LEU B 1 122 ? -11.367 10.992 24.016 1 76.88 122 LEU B N 1
ATOM 2852 C CA . LEU B 1 122 ? -12.703 10.742 23.484 1 76.88 122 LEU B CA 1
ATOM 2853 C C . LEU B 1 122 ? -13.141 9.305 23.75 1 76.88 122 LEU B C 1
ATOM 2855 O O . LEU B 1 122 ? -12.414 8.359 23.438 1 76.88 122 LEU B O 1
ATOM 2859 N N . ASN B 1 123 ? -13.938 9.008 24.672 1 67.69 123 ASN B N 1
ATOM 2860 C CA . ASN B 1 123 ? -14.289 7.648 25.062 1 67.69 123 ASN B CA 1
ATOM 2861 C C . ASN B 1 123 ? -15.531 7.152 24.328 1 67.69 123 ASN B C 1
ATOM 2863 O O . ASN B 1 123 ? -16.156 6.18 24.75 1 67.69 123 ASN B O 1
ATOM 2867 N N . GLU B 1 124 ? -15.852 7.738 23.25 1 70 124 GLU B N 1
ATOM 2868 C CA . GLU B 1 124 ? -17.094 7.246 22.656 1 70 124 GLU B CA 1
ATOM 2869 C C . GLU B 1 124 ? -16.875 6.754 21.234 1 70 124 GLU B C 1
ATOM 2871 O O . GLU B 1 124 ? -16.203 7.422 20.438 1 70 124 GLU B O 1
ATOM 2876 N N . ASP B 1 125 ? -17.438 5.57 21 1 74 125 ASP B N 1
ATOM 2877 C CA . ASP B 1 125 ? -17.281 4.914 19.703 1 74 125 ASP B CA 1
ATOM 2878 C C . ASP B 1 125 ? -18.203 5.543 18.656 1 74 125 ASP B C 1
ATOM 2880 O O . ASP B 1 125 ? -17.906 5.52 17.469 1 74 125 ASP B O 1
ATOM 2884 N N . ASP B 1 126 ? -19.25 6.086 19.109 1 84.81 126 ASP B N 1
ATOM 2885 C CA . ASP B 1 126 ? -20.234 6.539 18.141 1 84.81 126 ASP B CA 1
ATOM 2886 C C . ASP B 1 126 ? -20.422 8.055 18.203 1 84.81 126 ASP B C 1
ATOM 2888 O O . ASP B 1 126 ? -21.391 8.531 18.812 1 84.81 126 ASP B O 1
ATOM 2892 N N . MET B 1 127 ? -19.5 8.742 17.641 1 92.06 127 MET B N 1
ATOM 2893 C CA . MET B 1 127 ? -19.594 10.195 17.609 1 92.06 127 MET B CA 1
ATOM 2894 C C . MET B 1 127 ? -19.969 10.703 16.219 1 92.06 127 MET B C 1
ATOM 2896 O O . MET B 1 127 ? -19.531 10.141 15.219 1 92.06 127 MET B O 1
ATOM 2900 N N . THR B 1 128 ? -20.766 11.742 16.281 1 95.62 128 THR B N 1
ATOM 2901 C CA . THR B 1 128 ? -21.109 12.414 15.031 1 95.62 128 THR B CA 1
ATOM 2902 C C . THR B 1 128 ? -19.953 13.297 14.562 1 95.62 128 THR B C 1
ATOM 2904 O O . THR B 1 128 ? -19.016 13.562 15.312 1 95.62 128 THR B O 1
ATOM 2907 N N . THR B 1 129 ? -20.062 13.719 13.305 1 97.75 129 THR B N 1
ATOM 2908 C CA . THR B 1 129 ? -19.078 14.648 12.758 1 97.75 129 THR B CA 1
ATOM 2909 C C . THR B 1 129 ? -18.984 15.914 13.609 1 97.75 129 THR B C 1
ATOM 2911 O O . THR B 1 129 ? -17.891 16.375 13.922 1 97.75 129 THR B O 1
ATOM 2914 N N . GLU B 1 130 ? -20.125 16.469 14.039 1 97.56 130 GLU B N 1
ATOM 2915 C CA . GLU B 1 130 ? -20.172 17.688 14.836 1 97.56 130 GLU B CA 1
ATOM 2916 C C . GLU B 1 130 ? -19.484 17.5 16.188 1 97.56 130 GLU B C 1
ATOM 2918 O O . GLU B 1 130 ? -18.734 18.359 16.641 1 97.56 130 GLU B O 1
ATOM 2923 N N . GLU B 1 131 ? -19.734 16.406 16.781 1 96.88 131 GLU B N 1
ATOM 2924 C CA . GLU B 1 131 ? -19.141 16.109 18.078 1 96.88 131 GLU B CA 1
ATOM 2925 C C . GLU B 1 131 ? -17.625 15.984 17.984 1 96.88 131 GLU B C 1
ATOM 2927 O O . GLU B 1 131 ? -16.906 16.422 18.875 1 96.88 131 GLU B O 1
ATOM 2932 N N . LEU B 1 132 ? -17.156 15.344 16.906 1 97.88 132 LEU B N 1
ATOM 2933 C CA . LEU B 1 132 ? -15.727 15.18 16.703 1 97.88 132 LEU B CA 1
ATOM 2934 C C . LEU B 1 132 ? -15.055 16.531 16.484 1 97.88 132 LEU B C 1
ATOM 2936 O O . LEU B 1 132 ? -13.977 16.781 17.031 1 97.88 132 LEU B O 1
ATOM 2940 N N . LEU B 1 133 ? -15.695 17.391 15.68 1 98.06 133 LEU B N 1
ATOM 2941 C CA . LEU B 1 133 ? -15.148 18.719 15.438 1 98.06 133 LEU B CA 1
ATOM 2942 C C . LEU B 1 133 ? -15.141 19.547 16.719 1 98.06 133 LEU B C 1
ATOM 2944 O O . LEU B 1 133 ? -14.18 20.281 16.984 1 98.06 133 LEU B O 1
ATOM 2948 N N . LEU B 1 134 ? -16.188 19.438 17.5 1 96.88 134 LEU B N 1
ATOM 2949 C CA . LEU B 1 134 ? -16.234 20.125 18.781 1 96.88 134 LEU B CA 1
ATOM 2950 C C . LEU B 1 134 ? -15.117 19.625 19.703 1 96.88 134 LEU B C 1
ATOM 2952 O O . LEU B 1 134 ? -14.508 20.422 20.422 1 96.88 134 LEU B O 1
ATOM 2956 N N . HIS B 1 135 ? -14.922 18.359 19.719 1 96.75 135 HIS B N 1
ATOM 2957 C CA . HIS B 1 135 ? -13.836 17.781 20.516 1 96.75 135 HIS B CA 1
ATOM 2958 C C . HIS B 1 135 ? -12.484 18.312 20.062 1 96.75 135 HIS B C 1
ATOM 2960 O O . HIS B 1 135 ? -11.625 18.641 20.891 1 96.75 135 HIS B O 1
ATOM 2966 N N . MET B 1 136 ? -12.227 18.422 18.75 1 97.44 136 MET B N 1
ATOM 2967 C CA . MET B 1 136 ? -10.977 18.969 18.234 1 97.44 136 MET B CA 1
ATOM 2968 C C . MET B 1 136 ? -10.781 20.406 18.688 1 97.44 136 MET B C 1
ATOM 2970 O O . MET B 1 136 ? -9.672 20.797 19.062 1 97.44 136 MET B O 1
ATOM 2974 N N . ILE B 1 137 ? -11.891 21.172 18.641 1 97.69 137 ILE B N 1
ATOM 2975 C CA . ILE B 1 137 ? -11.844 22.562 19.078 1 97.69 137 ILE B CA 1
ATOM 2976 C C . ILE B 1 137 ? -11.445 22.625 20.547 1 97.69 137 ILE B C 1
ATOM 2978 O O . ILE B 1 137 ? -10.617 23.453 20.953 1 97.69 137 ILE B O 1
ATOM 2982 N N . LYS B 1 138 ? -11.992 21.703 21.328 1 96.56 138 LYS B N 1
ATOM 2983 C CA . LYS B 1 138 ? -11.664 21.641 22.75 1 96.56 138 LYS B CA 1
ATOM 2984 C C . LYS B 1 138 ? -10.195 21.281 22.969 1 96.56 138 LYS B C 1
ATOM 2986 O O . LYS B 1 138 ? -9.531 21.844 23.844 1 96.56 138 LYS B O 1
ATOM 2991 N N . LEU B 1 139 ? -9.68 20.344 22.188 1 97 139 LEU B N 1
ATOM 2992 C CA . LEU B 1 139 ? -8.297 19.906 22.297 1 97 139 LEU B CA 1
ATOM 2993 C C . LEU B 1 139 ? -7.324 21.016 21.922 1 97 139 LEU B C 1
ATOM 2995 O O . LEU B 1 139 ? -6.203 21.062 22.438 1 97 139 LEU B O 1
ATOM 2999 N N . LEU B 1 140 ? -7.742 21.875 21.016 1 94.94 140 LEU B N 1
ATOM 3000 C CA . LEU B 1 140 ? -6.898 22.984 20.562 1 94.94 140 LEU B CA 1
ATOM 3001 C C . LEU B 1 140 ? -6.895 24.109 21.562 1 94.94 140 LEU B C 1
ATOM 3003 O O . LEU B 1 140 ? -6.402 25.203 21.281 1 94.94 140 LEU B O 1
ATOM 3007 N N . ASP B 1 141 ? -7.203 23.906 22.75 1 85.31 141 ASP B N 1
ATOM 3008 C CA . ASP B 1 141 ? -7.316 24.906 23.797 1 85.31 141 ASP B CA 1
ATOM 3009 C C . ASP B 1 141 ? -6.195 25.938 23.703 1 85.31 141 ASP B C 1
ATOM 3011 O O . ASP B 1 141 ? -5.02 25.578 23.625 1 85.31 141 ASP B O 1
ATOM 3015 N N . MET B 1 142 ? -6.438 27.219 23.5 1 89.06 142 MET B N 1
ATOM 3016 C CA . MET B 1 142 ? -5.562 28.391 23.469 1 89.06 142 MET B CA 1
ATOM 3017 C C . MET B 1 142 ? -4.949 28.578 22.094 1 89.06 142 MET B C 1
ATOM 3019 O O . MET B 1 142 ? -4.098 29.438 21.891 1 89.06 142 MET B O 1
ATOM 3023 N N . GLU B 1 143 ? -5.188 27.562 21.141 1 95.31 143 GLU B N 1
ATOM 3024 C CA . GLU B 1 143 ? -4.742 27.703 19.75 1 95.31 143 GLU B CA 1
ATOM 3025 C C . GLU B 1 143 ? -5.824 28.344 18.891 1 95.31 143 GLU B C 1
ATOM 3027 O O . GLU B 1 143 ? -6.965 28.5 19.328 1 95.31 143 GLU B O 1
ATOM 3032 N N . ASP B 1 144 ? -5.441 28.766 17.734 1 95.88 144 ASP B N 1
ATOM 3033 C CA . ASP B 1 144 ? -6.402 29.281 16.75 1 95.88 144 ASP B CA 1
ATOM 3034 C C . ASP B 1 144 ? -7.363 28.188 16.312 1 95.88 144 ASP B C 1
ATOM 3036 O O . ASP B 1 144 ? -6.945 27.172 15.742 1 95.88 144 ASP B O 1
ATOM 3040 N N . THR B 1 145 ? -8.648 28.344 16.531 1 97.62 145 THR B N 1
ATOM 3041 C CA . THR B 1 145 ? -9.656 27.359 16.188 1 97.62 145 THR B CA 1
ATOM 3042 C C . THR B 1 145 ? -10.578 27.875 15.078 1 97.62 145 THR B C 1
ATOM 3044 O O . THR B 1 145 ? -11.609 27.266 14.789 1 97.62 145 THR B O 1
ATOM 3047 N N . THR B 1 146 ? -10.227 28.969 14.469 1 97.88 146 THR B N 1
ATOM 3048 C CA . THR B 1 146 ? -11.086 29.641 13.5 1 97.88 146 THR B CA 1
ATOM 3049 C C . THR B 1 146 ? -11.453 28.703 12.359 1 97.88 146 THR B C 1
ATOM 3051 O O . THR B 1 146 ? -12.625 28.578 11.992 1 97.88 146 THR B O 1
ATOM 3054 N N . PHE B 1 147 ? -10.492 28.047 11.828 1 98.38 147 PHE B N 1
ATOM 3055 C CA . PHE B 1 147 ? -10.719 27.156 10.711 1 98.38 147 PHE B CA 1
ATOM 3056 C C . PHE B 1 147 ? -11.688 26.031 11.102 1 98.38 147 PHE B C 1
ATOM 3058 O O . PHE B 1 147 ? -12.672 25.797 10.398 1 98.38 147 PHE B O 1
ATOM 3065 N N . THR B 1 148 ? -11.461 25.344 12.219 1 98.44 148 THR B N 1
ATOM 3066 C CA . THR B 1 148 ? -12.266 24.203 12.664 1 98.44 148 THR B CA 1
ATOM 3067 C C . THR B 1 148 ? -13.68 24.641 13.016 1 98.44 148 THR B C 1
ATOM 3069 O O . THR B 1 148 ? -14.648 23.938 12.734 1 98.44 148 THR B O 1
ATOM 3072 N N . THR B 1 149 ? -13.797 25.828 13.609 1 98.12 149 THR B N 1
ATOM 3073 C CA . THR B 1 149 ? -15.102 26.375 13.977 1 98.12 149 THR B CA 1
ATOM 3074 C C . THR B 1 149 ? -15.938 26.656 12.734 1 98.12 149 THR B C 1
ATOM 3076 O O . THR B 1 149 ? -17.141 26.391 12.711 1 98.12 149 THR B O 1
ATOM 3079 N N . ASN B 1 150 ? -15.281 27.219 11.711 1 98.19 150 ASN B N 1
ATOM 3080 C CA . ASN B 1 150 ? -16 27.5 10.469 1 98.19 150 ASN B CA 1
ATOM 3081 C C . ASN B 1 150 ? -16.406 26.203 9.766 1 98.19 150 ASN B C 1
ATOM 3083 O O . ASN B 1 150 ? -17.484 26.125 9.18 1 98.19 150 ASN B O 1
ATOM 3087 N N . VAL B 1 151 ? -15.547 25.188 9.82 1 98.69 151 VAL B N 1
ATOM 3088 C CA . VAL B 1 151 ? -15.906 23.891 9.258 1 98.69 151 VAL B CA 1
ATOM 3089 C C . VAL B 1 151 ? -17.141 23.344 9.977 1 98.69 151 VAL B C 1
ATOM 3091 O O . VAL B 1 151 ? -18.062 22.828 9.336 1 98.69 151 VAL B O 1
ATOM 3094 N N . LEU B 1 152 ? -17.156 23.438 11.352 1 98.31 152 LEU B N 1
ATOM 3095 C CA . LEU B 1 152 ? -18.281 22.969 12.148 1 98.31 152 LEU B CA 1
ATOM 3096 C C . LEU B 1 152 ? -19.578 23.672 11.727 1 98.31 152 LEU B C 1
ATOM 3098 O O . LEU B 1 152 ? -20.609 23.016 11.562 1 98.31 152 LEU B O 1
ATOM 3102 N N . LYS B 1 153 ? -19.516 24.969 11.516 1 98 153 LYS B N 1
ATOM 3103 C CA . LYS B 1 153 ? -20.688 25.734 11.086 1 98 153 LYS B CA 1
ATOM 3104 C C . LYS B 1 153 ? -21.188 25.25 9.727 1 98 153 LYS B C 1
ATOM 3106 O O . LYS B 1 153 ? -22.406 25.109 9.523 1 98 153 LYS B O 1
ATOM 3111 N N . LEU B 1 154 ? -20.266 25.031 8.812 1 98.19 154 LEU B N 1
ATOM 3112 C CA . LEU B 1 154 ? -20.625 24.609 7.461 1 98.19 154 LEU B CA 1
ATOM 3113 C C . LEU B 1 154 ? -21.188 23.188 7.457 1 98.19 154 LEU B C 1
ATOM 3115 O O . LEU B 1 154 ? -22.062 22.875 6.66 1 98.19 154 LEU B O 1
ATOM 3119 N N . VAL B 1 155 ? -20.641 22.328 8.328 1 98.06 155 VAL B N 1
ATOM 3120 C CA . VAL B 1 155 ? -21.172 20.984 8.469 1 98.06 155 VAL B CA 1
ATOM 3121 C C . VAL B 1 155 ? -22.625 21.047 8.93 1 98.06 155 VAL B C 1
ATOM 3123 O O . VAL B 1 155 ? -23.484 20.328 8.422 1 98.06 155 VAL B O 1
ATOM 3126 N N . LYS B 1 156 ? -22.953 21.938 9.844 1 97.06 156 LYS B N 1
ATOM 3127 C CA . LYS B 1 156 ? -24.297 22.094 10.383 1 97.06 156 LYS B CA 1
ATOM 3128 C C . LYS B 1 156 ? -25.25 22.641 9.328 1 97.06 156 LYS B C 1
ATOM 3130 O O . LYS B 1 156 ? -26.453 22.328 9.344 1 97.06 156 LYS B O 1
ATOM 3135 N N . SER B 1 157 ? -24.734 23.359 8.398 1 95.69 157 SER B N 1
ATOM 3136 C CA . SER B 1 157 ? -25.562 23.969 7.367 1 95.69 157 SER B CA 1
ATOM 3137 C C . SER B 1 157 ? -25.891 22.969 6.262 1 95.69 157 SER B C 1
ATOM 3139 O O . SER B 1 157 ? -26.781 23.219 5.445 1 95.69 157 SER B O 1
ATOM 3141 N N . ARG B 1 158 ? -25.266 21.828 6.168 1 91.94 158 ARG B N 1
ATOM 3142 C CA . ARG B 1 158 ? -25.469 20.75 5.219 1 91.94 158 ARG B CA 1
ATOM 3143 C C . ARG B 1 158 ? -25.25 21.219 3.785 1 91.94 158 ARG B C 1
ATOM 3145 O O . ARG B 1 158 ? -25.906 20.734 2.859 1 91.94 158 ARG B O 1
ATOM 3152 N N . ASN B 1 159 ? -24.453 22.297 3.656 1 93.06 159 ASN B N 1
ATOM 3153 C CA . ASN B 1 159 ? -24.031 22.734 2.328 1 93.06 159 ASN B CA 1
ATOM 3154 C C . ASN B 1 159 ? -22.719 22.094 1.907 1 93.06 159 ASN B C 1
ATOM 3156 O O . ASN B 1 159 ? -21.641 22.641 2.152 1 93.06 159 ASN B O 1
ATOM 3160 N N . GLU B 1 160 ? -22.75 21.094 1.161 1 94.94 160 GLU B N 1
ATOM 3161 C CA . GLU B 1 160 ? -21.594 20.266 0.851 1 94.94 160 GLU B CA 1
ATOM 3162 C C . GLU B 1 160 ? -20.609 21 -0.071 1 94.94 160 GLU B C 1
ATOM 3164 O O . GLU B 1 160 ? -19.406 20.844 0.059 1 94.94 160 GLU B O 1
ATOM 3169 N N . GLU B 1 161 ? -21.141 21.719 -1.001 1 96.38 161 GLU B N 1
ATOM 3170 C CA . GLU B 1 161 ? -20.281 22.438 -1.946 1 96.38 161 GLU B CA 1
ATOM 3171 C C . GLU B 1 161 ? -19.453 23.5 -1.24 1 96.38 161 GLU B C 1
ATOM 3173 O O . GLU B 1 161 ? -18.234 23.594 -1.447 1 96.38 161 GLU B O 1
ATOM 3178 N N . LEU B 1 162 ? -20.094 24.281 -0.415 1 97.44 162 LEU B N 1
ATOM 3179 C CA . LEU B 1 162 ? -19.391 25.344 0.327 1 97.44 162 LEU B CA 1
ATOM 3180 C C . LEU B 1 162 ? -18.406 24.734 1.326 1 97.44 162 LEU B C 1
ATOM 3182 O O . LEU B 1 162 ? -17.359 25.328 1.588 1 97.44 162 LEU B O 1
ATOM 3186 N N . LEU B 1 163 ? -18.781 23.609 1.923 1 98.44 163 LEU B N 1
ATOM 3187 C CA . LEU B 1 163 ? -17.906 22.922 2.867 1 98.44 163 LEU B CA 1
ATOM 3188 C C . LEU B 1 163 ? -16.609 22.5 2.195 1 98.44 163 LEU B C 1
ATOM 3190 O O . LEU B 1 163 ? -15.523 22.766 2.715 1 98.44 163 LEU B O 1
ATOM 3194 N N . THR B 1 164 ? -16.766 21.844 1.01 1 98.56 164 THR B N 1
ATOM 3195 C CA . THR B 1 164 ? -15.586 21.391 0.267 1 98.56 164 THR B CA 1
ATOM 3196 C C . THR B 1 164 ? -14.711 22.578 -0.128 1 98.56 164 THR B C 1
ATOM 3198 O O . THR B 1 164 ? -13.492 22.531 0.038 1 98.56 164 THR B O 1
ATOM 3201 N N . GLU B 1 165 ? -15.312 23.641 -0.598 1 98.38 165 GLU B N 1
ATOM 3202 C CA . GLU B 1 165 ? -14.586 24.844 -1.007 1 98.38 165 GLU B CA 1
ATOM 3203 C C . GLU B 1 165 ? -13.82 25.453 0.165 1 98.38 165 GLU B C 1
ATOM 3205 O O . GLU B 1 165 ? -12.672 25.859 0.016 1 98.38 165 GLU B O 1
ATOM 3210 N N . TYR B 1 166 ? -14.469 25.5 1.284 1 98.69 166 TYR B N 1
ATOM 3211 C CA . TYR B 1 166 ? -13.828 26.125 2.439 1 98.69 166 TYR B CA 1
ATOM 3212 C C . TYR B 1 166 ? -12.68 25.25 2.957 1 98.69 166 TYR B C 1
ATOM 3214 O O . TYR B 1 166 ? -11.602 25.766 3.27 1 98.69 166 TYR B O 1
ATOM 3222 N N . ILE B 1 167 ? -12.914 23.969 3.074 1 98.88 167 ILE B N 1
ATOM 3223 C CA . ILE B 1 167 ? -11.898 23.047 3.58 1 98.88 167 ILE B CA 1
ATOM 3224 C C . ILE B 1 167 ? -10.641 23.156 2.73 1 98.88 167 ILE B C 1
ATOM 3226 O O . ILE B 1 167 ? -9.523 23.109 3.256 1 98.88 167 ILE B O 1
ATOM 3230 N N . LEU B 1 168 ? -10.828 23.359 1.414 1 98.88 168 LEU B N 1
ATOM 3231 C CA . LEU B 1 168 ? -9.688 23.359 0.504 1 98.88 168 LEU B CA 1
ATOM 3232 C C . LEU B 1 168 ? -9.18 24.781 0.257 1 98.88 168 LEU B C 1
ATOM 3234 O O . LEU B 1 168 ? -8.273 24.984 -0.556 1 98.88 168 LEU B O 1
ATOM 3238 N N . SER B 1 169 ? -9.727 25.781 1.013 1 98.62 169 SER B N 1
ATOM 3239 C CA . SER B 1 169 ? -9.312 27.172 0.832 1 98.62 169 SER B CA 1
ATOM 3240 C C . SER B 1 169 ? -8.055 27.484 1.628 1 98.62 169 SER B C 1
ATOM 3242 O O . SER B 1 169 ? -7.605 26.672 2.441 1 98.62 169 SER B O 1
ATOM 3244 N N . ASP B 1 170 ? -7.441 28.672 1.415 1 98.44 170 ASP B N 1
ATOM 3245 C CA . ASP B 1 170 ? -6.266 29.125 2.143 1 98.44 170 ASP B CA 1
ATOM 3246 C C . ASP B 1 170 ? -6.605 29.438 3.6 1 98.44 170 ASP B C 1
ATOM 3248 O O . ASP B 1 170 ? -7.652 30.016 3.893 1 98.44 170 ASP B O 1
ATOM 3252 N N . SER B 1 171 ? -5.844 28.984 4.434 1 97.94 171 SER B N 1
ATOM 3253 C CA . SER B 1 171 ? -5.824 29.328 5.855 1 97.94 171 SER B CA 1
ATOM 3254 C C . SER B 1 171 ? -4.41 29.25 6.422 1 97.94 171 SER B C 1
ATOM 3256 O O . SER B 1 171 ? -3.469 29.781 5.836 1 97.94 171 SER B O 1
ATOM 3258 N N . ILE B 1 172 ? -4.195 28.578 7.543 1 97.81 172 ILE B N 1
ATOM 3259 C CA . ILE B 1 172 ? -2.836 28.375 8.023 1 97.81 172 ILE B CA 1
ATOM 3260 C C . ILE B 1 172 ? -2.062 27.5 7.035 1 97.81 172 ILE B C 1
ATOM 3262 O O . ILE B 1 172 ? -0.886 27.75 6.766 1 97.81 172 ILE B O 1
ATOM 3266 N N . VAL B 1 173 ? -2.758 26.516 6.52 1 98.62 173 VAL B N 1
ATOM 3267 C CA . VAL B 1 173 ? -2.223 25.672 5.457 1 98.62 173 VAL B CA 1
ATOM 3268 C C . VAL B 1 173 ? -2.67 26.203 4.098 1 98.62 173 VAL B C 1
ATOM 3270 O O . VAL B 1 173 ? -3.832 26.578 3.918 1 98.62 173 VAL B O 1
ATOM 3273 N N . SER B 1 174 ? -1.765 26.328 3.172 1 98.81 174 SER B N 1
ATOM 3274 C CA . SER B 1 174 ? -2.078 26.875 1.856 1 98.81 174 SER B CA 1
ATOM 3275 C C . SER B 1 174 ? -3.018 25.953 1.085 1 98.81 174 SER B C 1
ATOM 3277 O O . SER B 1 174 ? -3.002 24.734 1.28 1 98.81 174 SER B O 1
ATOM 3279 N N . LYS B 1 175 ? -3.75 26.562 0.212 1 98.44 175 LYS B N 1
ATOM 3280 C CA . LYS B 1 175 ? -4.617 25.828 -0.704 1 98.44 175 LYS B CA 1
ATOM 3281 C C . LYS B 1 175 ? -3.826 24.812 -1.505 1 98.44 175 LYS B C 1
ATOM 3283 O O . LYS B 1 175 ? -4.281 23.672 -1.693 1 98.44 175 LYS B O 1
ATOM 3288 N N . THR B 1 176 ? -2.674 25.109 -1.902 1 98.88 176 THR B N 1
ATOM 3289 C CA . THR B 1 176 ? -1.82 24.234 -2.701 1 98.88 176 THR B CA 1
ATOM 3290 C C . THR B 1 176 ? -1.508 22.953 -1.948 1 98.88 176 THR B C 1
ATOM 3292 O O . THR B 1 176 ? -1.645 21.859 -2.498 1 98.88 176 THR B O 1
ATOM 3295 N N . LEU B 1 177 ? -1.16 23.016 -0.706 1 98.94 177 LEU B N 1
ATOM 3296 C CA . LEU B 1 177 ? -0.794 21.844 0.088 1 98.94 177 LEU B CA 1
ATOM 3297 C C . LEU B 1 177 ? -2.016 20.969 0.374 1 98.94 177 LEU B C 1
ATOM 3299 O O . LEU B 1 177 ? -1.908 19.75 0.446 1 98.94 177 LEU B O 1
ATOM 3303 N N . LYS B 1 178 ? -3.166 21.625 0.498 1 98.94 178 LYS B N 1
ATOM 3304 C CA . LYS B 1 178 ? -4.387 20.859 0.734 1 98.94 178 LYS B CA 1
ATOM 3305 C C . LYS B 1 178 ? -4.789 20.062 -0.508 1 98.94 178 LYS B C 1
ATOM 3307 O O . LYS B 1 178 ? -5.246 18.938 -0.403 1 98.94 178 LYS B O 1
ATOM 3312 N N . TYR B 1 179 ? -4.598 20.672 -1.704 1 98.94 179 TYR B N 1
ATOM 3313 C CA . TYR B 1 179 ? -4.852 19.938 -2.939 1 98.94 179 TYR B CA 1
ATOM 3314 C C . TYR B 1 179 ? -3.844 18.812 -3.127 1 98.94 179 TYR B C 1
ATOM 3316 O O . TYR B 1 179 ? -4.191 17.734 -3.609 1 98.94 179 TYR B O 1
ATOM 3324 N N . LEU B 1 180 ? -2.568 19.031 -2.748 1 98.94 180 LEU B N 1
ATOM 3325 C CA . LEU B 1 180 ? -1.568 17.969 -2.809 1 98.94 180 LEU B CA 1
ATOM 3326 C C . LEU B 1 180 ? -1.941 16.812 -1.882 1 98.94 180 LEU B C 1
ATOM 3328 O O . LEU B 1 180 ? -1.69 15.648 -2.199 1 98.94 180 LEU B O 1
ATOM 3332 N N . LEU B 1 181 ? -2.545 17.125 -0.738 1 99 181 LEU B N 1
ATOM 3333 C CA . LEU B 1 181 ? -3.004 16.078 0.164 1 99 181 LEU B CA 1
ATOM 3334 C C . LEU B 1 181 ? -4.094 15.234 -0.491 1 99 181 LEU B C 1
ATOM 3336 O O . LEU B 1 181 ? -4.066 14.008 -0.404 1 99 181 LEU B O 1
ATOM 3340 N N . MET B 1 182 ? -5.031 15.898 -1.19 1 98.94 182 MET B N 1
ATOM 3341 C CA . MET B 1 182 ? -6.078 15.156 -1.888 1 98.94 182 MET B CA 1
ATOM 3342 C C . MET B 1 182 ? -5.484 14.242 -2.949 1 98.94 182 MET B C 1
ATOM 3344 O O . MET B 1 182 ? -5.922 13.094 -3.104 1 98.94 182 MET B O 1
ATOM 3348 N N . VAL B 1 183 ? -4.457 14.75 -3.691 1 98.94 183 VAL B N 1
ATOM 3349 C CA . VAL B 1 183 ? -3.756 13.914 -4.66 1 98.94 183 VAL B CA 1
ATOM 3350 C C . VAL B 1 183 ? -3.203 12.672 -3.971 1 98.94 183 VAL B C 1
ATOM 3352 O O . VAL B 1 183 ? -3.445 11.547 -4.414 1 98.94 183 VAL B O 1
ATOM 3355 N N . GLY B 1 184 ? -2.48 12.844 -2.855 1 98.94 184 GLY B N 1
ATOM 3356 C CA . GLY B 1 184 ? -1.863 11.734 -2.145 1 98.94 184 GLY B CA 1
ATOM 3357 C C . GLY B 1 184 ? -2.867 10.711 -1.648 1 98.94 184 GLY B C 1
ATOM 3358 O O . GLY B 1 184 ? -2.605 9.508 -1.688 1 98.94 184 GLY B O 1
ATOM 3359 N N . ILE B 1 185 ? -4.035 11.219 -1.204 1 98.94 185 ILE B N 1
ATOM 3360 C CA . ILE B 1 185 ? -5.078 10.336 -0.691 1 98.94 185 ILE B CA 1
ATOM 3361 C C . ILE B 1 185 ? -5.555 9.406 -1.799 1 98.94 185 ILE B C 1
ATOM 3363 O O . ILE B 1 185 ? -5.59 8.188 -1.618 1 98.94 185 ILE B O 1
ATOM 3367 N N . PHE B 1 186 ? -5.844 9.93 -2.939 1 98.94 186 PHE B N 1
ATOM 3368 C CA . PHE B 1 186 ? -6.375 9.109 -4.023 1 98.94 186 PHE B CA 1
ATOM 3369 C C . PHE B 1 186 ? -5.285 8.219 -4.605 1 98.94 186 PHE B C 1
ATOM 3371 O O . PHE B 1 186 ? -5.562 7.094 -5.031 1 98.94 186 PHE B O 1
ATOM 3378 N N . VAL B 1 187 ? -4.012 8.664 -4.625 1 98.88 187 VAL B N 1
ATOM 3379 C CA . VAL B 1 187 ? -2.893 7.855 -5.105 1 98.88 187 VAL B CA 1
ATOM 3380 C C . VAL B 1 187 ? -2.691 6.652 -4.191 1 98.88 187 VAL B C 1
ATOM 3382 O O . VAL B 1 187 ? -2.588 5.516 -4.66 1 98.88 187 VAL B O 1
ATOM 3385 N N . THR B 1 188 ? -2.682 6.836 -2.854 1 98.81 188 THR B N 1
ATOM 3386 C CA . THR B 1 188 ? -2.41 5.758 -1.91 1 98.81 188 THR B CA 1
ATOM 3387 C C . THR B 1 188 ? -3.57 4.77 -1.869 1 98.81 188 THR B C 1
ATOM 3389 O O . THR B 1 188 ? -3.389 3.604 -1.506 1 98.81 188 THR B O 1
ATOM 3392 N N . GLU B 1 189 ? -4.73 5.246 -2.322 1 98.44 189 GLU B N 1
ATOM 3393 C CA . GLU B 1 189 ? -5.898 4.375 -2.391 1 98.44 189 GLU B CA 1
ATOM 3394 C C . GLU B 1 189 ? -6.023 3.727 -3.766 1 98.44 189 GLU B C 1
ATOM 3396 O O . GLU B 1 189 ? -7.02 3.061 -4.055 1 98.44 189 GLU B O 1
ATOM 3401 N N . LEU B 1 190 ? -5.09 3.93 -4.625 1 98.31 190 LEU B N 1
ATOM 3402 C CA . LEU B 1 190 ? -4.93 3.322 -5.941 1 98.31 190 LEU B CA 1
ATOM 3403 C C . LEU B 1 190 ? -6.121 3.637 -6.836 1 98.31 190 LEU B C 1
ATOM 3405 O O . LEU B 1 190 ? -6.605 2.766 -7.562 1 98.31 190 LEU B O 1
ATOM 3409 N N . LYS B 1 191 ? -6.652 4.832 -6.648 1 98.25 191 LYS B N 1
ATOM 3410 C CA . LYS B 1 191 ? -7.695 5.375 -7.516 1 98.25 191 LYS B CA 1
ATOM 3411 C C . LYS B 1 191 ? -7.105 6.312 -8.57 1 98.25 191 LYS B C 1
ATOM 3413 O O . LYS B 1 191 ? -7.293 7.527 -8.492 1 98.25 191 LYS B O 1
ATOM 3418 N N . GLY B 1 192 ? -6.457 5.766 -9.547 1 97.75 192 GLY B N 1
ATOM 3419 C CA . GLY B 1 192 ? -5.605 6.465 -10.492 1 97.75 192 GLY B CA 1
ATOM 3420 C C . GLY B 1 192 ? -6.344 7.516 -11.297 1 97.75 192 GLY B C 1
ATOM 3421 O O . GLY B 1 192 ? -5.844 8.625 -11.492 1 97.75 192 GLY B O 1
ATOM 3422 N N . LYS B 1 193 ? -7.535 7.18 -11.805 1 98 193 LYS B N 1
ATOM 3423 C CA . LYS B 1 193 ? -8.305 8.141 -12.594 1 98 193 LYS B CA 1
ATOM 3424 C C . LYS B 1 193 ? -8.625 9.391 -11.781 1 98 193 LYS B C 1
ATOM 3426 O O . LYS B 1 193 ? -8.406 10.508 -12.242 1 98 193 LYS B O 1
ATOM 3431 N N . GLN B 1 194 ? -9.117 9.203 -10.555 1 98.69 194 GLN B N 1
ATOM 3432 C CA . GLN B 1 194 ? -9.438 10.328 -9.68 1 98.69 194 GLN B CA 1
ATOM 3433 C C . GLN B 1 194 ? -8.172 11.062 -9.25 1 98.69 194 GLN B C 1
ATOM 3435 O O . GLN B 1 194 ? -8.18 12.289 -9.117 1 98.69 194 GLN B O 1
ATOM 3440 N N . ALA B 1 195 ? -7.062 10.305 -9 1 98.75 195 ALA B N 1
ATOM 3441 C CA . ALA B 1 195 ? -5.789 10.938 -8.672 1 98.75 195 ALA B CA 1
ATOM 3442 C C . ALA B 1 195 ? -5.352 11.906 -9.773 1 98.75 195 ALA B C 1
ATOM 3444 O O . ALA B 1 195 ? -4.867 13 -9.484 1 98.75 195 ALA B O 1
ATOM 3445 N N . GLY B 1 196 ? -5.512 11.477 -11.008 1 98.75 196 GLY B N 1
ATOM 3446 C CA . GLY B 1 196 ? -5.188 12.344 -12.125 1 98.75 196 GLY B CA 1
ATOM 3447 C C . GLY B 1 196 ? -6.004 13.625 -12.148 1 98.75 196 GLY B C 1
ATOM 3448 O O . GLY B 1 196 ? -5.477 14.703 -12.43 1 98.75 196 GLY B O 1
ATOM 3449 N N . GLU B 1 197 ? -7.273 13.531 -11.828 1 98.81 197 GLU B N 1
ATOM 3450 C CA . GLU B 1 197 ? -8.141 14.703 -11.75 1 98.81 197 GLU B CA 1
ATOM 3451 C C . GLU B 1 197 ? -7.688 15.648 -10.641 1 98.81 197 GLU B C 1
ATOM 3453 O O . GLU B 1 197 ? -7.66 16.875 -10.836 1 98.81 197 GLU B O 1
ATOM 3458 N N . TRP B 1 198 ? -7.344 15.094 -9.555 1 98.88 198 TRP B N 1
ATOM 3459 C CA . TRP B 1 198 ? -6.891 15.914 -8.438 1 98.88 198 TRP B CA 1
ATOM 3460 C C . TRP B 1 198 ? -5.539 16.547 -8.742 1 98.88 198 TRP B C 1
ATOM 3462 O O . TRP B 1 198 ? -5.25 17.656 -8.289 1 98.88 198 TRP B O 1
ATOM 3472 N N . MET B 1 199 ? -4.68 15.859 -9.484 1 98.81 199 MET B N 1
ATOM 3473 C CA . MET B 1 199 ? -3.408 16.453 -9.891 1 98.81 199 MET B CA 1
ATOM 3474 C C . MET B 1 199 ? -3.629 17.656 -10.781 1 98.81 199 MET B C 1
ATOM 3476 O O . MET B 1 199 ? -2.943 18.672 -10.641 1 98.81 199 MET B O 1
ATOM 3480 N N . GLU B 1 200 ? -4.578 17.531 -11.656 1 98.75 200 GLU B N 1
ATOM 3481 C CA . GLU B 1 200 ? -4.918 18.688 -12.5 1 98.75 200 GLU B CA 1
ATOM 3482 C C . GLU B 1 200 ? -5.406 19.859 -11.656 1 98.75 200 GLU B C 1
ATOM 3484 O O . GLU B 1 200 ? -5.016 21 -11.891 1 98.75 200 GLU B O 1
ATOM 3489 N N . GLU B 1 201 ? -6.297 19.578 -10.688 1 98.75 201 GLU B N 1
ATOM 3490 C CA . GLU B 1 201 ? -6.789 20.625 -9.797 1 98.75 201 GLU B CA 1
ATOM 3491 C C . GLU B 1 201 ? -5.652 21.234 -8.984 1 98.75 201 GLU B C 1
ATOM 3493 O O . GLU B 1 201 ? -5.625 22.453 -8.766 1 98.75 201 GLU B O 1
ATOM 3498 N N . ALA B 1 202 ? -4.746 20.391 -8.523 1 98.88 202 ALA B N 1
ATOM 3499 C CA . ALA B 1 202 ? -3.598 20.891 -7.777 1 98.88 202 ALA B CA 1
ATOM 3500 C C . ALA B 1 202 ? -2.762 21.844 -8.625 1 98.88 202 ALA B C 1
ATOM 3502 O O . ALA B 1 202 ? -2.326 22.891 -8.141 1 98.88 202 ALA B O 1
ATOM 3503 N N . ARG B 1 203 ? -2.535 21.469 -9.883 1 98.69 203 ARG B N 1
ATOM 3504 C CA . ARG B 1 203 ? -1.812 22.344 -10.812 1 98.69 203 ARG B CA 1
ATOM 3505 C C . ARG B 1 203 ? -2.496 23.703 -10.938 1 98.69 203 ARG B C 1
ATOM 3507 O O . ARG B 1 203 ? -1.838 24.734 -10.875 1 98.69 203 ARG B O 1
ATOM 3514 N N . LYS B 1 204 ? -3.789 23.656 -11.102 1 98.5 204 LYS B N 1
ATOM 3515 C CA . LYS B 1 204 ? -4.566 24.891 -11.242 1 98.5 204 LYS B CA 1
ATOM 3516 C C . LYS B 1 204 ? -4.453 25.75 -9.984 1 98.5 204 LYS B C 1
ATOM 3518 O O . LYS B 1 204 ? -4.629 26.969 -10.055 1 98.5 204 LYS B O 1
ATOM 3523 N N . ASN B 1 205 ? -4.121 25.125 -8.883 1 98.44 205 ASN B N 1
ATOM 3524 C CA . ASN B 1 205 ? -4.051 25.859 -7.617 1 98.44 205 ASN B CA 1
ATOM 3525 C C . ASN B 1 205 ? -2.609 26.031 -7.148 1 98.44 205 ASN B C 1
ATOM 3527 O O . ASN B 1 205 ? -2.348 26.094 -5.945 1 98.44 205 ASN B O 1
ATOM 3531 N N . GLY B 1 206 ? -1.649 25.891 -8.094 1 98.38 206 GLY B N 1
ATOM 3532 C CA . GLY B 1 206 ? -0.309 26.391 -7.836 1 98.38 206 GLY B CA 1
ATOM 3533 C C . GLY B 1 206 ? 0.707 25.297 -7.609 1 98.38 206 GLY B C 1
ATOM 3534 O O . GLY B 1 206 ? 1.892 25.562 -7.402 1 98.38 206 GLY B O 1
ATOM 3535 N N . ALA B 1 207 ? 0.338 24.062 -7.688 1 98.69 207 ALA B N 1
ATOM 3536 C CA . ALA B 1 207 ? 1.288 22.969 -7.457 1 98.69 207 ALA B CA 1
ATOM 3537 C C . ALA B 1 207 ? 2.23 22.812 -8.648 1 98.69 207 ALA B C 1
ATOM 3539 O O . ALA B 1 207 ? 1.794 22.828 -9.797 1 98.69 207 ALA B O 1
ATOM 3540 N N . SER B 1 208 ? 3.52 22.672 -8.375 1 98.38 208 SER B N 1
ATOM 3541 C CA . SER B 1 208 ? 4.496 22.375 -9.414 1 98.38 208 SER B CA 1
ATOM 3542 C C . SER B 1 208 ? 4.562 20.875 -9.695 1 98.38 208 SER B C 1
ATOM 3544 O O . SER B 1 208 ? 4.133 20.062 -8.875 1 98.38 208 SER B O 1
ATOM 3546 N N . GLU B 1 209 ? 5.145 20.547 -10.828 1 98.06 209 GLU B N 1
ATOM 3547 C CA . GLU B 1 209 ? 5.328 19.141 -11.156 1 98.06 209 GLU B CA 1
ATOM 3548 C C . GLU B 1 209 ? 6.266 18.453 -10.172 1 98.06 209 GLU B C 1
ATOM 3550 O O . GLU B 1 209 ? 6.094 17.266 -9.859 1 98.06 209 GLU B O 1
ATOM 3555 N N . ALA B 1 210 ? 7.258 19.172 -9.734 1 97.94 210 ALA B N 1
ATOM 3556 C CA . ALA B 1 210 ? 8.203 18.641 -8.758 1 97.94 210 ALA B CA 1
ATOM 3557 C C . ALA B 1 210 ? 7.512 18.297 -7.441 1 97.94 210 ALA B C 1
ATOM 3559 O O . ALA B 1 210 ? 7.832 17.297 -6.797 1 97.94 210 ALA B O 1
ATOM 3560 N N . GLN B 1 211 ? 6.57 19.141 -7.004 1 98.81 211 GLN B N 1
ATOM 3561 C CA . GLN B 1 211 ? 5.793 18.859 -5.801 1 98.81 211 GLN B CA 1
ATOM 3562 C C . GLN B 1 211 ? 4.934 17.609 -5.98 1 98.81 211 GLN B C 1
ATOM 3564 O O . GLN B 1 211 ? 4.844 16.781 -5.078 1 98.81 211 GLN B O 1
ATOM 3569 N N . LEU B 1 212 ? 4.332 17.516 -7.168 1 98.88 212 LEU B N 1
ATOM 3570 C CA . LEU B 1 212 ? 3.506 16.344 -7.465 1 98.88 212 LEU B CA 1
ATOM 3571 C C . LEU B 1 212 ? 4.348 15.07 -7.477 1 98.88 212 LEU B C 1
ATOM 3573 O O . LEU B 1 212 ? 3.912 14.031 -6.992 1 98.88 212 LEU B O 1
ATOM 3577 N N . ALA B 1 213 ? 5.566 15.148 -8 1 98.62 213 ALA B N 1
ATOM 3578 C CA . ALA B 1 213 ? 6.473 14.008 -7.992 1 98.62 213 ALA B CA 1
ATOM 3579 C C . ALA B 1 213 ? 6.855 13.625 -6.566 1 98.62 213 ALA B C 1
ATOM 3581 O O . ALA B 1 213 ? 6.898 12.438 -6.227 1 98.62 213 ALA B O 1
ATOM 3582 N N . ASP B 1 214 ? 7.133 14.609 -5.738 1 98.81 214 ASP B N 1
ATOM 3583 C CA . ASP B 1 214 ? 7.438 14.352 -4.332 1 98.81 214 ASP B CA 1
ATOM 3584 C C . ASP B 1 214 ? 6.285 13.625 -3.645 1 98.81 214 ASP B C 1
ATOM 3586 O O . ASP B 1 214 ? 6.508 12.703 -2.854 1 98.81 214 ASP B O 1
ATOM 3590 N N . VAL B 1 215 ? 5.039 14.047 -3.947 1 98.94 215 VAL B N 1
ATOM 3591 C CA . VAL B 1 215 ? 3.873 13.367 -3.389 1 98.94 215 VAL B CA 1
ATOM 3592 C C . VAL B 1 215 ? 3.857 11.906 -3.83 1 98.94 215 VAL B C 1
ATOM 3594 O O . VAL B 1 215 ? 3.623 11.008 -3.018 1 98.94 215 VAL B O 1
ATOM 3597 N N . GLY B 1 216 ? 4.137 11.688 -5.105 1 98.88 216 GLY B N 1
ATOM 3598 C CA . GLY B 1 216 ? 4.203 10.32 -5.602 1 98.88 216 GLY B CA 1
ATOM 3599 C C . GLY B 1 216 ? 5.234 9.477 -4.871 1 98.88 216 GLY B C 1
ATOM 3600 O O . GLY B 1 216 ? 4.977 8.312 -4.559 1 98.88 216 GLY B O 1
ATOM 3601 N N . PHE B 1 217 ? 6.379 10.062 -4.574 1 98.81 217 PHE B N 1
ATOM 3602 C CA . PHE B 1 217 ? 7.461 9.328 -3.93 1 98.81 217 PHE B CA 1
ATOM 3603 C C . PHE B 1 217 ? 7.098 8.977 -2.494 1 98.81 217 PHE B C 1
ATOM 3605 O O . PHE B 1 217 ? 7.375 7.863 -2.035 1 98.81 217 PHE B O 1
ATOM 3612 N N . ILE B 1 218 ? 6.473 9.867 -1.755 1 98.88 218 ILE B N 1
ATOM 3613 C CA . ILE B 1 218 ? 6.121 9.523 -0.382 1 98.88 218 ILE B CA 1
ATOM 3614 C C . ILE B 1 218 ? 4.969 8.523 -0.38 1 98.88 218 ILE B C 1
ATOM 3616 O O . ILE B 1 218 ? 4.879 7.668 0.505 1 98.88 218 ILE B O 1
ATOM 3620 N N . CYS B 1 219 ? 4.094 8.57 -1.451 1 98.94 219 CYS B N 1
ATOM 3621 C CA . CYS B 1 219 ? 3.045 7.566 -1.59 1 98.94 219 CYS B CA 1
ATOM 3622 C C . CYS B 1 219 ? 3.643 6.188 -1.84 1 98.94 219 CYS B C 1
ATOM 3624 O O . CYS B 1 219 ? 3.107 5.18 -1.372 1 98.94 219 CYS B O 1
ATOM 3626 N N . LEU B 1 220 ? 4.773 6.109 -2.562 1 98.81 220 LEU B N 1
ATOM 3627 C CA . LEU B 1 220 ? 5.488 4.855 -2.783 1 98.81 220 LEU B CA 1
ATOM 3628 C C . LEU B 1 220 ? 5.91 4.23 -1.458 1 98.81 220 LEU B C 1
ATOM 3630 O O . LEU B 1 220 ? 5.758 3.023 -1.26 1 98.81 220 LEU B O 1
ATOM 3634 N N . LEU B 1 221 ? 6.383 5.035 -0.501 1 98.62 221 LEU B N 1
ATOM 3635 C CA . LEU B 1 221 ? 6.82 4.531 0.797 1 98.62 221 LEU B CA 1
ATOM 3636 C C . LEU B 1 221 ? 5.648 3.945 1.577 1 98.62 221 LEU B C 1
ATOM 3638 O O . LEU B 1 221 ? 5.789 2.902 2.219 1 98.62 221 LEU B O 1
ATOM 3642 N N . THR B 1 222 ? 4.496 4.59 1.463 1 98.5 222 THR B N 1
ATOM 3643 C CA . THR B 1 222 ? 3.414 4.27 2.385 1 98.5 222 THR B CA 1
ATOM 3644 C C . THR B 1 222 ? 2.479 3.225 1.781 1 98.5 222 THR B C 1
ATOM 3646 O O . THR B 1 222 ? 1.82 2.479 2.508 1 98.5 222 THR B O 1
ATOM 3649 N N . ALA B 1 223 ? 2.459 3.119 0.387 1 98.75 223 ALA B N 1
ATOM 3650 C CA . ALA B 1 223 ? 1.466 2.238 -0.223 1 98.75 223 ALA B CA 1
ATOM 3651 C C . ALA B 1 223 ? 2.088 1.395 -1.331 1 98.75 223 ALA B C 1
ATOM 3653 O O . ALA B 1 223 ? 1.375 0.78 -2.127 1 98.75 223 ALA B O 1
ATOM 3654 N N . GLY B 1 224 ? 3.441 1.393 -1.451 1 98.62 224 GLY B N 1
ATOM 3655 C CA . GLY B 1 224 ? 4.137 0.496 -2.361 1 98.62 224 GLY B CA 1
ATOM 3656 C C . GLY B 1 224 ? 4.215 1.029 -3.779 1 98.62 224 GLY B C 1
ATOM 3657 O O . GLY B 1 224 ? 3.711 2.117 -4.07 1 98.62 224 GLY B O 1
ATOM 3658 N N . ILE B 1 225 ? 4.789 0.232 -4.688 1 98.56 225 ILE B N 1
ATOM 3659 C CA . ILE B 1 225 ? 5.086 0.63 -6.059 1 98.56 225 ILE B CA 1
ATOM 3660 C C . ILE B 1 225 ? 3.783 0.894 -6.812 1 98.56 225 ILE B C 1
ATOM 3662 O O . ILE B 1 225 ? 3.727 1.768 -7.68 1 98.56 225 ILE B O 1
ATOM 3666 N N . PRO B 1 226 ? 2.619 0.191 -6.555 1 98.62 226 PRO B N 1
ATOM 3667 C CA . PRO B 1 226 ? 1.352 0.515 -7.215 1 98.62 226 PRO B CA 1
ATOM 3668 C C . PRO B 1 226 ? 0.956 1.979 -7.047 1 98.62 226 PRO B C 1
ATOM 3670 O O . PRO B 1 226 ? 0.387 2.578 -7.965 1 98.62 226 PRO B O 1
ATOM 3673 N N . ALA B 1 227 ? 1.277 2.551 -5.871 1 98.81 227 ALA B N 1
ATOM 3674 C CA . ALA B 1 227 ? 0.968 3.965 -5.672 1 98.81 227 ALA B CA 1
ATOM 3675 C C . ALA B 1 227 ? 1.764 4.84 -6.633 1 98.81 227 ALA B C 1
ATOM 3677 O O . ALA B 1 227 ? 1.242 5.828 -7.16 1 98.81 227 ALA B O 1
ATOM 3678 N N . TRP B 1 228 ? 2.994 4.484 -6.867 1 98.62 228 TRP B N 1
ATOM 3679 C CA . TRP B 1 228 ? 3.785 5.234 -7.836 1 98.62 228 TRP B CA 1
ATOM 3680 C C . TRP B 1 228 ? 3.217 5.07 -9.242 1 98.62 228 TRP B C 1
ATOM 3682 O O . TRP B 1 228 ? 3.189 6.027 -10.023 1 98.62 228 TRP B O 1
ATOM 3692 N N . PHE B 1 229 ? 2.742 3.848 -9.617 1 98.06 229 PHE B N 1
ATOM 3693 C CA . PHE B 1 229 ? 2.102 3.68 -10.914 1 98.06 229 PHE B CA 1
ATOM 3694 C C . PHE B 1 229 ? 0.988 4.703 -11.109 1 98.06 229 PHE B C 1
ATOM 3696 O O . PHE B 1 229 ? 0.961 5.418 -12.109 1 98.06 229 PHE B O 1
ATOM 3703 N N . GLU B 1 230 ? 0.158 4.777 -10.094 1 98 230 GLU B N 1
ATOM 3704 C CA . GLU B 1 230 ? -1.024 5.633 -10.172 1 98 230 GLU B CA 1
ATOM 3705 C C . GLU B 1 230 ? -0.637 7.105 -10.258 1 98 230 GLU B C 1
ATOM 3707 O O . GLU B 1 230 ? -1.289 7.883 -10.953 1 98 230 GLU B O 1
ATOM 3712 N N . ALA B 1 231 ? 0.388 7.492 -9.555 1 98.38 231 ALA B N 1
ATOM 3713 C CA . ALA B 1 231 ? 0.836 8.883 -9.555 1 98.38 231 ALA B CA 1
ATOM 3714 C C . ALA B 1 231 ? 1.522 9.234 -10.875 1 98.38 231 ALA B C 1
ATOM 3716 O O . ALA B 1 231 ? 1.214 10.258 -11.492 1 98.38 231 ALA B O 1
ATOM 3717 N N . SER B 1 232 ? 2.389 8.375 -11.336 1 97.62 232 SER B N 1
ATOM 3718 C CA . SER B 1 232 ? 3.27 8.688 -12.453 1 97.62 232 SER B CA 1
ATOM 3719 C C . SER B 1 232 ? 2.492 8.773 -13.758 1 97.62 232 SER B C 1
ATOM 3721 O O . SER B 1 232 ? 2.891 9.492 -14.68 1 97.62 232 SER B O 1
ATOM 3723 N N . ASP B 1 233 ? 1.389 8.117 -13.852 1 96.94 233 ASP B N 1
ATOM 3724 C CA . ASP B 1 233 ? 0.582 8.117 -15.07 1 96.94 233 ASP B CA 1
ATOM 3725 C C . ASP B 1 233 ? 0.136 9.539 -15.43 1 96.94 233 ASP B C 1
ATOM 3727 O O . ASP B 1 233 ? -0.048 9.852 -16.609 1 96.94 233 ASP B O 1
ATOM 3731 N N . SER B 1 234 ? -0.04 10.391 -14.406 1 97.25 234 SER B N 1
ATOM 3732 C CA . SER B 1 234 ? -0.576 11.719 -14.664 1 97.25 234 SER B CA 1
ATOM 3733 C C . SER B 1 234 ? 0.497 12.789 -14.477 1 97.25 234 SER B C 1
ATOM 3735 O O . SER B 1 234 ? 0.202 13.984 -14.523 1 97.25 234 SER B O 1
ATOM 3737 N N . LEU B 1 235 ? 1.73 12.344 -14.18 1 96.69 235 LEU B N 1
ATOM 3738 C CA . LEU B 1 235 ? 2.832 13.297 -14.117 1 96.69 235 LEU B CA 1
ATOM 3739 C C . LEU B 1 235 ? 3.244 13.742 -15.516 1 96.69 235 LEU B C 1
ATOM 3741 O O . LEU B 1 235 ? 3.291 12.93 -16.438 1 96.69 235 LEU B O 1
ATOM 3745 N N . ILE B 1 236 ? 3.447 14.914 -15.695 1 89.44 236 ILE B N 1
ATOM 3746 C CA . ILE B 1 236 ? 3.867 15.469 -16.984 1 89.44 236 ILE B CA 1
ATOM 3747 C C . ILE B 1 236 ? 5.391 15.469 -17.062 1 89.44 236 ILE B C 1
ATOM 3749 O O . ILE B 1 236 ? 6.078 15.594 -16.047 1 89.44 236 ILE B O 1
ATOM 3753 N N . GLU B 1 237 ? 5.855 15.148 -18.203 1 75.56 237 GLU B N 1
ATOM 3754 C CA . GLU B 1 237 ? 7.297 15.094 -18.422 1 75.56 237 GLU B CA 1
ATOM 3755 C C . GLU B 1 237 ? 7.965 16.422 -18.062 1 75.56 237 GLU B C 1
ATOM 3757 O O . GLU B 1 237 ? 7.383 17.484 -18.25 1 75.56 237 GLU B O 1
ATOM 3762 N N . LYS B 1 238 ? 9.109 16.281 -17.312 1 60.53 238 LYS B N 1
ATOM 3763 C CA . LYS B 1 238 ? 9.93 17.453 -17 1 60.53 238 LYS B CA 1
ATOM 3764 C C . LYS B 1 238 ? 10.438 18.125 -18.281 1 60.53 238 LYS B C 1
ATOM 3766 O O . LYS B 1 238 ? 10.844 17.438 -19.219 1 60.53 238 LYS B O 1
#

InterPro domains:
  IPR003779 Alkyl hydroperoxide reductase AhpD/CMD-like [PF02627] (27-106)
  IPR029032 AhpD-like [G3DSA:1.20.1290.10] (1-116)
  IPR029032 AhpD-like [G3DSA:1.20.1290.10] (135-235)
  IPR029032 AhpD-like [SSF69118] (3-120)
  IPR029032 AhpD-like [SSF69118] (162-237)

Solvent-accessible surface area (backbone atoms only — not comparable to full-atom values): 24562 Å² total; per-residue (Å²): 123,57,71,37,54,53,50,44,21,68,74,64,75,43,71,50,69,55,56,52,51,41,35,73,78,31,53,65,54,32,41,27,47,45,52,31,50,52,61,63,52,40,72,65,78,43,46,43,34,54,52,23,40,41,48,21,20,31,22,18,38,69,60,38,63,70,66,16,44,56,22,42,53,47,9,44,75,56,64,55,47,72,60,49,51,48,55,39,31,50,52,21,30,80,77,42,35,57,60,6,37,57,42,22,49,53,40,55,53,49,52,32,54,78,70,71,48,86,78,85,79,85,86,63,92,85,68,51,62,63,56,51,46,51,49,51,52,59,71,40,66,96,53,77,46,64,70,60,53,51,51,45,54,32,60,74,65,71,40,64,68,62,38,54,53,55,68,46,36,72,62,93,52,49,32,35,58,49,32,49,37,52,22,39,37,29,16,50,66,61,36,32,73,61,18,37,54,33,45,52,53,17,42,78,48,68,43,48,71,59,38,52,48,50,44,25,48,55,26,24,51,56,24,2,53,57,11,29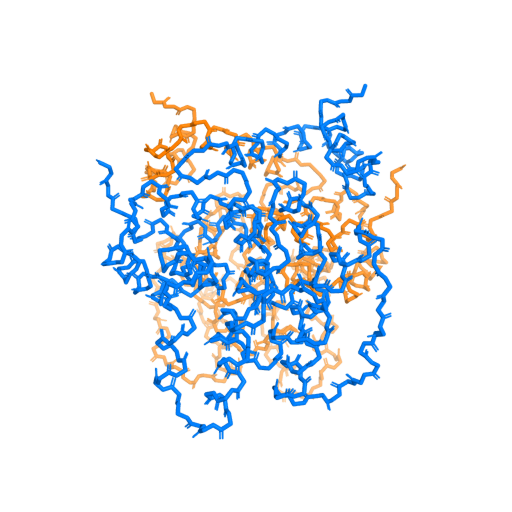,49,30,34,45,73,61,55,72,84,128,124,57,70,37,55,53,50,44,20,68,75,64,75,43,71,49,68,57,57,52,49,40,36,73,77,31,53,65,53,33,40,28,46,44,52,32,50,55,61,65,52,39,71,64,76,43,47,42,32,55,53,23,40,41,48,23,19,31,22,18,38,69,61,39,60,70,64,15,43,57,22,42,54,49,10,44,75,56,64,54,46,71,58,48,52,47,54,39,29,50,52,22,30,82,77,42,35,57,59,7,37,58,43,22,49,54,41,55,52,49,51,32,54,77,70,71,48,87,77,84,79,85,86,66,92,84,68,53,60,63,54,52,47,50,49,51,51,59,71,39,66,96,54,78,45,64,70,59,52,52,50,46,53,34,61,74,64,70,42,64,67,62,37,54,52,55,67,47,36,72,62,92,50,49,31,34,60,47,32,49,35,52,22,39,37,28,15,51,66,62,37,31,73,61,17,39,53,33,45,54,53,16,42,76,48,69,44,49,71,59,38,54,49,50,43,26,48,54,25,24,51,56,24,3,52,58,9,30,48,29,36,44,74,61,55,72,84,131

pLDDT: mean 96.25, std 5.51, range [60.53, 99.0]

Sequence (476 aa):
MSKGLTYFKEVYDVVPGWVQKMHDYSPNVLNHYTSLRSDIMQEGALTRKEKDILLVGMNAARLYERSMVYHTKGALDGGATLPELVEYLIVPYLYNGTQALKTGVKSLEYALTLKGIEFQELNEDDMTTEELLLHMIKLLDMEDTTFTTNVLKLVKSRNEELLTEYILSDSIVSKTLKYLLMVGIFVTELKGKQAGEWMEEARKNGASEAQLADVGFICLLTAGIPAWFEASDSLIEKMSKGLTYFKEVYDVVPGWVQKMHDYSPNVLNHYTSLRSDIMQEGALTRKEKDILLVGMNAARLYERSMVYHTKGALDGGATLPELVEYLIVPYLYNGTQALKTGVKSLEYALTLKGIEFQELNEDDMTTEELLLHMIKLLDMEDTTFTTNVLKLVKSRNEELLTEYILSDSIVSKTLKYLLMVGIFVTELKGKQAGEWMEEARKNGASEAQLADVGFICLLTAGIPAWFEASDSLIEK